Protein AF-0000000081046248 (afdb_homodimer)

Nearest PDB structures (foldseek):
  5jcu-assembly2_D  TM=8.491E-01  e=1.242E-11  Homo sapiens
  1xwg-assembly1_A  TM=8.612E-01  e=2.050E-11  Homo sapiens
  3q74-assembly1_B  TM=8.564E-01  e=2.267E-11  Homo sapiens
  7bic-assembly1_A  TM=8.211E-01  e=1.764E-11  Homo sapiens
  7bic-assembly2_C  TM=8.161E-01  e=3.062E-11  Homo sapiens

Secondary structure (DSSP, 8-state):
------EEEEE-SSSTTHHHHHHHHHHHT--EEEEE-SSHHHHHHHHHTT-SGGG-SSEEEETTTEEEESHHHHHHHHHHHHT-S-SSHHHHHHHHHHHHHHHHHHHHHHHHHSGGGGT----HHHHHHHHHHIIIIIHHHHHHHHHHHHHH-SSSSTT--SS--HHHHHHHHHHHT-STTGGGS-HHHHHTTT-HHHHHHHHHHHTSHHHHHHHHH--/------EEEEE-SSSTTHHHHHHHHHHHT--EEEEE-SSHHHHHHHHHTT-SGGG-SSEEEETTTEEEESHHHHHHHHHHHHT-S-SSHHHHHHHHHHHHHHHHHHHHHHHHHSGGGGT----HHHHHHHHHHIIIIIHHHHHHHHHHHHHH-SSSSTT--SS--HHHHHHHHHHHT-STTGGGS-HHHHHTTT-HHHHHHHHHHHTSHHHHHHHHH--

Solvent-accessible surface area (backbone atoms only — not comparable to full-atom values): 23369 Å² total; per-residue (Å²): 124,84,74,80,72,49,37,36,37,40,35,63,79,61,51,68,76,47,34,32,50,52,51,52,28,46,60,73,66,50,69,67,44,77,48,51,42,91,41,72,63,52,52,50,50,37,33,76,70,62,72,27,73,92,53,47,69,40,27,38,32,42,64,87,74,42,80,42,41,45,55,68,19,48,45,53,34,53,29,61,78,66,63,43,54,61,81,53,55,68,60,31,22,52,36,40,20,53,38,52,44,50,55,62,52,40,42,33,49,46,45,65,59,44,19,74,79,40,24,38,81,68,54,70,68,54,38,52,51,20,34,50,38,24,48,68,51,45,40,49,54,46,49,50,51,50,30,52,38,25,67,70,18,89,61,53,26,62,75,43,38,92,58,70,36,73,35,45,38,50,51,42,41,38,65,73,73,35,43,67,66,49,84,62,40,44,67,58,66,70,66,28,70,89,32,61,49,51,42,50,35,48,53,54,56,53,62,36,64,46,46,40,50,49,61,69,63,56,124,124,84,74,81,72,48,38,36,38,40,35,64,80,61,52,68,77,46,34,31,51,53,50,51,27,47,60,72,64,50,69,67,45,77,48,49,42,90,41,73,62,52,51,52,51,37,33,74,70,62,73,27,74,90,53,47,69,42,27,38,32,44,64,86,74,41,80,41,41,46,57,68,20,47,44,53,33,53,30,62,78,66,62,44,55,61,81,52,55,68,61,32,22,51,35,40,20,54,36,51,43,50,55,63,53,41,42,34,47,46,44,66,60,44,20,74,77,40,24,38,81,68,55,70,69,56,39,51,52,20,33,48,37,25,48,68,51,46,40,50,54,46,50,49,50,50,31,51,38,26,68,70,18,90,62,54,25,61,74,42,39,93,58,70,36,72,35,43,37,52,50,42,41,39,65,72,75,33,44,68,65,49,84,60,40,44,66,58,67,69,64,29,70,89,31,62,52,50,43,51,35,45,53,54,57,52,62,35,65,46,47,40,52,50,61,70,62,58,124

Foldseek 3Di:
DPDQWAKEWEDAPDCALCVLVVLLCLQLVNDYHYHHDPDPVSLVVCLVVPVADVSDDRWMDTNVPDIDHDSVVSQVVSCVVRVQADPPPVLRVLLVVLQVLLCVLQVLLVCLQVVVVVPHDDDPVRSLVSLVCSQPPRNCVSLVVQLVQQVVAPCLESSNDVGHHSSLSSLLSCLPDDRRVCVSHDPCSNCVVVRVSSVVSNVVSCPNPSNVVVVVPPD/DPPQWAKEWEDAPDCALCVLVVLLCLQLVNDYHYHHDPDPVSLVVCLVVPVADVSDDRWMDTNVPDIDHDSVVSQVVSCVVRVQADPPPVLRVLLVVLQVLLCVLQVLLVCLQVVVVPPHDDDPVRSLVSLVCSQPPRNCVSLVLQLVQQVVAPCLESSNDVGHHSSLSSLLSCLPDDRRVLVSHDPCSNCVVVRVSSVVSNVVSCPNPSNVVSVVPPD

Structure (mmCIF, N/CA/C/O backbone):
data_AF-0000000081046248-model_v1
#
loop_
_entity.id
_entity.type
_entity.pdbx_description
1 polymer 'Glutathione transferase'
#
loop_
_atom_site.group_PDB
_atom_site.id
_atom_site.type_symbol
_atom_site.label_atom_id
_atom_site.label_alt_id
_atom_site.label_comp_id
_atom_site.label_asym_id
_atom_site.label_entity_id
_atom_site.label_seq_id
_atom_site.pdbx_PDB_ins_code
_atom_site.Cartn_x
_atom_site.Cartn_y
_atom_site.Cartn_z
_atom_site.occupancy
_atom_site.B_iso_or_equiv
_atom_site.auth_seq_id
_atom_site.auth_comp_id
_atom_site.auth_asym_id
_atom_site.auth_atom_id
_atom_site.pdbx_PDB_model_num
ATOM 1 N N . MET A 1 1 ? -25.188 -3.795 21.125 1 43.31 1 MET A N 1
ATOM 2 C CA . MET A 1 1 ? -24.125 -3.309 20.234 1 43.31 1 MET A CA 1
ATOM 3 C C . MET A 1 1 ? -22.781 -3.871 20.641 1 43.31 1 MET A C 1
ATOM 5 O O . MET A 1 1 ? -22.438 -3.902 21.828 1 43.31 1 MET A O 1
ATOM 9 N N . ASP A 1 2 ? -22.172 -4.746 19.953 1 55.78 2 ASP A N 1
ATOM 10 C CA . ASP A 1 2 ? -20.938 -5.332 20.438 1 55.78 2 ASP A CA 1
ATOM 11 C C . ASP A 1 2 ? -19.969 -4.25 20.938 1 55.78 2 ASP A C 1
ATOM 13 O O . ASP A 1 2 ? -19.859 -3.186 20.328 1 55.78 2 ASP A O 1
ATOM 17 N N . PRO A 1 3 ? -19.578 -4.309 22.188 1 76.19 3 PRO A N 1
ATOM 18 C CA . PRO A 1 3 ? -18.672 -3.297 22.734 1 76.19 3 PRO A CA 1
ATOM 19 C C . PRO A 1 3 ? -17.5 -2.986 21.828 1 76.19 3 PRO A C 1
ATOM 21 O O . PRO A 1 3 ? -17.109 -3.82 21 1 76.19 3 PRO A O 1
ATOM 24 N N . ALA A 1 4 ? -17.156 -1.676 21.734 1 87.75 4 ALA A N 1
ATOM 25 C CA . ALA A 1 4 ? -15.961 -1.263 21 1 87.75 4 ALA A CA 1
ATOM 26 C C . ALA A 1 4 ? -14.766 -2.137 21.359 1 87.75 4 ALA A C 1
ATOM 28 O O . ALA A 1 4 ? -14.57 -2.479 22.531 1 87.75 4 ALA A O 1
ATOM 29 N N . PRO A 1 5 ? -14.023 -2.572 20.422 1 95.44 5 PRO A N 1
ATOM 30 C CA . PRO A 1 5 ? -12.867 -3.422 20.719 1 95.44 5 PRO A CA 1
ATOM 31 C C . PRO A 1 5 ? -11.805 -2.705 21.547 1 95.44 5 PRO A C 1
ATOM 33 O O . PRO A 1 5 ? -11.688 -1.479 21.484 1 95.44 5 PRO A O 1
ATOM 36 N N . LYS A 1 6 ? -11.125 -3.471 22.359 1 97.38 6 LYS A N 1
ATOM 37 C CA . LYS A 1 6 ? -9.93 -2.961 23.031 1 97.38 6 LYS A CA 1
ATOM 38 C C . LYS A 1 6 ? -8.742 -2.912 22.078 1 97.38 6 LYS A C 1
ATOM 40 O O . LYS A 1 6 ? -8.359 -3.932 21.5 1 97.38 6 LYS A O 1
ATOM 45 N N . LEU A 1 7 ? -8.195 -1.709 21.969 1 98.69 7 LEU A N 1
ATOM 46 C CA . LEU A 1 7 ? -7.129 -1.493 21 1 98.69 7 LEU A CA 1
ATOM 47 C C . LEU A 1 7 ? -5.82 -1.126 21.688 1 98.69 7 LEU A C 1
ATOM 49 O O . LEU A 1 7 ? -5.801 -0.262 22.562 1 98.69 7 LEU A O 1
ATOM 53 N N . LYS A 1 8 ? -4.727 -1.836 21.312 1 98.81 8 LYS A N 1
ATOM 54 C CA . LYS A 1 8 ? -3.385 -1.531 21.797 1 98.81 8 LYS A CA 1
ATOM 55 C C . LYS A 1 8 ? -2.379 -1.467 20.656 1 98.81 8 LYS A C 1
ATOM 57 O O . LYS A 1 8 ? -2.215 -2.436 19.906 1 98.81 8 LYS A O 1
ATOM 62 N N . LEU A 1 9 ? -1.698 -0.322 20.484 1 98.81 9 LEU A N 1
ATOM 63 C CA . LEU A 1 9 ? -0.741 -0.103 19.406 1 98.81 9 LEU A CA 1
ATOM 64 C C . LEU A 1 9 ? 0.691 -0.237 19.922 1 98.81 9 LEU A C 1
ATOM 66 O O . LEU A 1 9 ? 1.101 0.483 20.828 1 98.81 9 LEU A O 1
ATOM 70 N N . TYR A 1 10 ? 1.415 -1.199 19.359 1 98.75 10 TYR A N 1
ATOM 71 C CA . TYR A 1 10 ? 2.842 -1.344 19.641 1 98.75 10 TYR A CA 1
ATOM 72 C C . TYR A 1 10 ? 3.67 -0.596 18.594 1 98.75 10 TYR A C 1
ATOM 74 O O . TYR A 1 10 ? 3.6 -0.896 17.406 1 98.75 10 TYR A O 1
ATOM 82 N N . TYR A 1 11 ? 4.41 0.394 19.031 1 97.75 11 TYR A N 1
ATOM 83 C CA . TYR A 1 11 ? 5.262 1.157 18.125 1 97.75 11 TYR A CA 1
ATOM 84 C C . TYR A 1 11 ? 6.387 1.845 18.891 1 97.75 11 TYR A C 1
ATOM 86 O O . TYR A 1 11 ? 6.473 1.739 20.125 1 97.75 11 TYR A O 1
ATOM 94 N N . PHE A 1 12 ? 7.285 2.447 18.203 1 95.81 12 PHE A N 1
ATOM 95 C CA . PHE A 1 12 ? 8.383 3.209 18.781 1 95.81 12 PHE A CA 1
ATOM 96 C C . PHE A 1 12 ? 7.879 4.516 19.375 1 95.81 12 PHE A C 1
ATOM 98 O O . PHE A 1 12 ? 6.797 4.992 19.016 1 95.81 12 PHE A O 1
ATOM 105 N N . ASN A 1 13 ? 8.695 5.039 20.234 1 94.31 13 ASN A N 1
ATOM 106 C CA . ASN A 1 13 ? 8.391 6.359 20.781 1 94.31 13 ASN A CA 1
ATOM 107 C C . ASN A 1 13 ? 8.773 7.469 19.812 1 94.31 13 ASN A C 1
ATOM 109 O O . ASN A 1 13 ? 9.664 8.273 20.094 1 94.31 13 ASN A O 1
ATOM 113 N N . MET A 1 14 ? 8.102 7.539 18.781 1 92 14 MET A N 1
ATOM 114 C CA . MET A 1 14 ? 8.219 8.508 17.688 1 92 14 MET A CA 1
ATOM 115 C C . MET A 1 14 ? 6.945 8.555 16.859 1 92 14 MET A C 1
ATOM 117 O O . MET A 1 14 ? 6.082 7.68 16.984 1 92 14 MET A O 1
ATOM 121 N N . LYS A 1 15 ? 6.66 9.445 16.078 1 91.94 15 LYS A N 1
ATOM 122 C CA . LYS A 1 15 ? 5.469 9.562 15.242 1 91.94 15 LYS A CA 1
ATOM 123 C C . LYS A 1 15 ? 5.453 8.484 14.156 1 91.94 15 LYS A C 1
ATOM 125 O O . LYS A 1 15 ? 4.672 7.535 14.234 1 91.94 15 LYS A O 1
ATOM 130 N N . GLY A 1 16 ? 6.426 8.516 13.172 1 91.81 16 GLY A N 1
ATOM 131 C CA . GLY A 1 16 ? 6.578 7.496 12.141 1 91.81 16 GLY A CA 1
ATOM 132 C C . GLY A 1 16 ? 5.254 7.004 11.594 1 91.81 16 GLY A C 1
ATOM 133 O O . GLY A 1 16 ? 4.301 7.777 11.469 1 91.81 16 GLY A O 1
ATOM 134 N N . LYS A 1 17 ? 5.16 5.742 11.25 1 94.19 17 LYS A N 1
ATOM 135 C CA . LYS A 1 17 ? 3.975 5.125 10.656 1 94.19 17 LYS A CA 1
ATOM 136 C C . LYS A 1 17 ? 2.889 4.91 11.703 1 94.19 17 LYS A C 1
ATOM 138 O O . LYS A 1 17 ? 1.733 4.645 11.359 1 94.19 17 LYS A O 1
ATOM 143 N N . GLY A 1 18 ? 3.242 5.016 12.969 1 96.19 18 GLY A N 1
ATOM 144 C CA . GLY A 1 18 ? 2.26 4.91 14.039 1 96.19 18 GLY A CA 1
ATOM 145 C C . GLY A 1 18 ? 1.402 6.152 14.188 1 96.19 18 GLY A C 1
ATOM 146 O O . GLY A 1 18 ? 0.284 6.082 14.703 1 96.19 18 GLY A O 1
ATOM 147 N N . GLU A 1 19 ? 1.874 7.25 13.688 1 96.38 19 GLU A N 1
ATOM 148 C CA . GLU A 1 19 ? 1.237 8.531 13.961 1 96.38 19 GLU A CA 1
ATOM 149 C C . GLU A 1 19 ? -0.123 8.633 13.273 1 96.38 19 GLU A C 1
ATOM 151 O O . GLU A 1 19 ? -1.104 9.055 13.891 1 96.38 19 GLU A O 1
ATOM 156 N N . PRO A 1 20 ? -0.234 8.312 11.977 1 97.5 20 PRO A N 1
ATOM 157 C CA . PRO A 1 20 ? -1.57 8.391 11.383 1 97.5 20 PRO A CA 1
ATOM 158 C C . PRO A 1 20 ? -2.588 7.5 12.094 1 97.5 20 PRO A C 1
ATOM 160 O O . PRO A 1 20 ? -3.773 7.832 12.148 1 97.5 20 PRO A O 1
ATOM 163 N N . ILE A 1 21 ? -2.154 6.379 12.656 1 98.44 21 ILE A N 1
ATOM 164 C CA . ILE A 1 21 ? -3.033 5.488 13.406 1 98.44 21 ILE A CA 1
ATOM 165 C C . ILE A 1 21 ? -3.506 6.18 14.68 1 98.44 21 ILE A C 1
ATOM 167 O O . ILE A 1 21 ? -4.699 6.18 14.992 1 98.44 21 ILE A O 1
ATOM 171 N N . ARG A 1 22 ? -2.562 6.789 15.391 1 97.88 22 ARG A N 1
ATOM 172 C CA . ARG A 1 22 ? -2.875 7.535 16.609 1 97.88 22 ARG A CA 1
ATOM 173 C C . ARG A 1 22 ? -3.852 8.672 16.312 1 97.88 22 ARG A C 1
ATOM 175 O O . ARG A 1 22 ? -4.84 8.844 17.031 1 97.88 22 ARG A O 1
ATOM 182 N N . LEU A 1 23 ? -3.566 9.414 15.281 1 97.75 23 LEU A N 1
ATOM 183 C CA . LEU A 1 23 ? -4.395 10.555 14.906 1 97.75 23 LEU A CA 1
ATOM 184 C C . LEU A 1 23 ? -5.801 10.102 14.516 1 97.75 23 LEU A C 1
ATOM 186 O O . LEU A 1 23 ? -6.785 10.758 14.852 1 97.75 23 LEU A O 1
ATOM 190 N N . LEU A 1 24 ? -5.898 9.008 13.75 1 98.62 24 LEU A N 1
ATOM 191 C CA . LEU A 1 24 ? -7.199 8.477 13.359 1 98.62 24 LEU A CA 1
ATOM 192 C C . LEU A 1 24 ? -8.023 8.102 14.578 1 98.62 24 LEU A C 1
ATOM 194 O O . LEU A 1 24 ? -9.211 8.422 14.656 1 98.62 24 LEU A O 1
ATOM 198 N N . CYS A 1 25 ? -7.41 7.438 15.57 1 98.44 25 CYS A N 1
ATOM 199 C CA . CYS A 1 25 ? -8.109 7.074 16.797 1 98.44 25 CYS A CA 1
ATOM 200 C C . CYS A 1 25 ? -8.562 8.32 17.562 1 98.44 25 CYS A C 1
ATOM 202 O O . CYS A 1 25 ? -9.703 8.383 18.016 1 98.44 25 CYS A O 1
ATOM 204 N N . ALA A 1 26 ? -7.719 9.281 17.656 1 98.06 26 ALA A N 1
ATOM 205 C CA . ALA A 1 26 ? -8.062 10.531 18.328 1 98.06 26 ALA A CA 1
ATOM 206 C C . ALA A 1 26 ? -9.25 11.211 17.656 1 98.06 26 ALA A C 1
ATOM 208 O O . ALA A 1 26 ? -10.18 11.664 18.312 1 98.06 26 ALA A O 1
ATOM 209 N N . TYR A 1 27 ? -9.203 11.273 16.359 1 98.38 27 TYR A N 1
ATOM 210 C CA . TYR A 1 27 ? -10.227 11.953 15.57 1 98.38 27 TYR A CA 1
ATOM 211 C C . TYR A 1 27 ? -11.578 11.266 15.719 1 98.38 27 TYR A C 1
ATOM 213 O O . TYR A 1 27 ? -12.617 11.922 15.781 1 98.38 27 TYR A O 1
ATOM 221 N N . THR A 1 28 ? -11.609 9.93 15.758 1 97.75 28 THR A N 1
ATOM 222 C CA . THR A 1 28 ? -12.844 9.156 15.719 1 97.75 28 THR A CA 1
ATOM 223 C C . THR A 1 28 ? -13.328 8.844 17.125 1 97.75 28 THR A C 1
ATOM 225 O O . THR A 1 28 ? -14.422 8.305 17.312 1 97.75 28 THR A O 1
ATOM 228 N N . GLY A 1 29 ? -12.469 9.062 18.109 1 96.75 29 GLY A N 1
ATOM 229 C CA . GLY A 1 29 ? -12.844 8.812 19.5 1 96.75 29 GLY A CA 1
ATOM 230 C C . GLY A 1 29 ? -12.617 7.383 19.922 1 96.75 29 GLY A C 1
ATOM 231 O O . GLY A 1 29 ? -13.078 6.973 21 1 96.75 29 GLY A O 1
ATOM 232 N N . LEU A 1 30 ? -11.906 6.617 19.141 1 97.31 30 LEU A N 1
ATOM 233 C CA . LEU A 1 30 ? -11.539 5.262 19.547 1 97.31 30 LEU A CA 1
ATOM 234 C C . LEU A 1 30 ? -10.523 5.289 20.688 1 97.31 30 LEU A C 1
ATOM 236 O O . LEU A 1 30 ? -9.539 6.031 20.625 1 97.31 30 LEU A O 1
ATOM 240 N N . GLU A 1 31 ? -10.797 4.523 21.688 1 96.88 31 GLU A N 1
ATOM 241 C CA . GLU A 1 31 ? -9.812 4.387 22.766 1 96.88 31 GLU A CA 1
ATOM 242 C C . GLU A 1 31 ? -8.641 3.514 22.328 1 96.88 31 GLU A C 1
ATOM 244 O O . GLU A 1 31 ? -8.836 2.383 21.875 1 96.88 31 GLU A O 1
ATOM 249 N N . LEU A 1 32 ? -7.473 4.082 22.484 1 98.25 32 LEU A N 1
ATOM 250 C CA . LEU A 1 32 ? -6.254 3.406 22.047 1 98.25 32 LEU A CA 1
ATOM 251 C C . LEU A 1 32 ? -5.219 3.381 23.172 1 98.25 32 LEU A C 1
ATOM 253 O O . LEU A 1 32 ? -4.844 4.43 23.703 1 98.25 32 LEU A O 1
ATOM 257 N N . GLU A 1 33 ? -4.863 2.23 23.562 1 98.56 33 GLU A N 1
ATOM 258 C CA . GLU A 1 33 ? -3.645 2.115 24.359 1 98.56 33 GLU A CA 1
ATOM 259 C C . GLU A 1 33 ? -2.402 2.223 23.484 1 98.56 33 GLU A C 1
ATOM 261 O O . GLU A 1 33 ? -2.123 1.329 22.688 1 98.56 33 GLU A O 1
ATOM 266 N N . ASP A 1 34 ? -1.692 3.26 23.609 1 98 34 ASP A N 1
ATOM 267 C CA . ASP A 1 34 ? -0.509 3.547 22.812 1 98 34 ASP A CA 1
ATOM 268 C C . ASP A 1 34 ? 0.757 3.033 23.484 1 98 34 ASP A C 1
ATOM 270 O O . ASP A 1 34 ? 1.444 3.787 24.188 1 98 34 ASP A O 1
ATOM 274 N N . TYR A 1 35 ? 1.091 1.806 23.25 1 98.31 35 TYR A N 1
ATOM 275 C CA . TYR A 1 35 ? 2.277 1.198 23.844 1 98.31 35 TYR A CA 1
ATOM 276 C C . TYR A 1 35 ? 3.533 1.598 23.078 1 98.31 35 TYR A C 1
ATOM 278 O O . TYR A 1 35 ? 3.846 1.015 22.031 1 98.31 35 TYR A O 1
ATOM 286 N N . ARG A 1 36 ? 4.273 2.484 23.609 1 97.62 36 ARG A N 1
ATOM 287 C CA . ARG A 1 36 ? 5.516 2.955 23 1 97.62 36 ARG A CA 1
ATOM 288 C C . ARG A 1 36 ? 6.727 2.299 23.672 1 97.62 36 ARG A C 1
ATOM 290 O O . ARG A 1 36 ? 6.824 2.26 24.891 1 97.62 36 ARG A O 1
ATOM 297 N N . PHE A 1 37 ? 7.523 1.713 22.797 1 98.06 37 PHE A N 1
ATOM 298 C CA . PHE A 1 37 ? 8.703 1.053 23.344 1 98.06 37 PHE A CA 1
ATOM 299 C C . PHE A 1 37 ? 9.555 2.033 24.141 1 98.06 37 PHE A C 1
ATOM 301 O O . PHE A 1 37 ? 9.758 3.176 23.719 1 98.06 37 PHE A O 1
ATOM 308 N N . ALA A 1 38 ? 10.109 1.588 25.219 1 96.31 38 ALA A N 1
ATOM 309 C CA . ALA A 1 38 ? 10.969 2.41 26.062 1 96.31 38 ALA A CA 1
ATOM 310 C C . ALA A 1 38 ? 12.367 2.525 25.469 1 96.31 38 ALA A C 1
ATOM 312 O O . ALA A 1 38 ? 13.109 3.461 25.781 1 96.31 38 ALA A O 1
ATOM 313 N N . SER A 1 39 ? 12.719 1.446 24.703 1 95.69 39 SER A N 1
ATOM 314 C CA . SER A 1 39 ? 14.047 1.399 24.078 1 95.69 39 SER A CA 1
ATOM 315 C C . SER A 1 39 ? 14.047 0.5 22.844 1 95.69 39 SER A C 1
ATOM 317 O O . SER A 1 39 ? 13.125 -0.285 22.641 1 95.69 39 SER A O 1
ATOM 319 N N . SER A 1 40 ? 15.055 0.697 22.078 1 94.19 40 SER A N 1
ATOM 320 C CA . SER A 1 40 ? 15.242 -0.205 20.938 1 94.19 40 SER A CA 1
ATOM 321 C C . SER A 1 40 ? 15.383 -1.651 21.406 1 94.19 40 SER A C 1
ATOM 323 O O . SER A 1 40 ? 14.961 -2.576 20.703 1 94.19 40 SER A O 1
ATOM 325 N N . GLN A 1 41 ? 15.938 -1.835 22.531 1 96.69 41 GLN A N 1
ATOM 326 C CA . GLN A 1 41 ? 16.125 -3.178 23.078 1 96.69 41 GLN A CA 1
ATOM 327 C C . GLN A 1 41 ? 14.789 -3.844 23.375 1 96.69 41 GLN A C 1
ATOM 329 O O . GLN A 1 41 ? 14.641 -5.055 23.203 1 96.69 41 GLN A O 1
ATOM 334 N N . GLU A 1 42 ? 13.922 -3.084 23.859 1 97.5 42 GLU A N 1
ATOM 335 C CA . GLU A 1 42 ? 12.602 -3.645 24.125 1 97.5 42 GLU A CA 1
ATOM 336 C C . GLU A 1 42 ? 11.969 -4.18 22.844 1 97.5 42 GLU A C 1
ATOM 338 O O . GLU A 1 42 ? 11.352 -5.25 22.844 1 97.5 42 GLU A O 1
ATOM 343 N N . PHE A 1 43 ? 12.102 -3.414 21.797 1 96.88 43 PHE A N 1
ATOM 344 C CA . PHE A 1 43 ? 11.609 -3.861 20.5 1 96.88 43 PHE A CA 1
ATOM 345 C C . PHE A 1 43 ? 12.25 -5.184 20.109 1 96.88 43 PHE A C 1
ATOM 347 O O . PHE A 1 43 ? 11.555 -6.129 19.734 1 96.88 43 PHE A O 1
ATOM 354 N N . VAL A 1 44 ? 13.555 -5.242 20.234 1 96.62 44 VAL A N 1
ATOM 355 C CA . VAL A 1 44 ? 14.312 -6.434 19.859 1 96.62 44 VAL A CA 1
ATOM 356 C C . VAL A 1 44 ? 13.859 -7.617 20.719 1 96.62 44 VAL A C 1
ATOM 358 O O . VAL A 1 44 ? 13.648 -8.719 20.203 1 96.62 44 VAL A O 1
ATOM 361 N N . ASP A 1 45 ? 13.68 -7.414 21.969 1 97.5 45 ASP A N 1
ATOM 362 C CA . ASP A 1 45 ? 13.25 -8.469 22.891 1 97.5 45 ASP A CA 1
ATOM 363 C C . ASP A 1 45 ? 11.867 -9 22.5 1 97.5 45 ASP A C 1
ATOM 365 O O . ASP A 1 45 ? 11.656 -10.211 22.453 1 97.5 45 ASP A O 1
ATOM 369 N N . LEU A 1 46 ? 10.977 -8.086 22.25 1 97 46 LEU A N 1
ATOM 370 C CA . LEU A 1 46 ? 9.625 -8.484 21.891 1 97 46 LEU A CA 1
ATOM 371 C C . LEU A 1 46 ? 9.625 -9.25 20.562 1 97 46 LEU A C 1
ATOM 373 O O . LEU A 1 46 ? 8.883 -10.219 20.406 1 97 46 LEU A O 1
ATOM 377 N N . LYS A 1 47 ? 10.406 -8.75 19.625 1 95.69 47 LYS A N 1
ATOM 378 C CA . LYS A 1 47 ? 10.547 -9.422 18.344 1 95.69 47 LYS A CA 1
ATOM 379 C C . LYS A 1 47 ? 11.086 -10.836 18.516 1 95.69 47 LYS A C 1
ATOM 381 O O . LYS A 1 47 ? 10.516 -11.789 17.984 1 95.69 47 LYS A O 1
ATOM 386 N N . GLU A 1 48 ? 12.133 -11.031 19.297 1 95.62 48 GLU A N 1
ATOM 387 C CA . GLU A 1 48 ? 12.82 -12.312 19.484 1 95.62 48 GLU A CA 1
ATOM 388 C C . GLU A 1 48 ? 11.977 -13.289 20.297 1 95.62 48 GLU A C 1
ATOM 390 O O . GLU A 1 48 ? 12.062 -14.5 20.094 1 95.62 48 GLU A O 1
ATOM 395 N N . ASN A 1 49 ? 11.141 -12.797 21.141 1 95.81 49 ASN A N 1
ATOM 396 C CA . ASN A 1 49 ? 10.312 -13.664 21.984 1 95.81 49 ASN A CA 1
ATOM 397 C C . ASN A 1 49 ? 9 -14.016 21.297 1 95.81 49 ASN A C 1
ATOM 399 O O . ASN A 1 49 ? 8.148 -14.68 21.875 1 95.81 49 ASN A O 1
ATOM 403 N N . GLY A 1 50 ? 8.82 -13.469 20.109 1 93.06 50 GLY A N 1
ATOM 404 C CA . GLY A 1 50 ? 7.684 -13.883 19.297 1 93.06 50 GLY A CA 1
ATOM 405 C C . GLY A 1 50 ? 6.406 -13.141 19.656 1 93.06 50 GLY A C 1
ATOM 406 O O . GLY A 1 50 ? 5.312 -13.586 19.297 1 93.06 50 GLY A O 1
ATOM 407 N N . LYS A 1 51 ? 6.551 -12.016 20.297 1 95.06 51 LYS A N 1
ATOM 408 C CA . LYS A 1 51 ? 5.371 -11.273 20.734 1 95.06 51 LYS A CA 1
ATOM 409 C C . LYS A 1 51 ? 4.855 -10.344 19.641 1 95.06 51 LYS A C 1
ATOM 411 O O . LYS A 1 51 ? 3.738 -9.836 19.734 1 95.06 51 LYS A O 1
ATOM 416 N N . LEU A 1 52 ? 5.699 -10.094 18.672 1 96.62 52 LEU A N 1
ATOM 417 C CA . LEU A 1 52 ? 5.297 -9.25 17.547 1 96.62 52 LEU A CA 1
ATOM 418 C C . LEU A 1 52 ? 5.055 -10.094 16.297 1 96.62 52 LEU A C 1
ATOM 420 O O . LEU A 1 52 ? 5.945 -10.82 15.852 1 96.62 52 LEU A O 1
ATOM 424 N N . ALA A 1 53 ? 3.848 -9.906 15.781 1 93.75 53 ALA A N 1
ATOM 425 C CA . ALA A 1 53 ? 3.551 -10.617 14.539 1 93.75 53 ALA A CA 1
ATOM 426 C C . ALA A 1 53 ? 4.562 -10.266 13.445 1 93.75 53 ALA A C 1
ATOM 428 O O . ALA A 1 53 ? 4.758 -9.094 13.125 1 93.75 53 ALA A O 1
ATOM 429 N N . PHE A 1 54 ? 5.273 -11.32 12.953 1 93 54 PHE A N 1
ATOM 430 C CA . PHE A 1 54 ? 6.301 -11.25 11.922 1 93 54 PHE A CA 1
ATOM 431 C C . PHE A 1 54 ? 7.418 -10.305 12.328 1 93 54 PHE A C 1
ATOM 433 O O . PHE A 1 54 ? 8.133 -9.773 11.469 1 93 54 PHE A O 1
ATOM 440 N N . GLY A 1 55 ? 7.434 -9.969 13.609 1 94.38 55 GLY A N 1
ATOM 441 C CA . GLY A 1 55 ? 8.5 -9.156 14.172 1 94.38 55 GLY A CA 1
ATOM 442 C C . GLY A 1 55 ? 8.453 -7.707 13.727 1 94.38 55 GLY A C 1
ATOM 443 O O . GLY A 1 55 ? 9.484 -7.039 13.664 1 94.38 55 GLY A O 1
ATOM 444 N N . GLN A 1 56 ? 7.312 -7.258 13.328 1 94.94 56 GLN A N 1
ATOM 445 C CA . GLN A 1 56 ? 7.297 -5.902 12.789 1 94.94 56 GLN A CA 1
ATOM 446 C C . GLN A 1 56 ? 6.305 -5.02 13.539 1 94.94 56 GLN A C 1
ATOM 448 O O . GLN A 1 56 ? 5.406 -5.523 14.211 1 94.94 56 GLN A O 1
ATOM 453 N N . VAL A 1 57 ? 6.477 -3.764 13.531 1 97.12 57 VAL A N 1
ATOM 454 C CA . VAL A 1 57 ? 5.594 -2.719 14.039 1 97.12 57 VAL A CA 1
ATOM 455 C C . VAL A 1 57 ? 5.406 -1.639 12.969 1 97.12 57 VAL A C 1
ATOM 457 O O . VAL A 1 57 ? 6.246 -1.483 12.086 1 97.12 57 VAL A O 1
ATOM 460 N N . PRO A 1 58 ? 4.277 -0.921 12.938 1 97.94 58 PRO A N 1
ATOM 461 C CA . PRO A 1 58 ? 3.217 -0.928 13.945 1 97.94 58 PRO A CA 1
ATOM 462 C C . PRO A 1 58 ? 2.43 -2.236 13.969 1 97.94 58 PRO A C 1
ATOM 464 O O . PRO A 1 58 ? 2.221 -2.854 12.922 1 97.94 58 PRO A O 1
ATOM 467 N N . MET A 1 59 ? 2.094 -2.672 15.141 1 98.81 59 MET A N 1
ATOM 468 C CA . MET A 1 59 ? 1.201 -3.805 15.367 1 98.81 59 MET A CA 1
ATOM 469 C C . MET A 1 59 ? 0.038 -3.408 16.266 1 98.81 59 MET A C 1
ATOM 471 O O . MET A 1 59 ? 0.243 -2.811 17.328 1 98.81 59 MET A O 1
ATOM 475 N N . LEU A 1 60 ? -1.14 -3.615 15.844 1 98.88 60 LEU A N 1
ATOM 476 C CA . LEU A 1 60 ? -2.342 -3.367 16.641 1 98.88 60 LEU A CA 1
ATOM 477 C C . LEU A 1 60 ? -2.875 -4.664 17.234 1 98.88 60 LEU A C 1
ATOM 479 O O . LEU A 1 60 ? -3.193 -5.605 16.5 1 98.88 60 LEU A O 1
ATOM 483 N N . GLU A 1 61 ? -2.852 -4.758 18.5 1 98.69 61 GLU A N 1
ATOM 484 C CA . GLU A 1 61 ? -3.527 -5.844 19.203 1 98.69 61 GLU A CA 1
ATOM 485 C C . GLU A 1 61 ? -5.004 -5.527 19.422 1 98.69 61 GLU A C 1
ATOM 487 O O . GLU A 1 61 ? -5.352 -4.445 19.906 1 98.69 61 GLU A O 1
ATOM 492 N N . VAL A 1 62 ? -5.902 -6.422 19.016 1 98.38 62 VAL A N 1
ATOM 493 C CA . VAL A 1 62 ? -7.348 -6.238 19.125 1 98.38 62 VAL A CA 1
ATOM 494 C C . VAL A 1 62 ? -7.918 -7.238 20.125 1 98.38 62 VAL A C 1
ATOM 496 O O . VAL A 1 62 ? -7.82 -8.453 19.922 1 98.38 62 VAL A O 1
ATOM 499 N N . ASP A 1 63 ? -8.516 -6.801 21.203 1 97.75 63 ASP A N 1
ATOM 500 C CA . ASP A 1 63 ? -9.188 -7.562 22.25 1 97.75 63 ASP A CA 1
ATOM 501 C C . ASP A 1 63 ? -8.227 -8.555 22.891 1 97.75 63 ASP A C 1
ATOM 503 O O . ASP A 1 63 ? -8.633 -9.648 23.297 1 97.75 63 ASP A O 1
ATOM 507 N N . GLY A 1 64 ? -6.973 -8.234 22.828 1 96.62 64 GLY A N 1
ATOM 508 C CA . GLY A 1 64 ? -5.98 -9.094 23.438 1 96.62 64 GLY A CA 1
ATOM 509 C C . GLY A 1 64 ? -5.855 -10.445 22.75 1 96.62 64 GLY A C 1
ATOM 510 O O . GLY A 1 64 ? -5.195 -11.352 23.266 1 96.62 64 GLY A O 1
ATOM 511 N N . LYS A 1 65 ? -6.453 -10.609 21.609 1 95.94 65 LYS A N 1
ATOM 512 C CA . LYS A 1 65 ? -6.555 -11.914 20.969 1 95.94 65 LYS A CA 1
ATOM 513 C C . LYS A 1 65 ? -5.957 -11.883 19.562 1 95.94 65 LYS A C 1
ATOM 515 O O . LYS A 1 65 ? -5.379 -12.867 19.109 1 95.94 65 LYS A O 1
ATOM 520 N N . HIS A 1 66 ? -6.102 -10.75 18.891 1 97.12 66 HIS A N 1
ATOM 521 C CA . HIS A 1 66 ? -5.684 -10.648 17.5 1 97.12 66 HIS A CA 1
ATOM 522 C C . HIS A 1 66 ? -4.562 -9.633 17.328 1 97.12 66 HIS A C 1
ATOM 524 O O . HIS A 1 66 ? -4.535 -8.609 18.016 1 97.12 66 HIS A O 1
ATOM 530 N N . GLN A 1 67 ? -3.594 -9.93 16.484 1 98.06 67 GLN A N 1
ATOM 531 C CA . GLN A 1 67 ? -2.516 -9.016 16.125 1 98.06 67 GLN A CA 1
ATOM 532 C C . GLN A 1 67 ? -2.607 -8.625 14.648 1 98.06 67 GLN A C 1
ATOM 534 O O . GLN A 1 67 ? -2.637 -9.492 13.766 1 98.06 67 GLN A O 1
ATOM 539 N N . LEU A 1 68 ? -2.713 -7.387 14.43 1 98.38 68 LEU A N 1
ATOM 540 C CA . LEU A 1 68 ? -2.777 -6.828 13.078 1 98.38 68 LEU A CA 1
ATOM 541 C C . LEU A 1 68 ? -1.544 -5.984 12.781 1 98.38 68 LEU A C 1
ATOM 543 O O . LEU A 1 68 ? -1.187 -5.102 13.562 1 98.38 68 LEU A O 1
ATOM 547 N N . ILE A 1 69 ? -0.934 -6.312 11.625 1 98.06 69 ILE A N 1
ATOM 548 C CA . ILE A 1 69 ? 0.252 -5.562 11.227 1 98.06 69 ILE A CA 1
ATOM 549 C C . ILE A 1 69 ? -0.019 -4.824 9.922 1 98.06 69 ILE A C 1
ATOM 551 O O . ILE A 1 69 ? -1.109 -4.934 9.352 1 98.06 69 ILE A O 1
ATOM 555 N N . GLN A 1 70 ? 0.994 -4.082 9.492 1 98.06 70 GLN A N 1
ATOM 556 C CA . GLN A 1 70 ? 0.888 -3.225 8.32 1 98.06 70 GLN A CA 1
ATOM 557 C C . GLN A 1 70 ? 0.012 -2.008 8.602 1 98.06 70 GLN A C 1
ATOM 559 O O . GLN A 1 70 ? -1.2 -2.137 8.789 1 98.06 70 GLN A O 1
ATOM 564 N N . SER A 1 71 ? 0.629 -0.845 8.531 1 97.94 71 SER A N 1
ATOM 565 C CA . SER A 1 71 ? -0.042 0.391 8.922 1 97.94 71 SER A CA 1
ATOM 566 C C . SER A 1 71 ? -1.276 0.644 8.062 1 97.94 71 SER A C 1
ATOM 568 O O . SER A 1 71 ? -2.307 1.099 8.562 1 97.94 71 SER A O 1
ATOM 570 N N . GLY A 1 72 ? -1.204 0.341 6.738 1 98.19 72 GLY A N 1
ATOM 571 C CA . GLY A 1 72 ? -2.361 0.524 5.875 1 98.19 72 GLY A CA 1
ATOM 572 C C . GLY A 1 72 ? -3.537 -0.353 6.262 1 98.19 72 GLY A C 1
ATOM 573 O O . GLY A 1 72 ? -4.68 0.111 6.297 1 98.19 72 GLY A O 1
ATOM 574 N N . ALA A 1 73 ? -3.277 -1.629 6.562 1 98.56 73 ALA A N 1
ATOM 575 C CA . ALA A 1 73 ? -4.32 -2.561 6.98 1 98.56 73 ALA A CA 1
ATOM 576 C C . ALA A 1 73 ? -4.9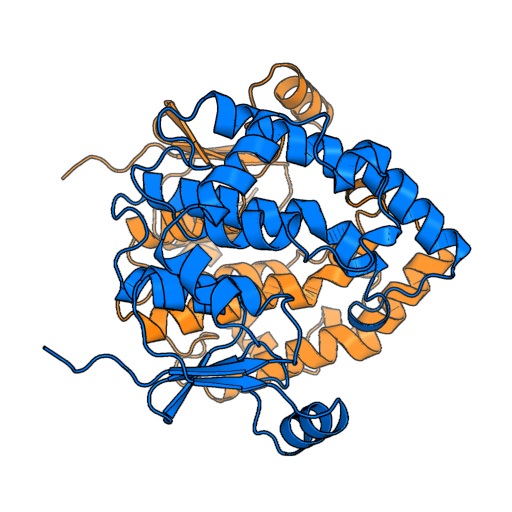49 -2.129 8.305 1 98.56 73 ALA A C 1
ATOM 578 O O . ALA A 1 73 ? -6.168 -2.18 8.461 1 98.56 73 ALA A O 1
ATOM 579 N N . ILE A 1 74 ? -4.102 -1.685 9.227 1 98.81 74 ILE A N 1
ATOM 580 C CA . ILE A 1 74 ? -4.562 -1.217 10.531 1 98.81 74 ILE A CA 1
ATOM 581 C C . ILE A 1 74 ? -5.496 -0.022 10.352 1 98.81 74 ILE A C 1
ATOM 583 O O . ILE A 1 74 ? -6.586 0.016 10.922 1 98.81 74 ILE A O 1
ATOM 587 N N . MET A 1 75 ? -5.102 0.899 9.516 1 98.69 75 MET A N 1
ATOM 588 C CA . MET A 1 75 ? -5.891 2.111 9.312 1 98.69 75 MET A CA 1
ATOM 589 C C . MET A 1 75 ? -7.215 1.79 8.625 1 98.69 75 MET A C 1
ATOM 591 O O . MET A 1 75 ? -8.25 2.363 8.969 1 98.69 75 MET A O 1
ATOM 595 N N . ARG A 1 76 ? -7.18 0.898 7.664 1 97.94 76 ARG A N 1
ATOM 596 C CA . ARG A 1 76 ? -8.422 0.511 6.996 1 97.94 76 ARG A CA 1
ATOM 597 C C . ARG A 1 76 ? -9.359 -0.205 7.961 1 97.94 76 ARG A C 1
ATOM 599 O O . ARG A 1 76 ? -10.578 -0.027 7.898 1 97.94 76 ARG A O 1
ATOM 606 N N . TYR A 1 77 ? -8.828 -1 8.898 1 98.5 77 TYR A N 1
ATOM 607 C CA . TYR A 1 77 ? -9.625 -1.65 9.93 1 98.5 77 TYR A CA 1
ATOM 608 C C . TYR A 1 77 ? -10.32 -0.621 10.812 1 98.5 77 TYR A C 1
ATOM 610 O O . TYR A 1 77 ? -11.539 -0.681 11 1 98.5 77 TYR A O 1
ATOM 618 N N . LEU A 1 78 ? -9.594 0.346 11.273 1 98.5 78 LEU A N 1
ATOM 619 C CA . LEU A 1 78 ? -10.133 1.375 12.156 1 98.5 78 LEU A CA 1
ATOM 620 C C . LEU A 1 78 ? -11.156 2.234 11.43 1 98.5 78 LEU A C 1
ATOM 622 O O . LEU A 1 78 ? -12.172 2.627 12.008 1 98.5 78 LEU A O 1
ATOM 626 N N . ALA A 1 79 ? -10.82 2.512 10.172 1 97.5 79 ALA A N 1
ATOM 627 C CA . ALA A 1 79 ? -11.742 3.303 9.367 1 97.5 79 ALA A CA 1
ATOM 628 C C . ALA A 1 79 ? -13.078 2.58 9.188 1 97.5 79 ALA A C 1
ATOM 630 O O . ALA A 1 79 ? -14.133 3.213 9.164 1 97.5 79 ALA A O 1
ATOM 631 N N . LYS A 1 80 ? -13.023 1.278 9.016 1 95.94 80 LYS A N 1
ATOM 632 C CA . LYS A 1 80 ? -14.25 0.496 8.898 1 95.94 80 LYS A CA 1
ATOM 633 C C . LYS A 1 80 ? -15.055 0.544 10.188 1 95.94 80 LYS A C 1
ATOM 635 O O . LYS A 1 80 ? -16.281 0.684 10.156 1 95.94 80 LYS A O 1
ATOM 640 N N . LEU A 1 81 ? -14.445 0.459 11.336 1 95.94 81 LEU A N 1
ATOM 641 C CA . LEU A 1 81 ? -15.102 0.479 12.641 1 95.94 81 LEU A CA 1
ATOM 642 C C . LEU A 1 81 ? -15.828 1.802 12.859 1 95.94 81 LEU A C 1
ATOM 644 O O . LEU A 1 81 ? -16.859 1.845 13.539 1 95.94 81 LEU A O 1
ATOM 648 N N . THR A 1 82 ? -15.312 2.848 12.234 1 96.56 82 THR A N 1
ATOM 649 C CA . THR A 1 82 ? -15.797 4.184 12.555 1 96.56 82 THR A CA 1
ATOM 650 C C . THR A 1 82 ? -16.531 4.797 11.367 1 96.56 82 THR A C 1
ATOM 652 O O . THR A 1 82 ? -16.922 5.965 11.414 1 96.56 82 THR A O 1
ATOM 655 N N . LYS A 1 83 ? -16.578 4.07 10.195 1 94.62 83 LYS A N 1
ATOM 656 C CA . LYS A 1 83 ? -17.219 4.531 8.969 1 94.62 83 LYS A CA 1
ATOM 657 C C . LYS A 1 83 ? -16.594 5.836 8.484 1 94.62 83 LYS A C 1
ATOM 659 O O . LYS A 1 83 ? -17.297 6.777 8.117 1 94.62 83 LYS A O 1
ATOM 664 N N . LEU A 1 84 ? -15.312 5.883 8.547 1 96.62 84 LEU A N 1
ATOM 665 C CA . LEU A 1 84 ? -14.539 7.078 8.211 1 96.62 84 LEU A CA 1
ATOM 666 C C . LEU A 1 84 ? -14.383 7.215 6.699 1 96.62 84 LEU A C 1
ATOM 668 O O . LEU A 1 84 ? -13.992 8.273 6.207 1 96.62 84 LEU A O 1
ATOM 672 N N . CYS A 1 85 ? -14.578 6.172 5.875 1 95.44 85 CYS A N 1
ATOM 673 C CA . CYS A 1 85 ? -14.422 6.191 4.426 1 95.44 85 CYS A CA 1
ATOM 674 C C . CYS A 1 85 ? -15.75 5.965 3.723 1 95.44 85 CYS A C 1
ATOM 676 O O . CYS A 1 85 ? -16.656 5.344 4.285 1 95.44 85 CYS A O 1
ATOM 678 N N . PRO A 1 86 ? -15.844 6.477 2.477 1 96.5 86 PRO A N 1
ATOM 679 C CA . PRO A 1 86 ? -17.094 6.293 1.728 1 96.5 86 PRO A CA 1
ATOM 680 C C . PRO A 1 86 ? -17.469 4.82 1.566 1 96.5 86 PRO A C 1
ATOM 682 O O . PRO A 1 86 ? -16.594 3.967 1.418 1 96.5 86 PRO A O 1
ATOM 685 N N . GLU A 1 87 ? -18.781 4.602 1.509 1 93.25 87 GLU A N 1
ATOM 686 C CA . GLU A 1 87 ? -19.281 3.244 1.315 1 93.25 87 GLU A CA 1
ATOM 687 C C . GLU A 1 87 ? -19.328 2.879 -0.166 1 93.25 87 GLU A C 1
ATOM 689 O O . GLU A 1 87 ? -19.203 1.708 -0.526 1 93.25 87 GLU A O 1
ATOM 694 N N . ASP A 1 88 ? -19.578 3.926 -0.969 1 95.75 88 ASP A N 1
ATOM 695 C CA . ASP A 1 88 ? -19.578 3.68 -2.408 1 95.75 88 ASP A CA 1
ATOM 696 C C . ASP A 1 88 ? -18.25 3.094 -2.859 1 95.75 88 ASP A C 1
ATOM 698 O O . ASP A 1 88 ? -17.188 3.656 -2.576 1 95.75 88 ASP A O 1
ATOM 702 N N . PRO A 1 89 ? -18.281 1.949 -3.547 1 95.88 89 PRO A N 1
ATOM 703 C CA . PRO A 1 89 ? -17.031 1.246 -3.875 1 95.88 89 PRO A CA 1
ATOM 704 C C . PRO A 1 89 ? -16.078 2.104 -4.691 1 95.88 89 PRO A C 1
ATOM 706 O O . PRO A 1 89 ? -14.867 2.086 -4.441 1 95.88 89 PRO A O 1
ATOM 709 N N . LEU A 1 90 ? -16.562 2.809 -5.621 1 96.88 90 LEU A N 1
ATOM 710 C CA . LEU A 1 90 ? -15.695 3.611 -6.465 1 96.88 90 LEU A CA 1
ATOM 711 C C . LEU A 1 90 ? -15.086 4.766 -5.68 1 96.88 90 LEU A C 1
ATOM 713 O O . LEU A 1 90 ? -13.891 5.035 -5.789 1 96.88 90 LEU A O 1
ATOM 717 N N . GLU A 1 91 ? -15.883 5.469 -4.883 1 97.31 91 GLU A N 1
ATOM 718 C CA . GLU A 1 91 ? -15.383 6.555 -4.047 1 97.31 91 GLU A CA 1
ATOM 719 C C . GLU A 1 91 ? -14.359 6.043 -3.037 1 97.31 91 GLU A C 1
ATOM 721 O O . GLU A 1 91 ? -13.344 6.699 -2.787 1 97.31 91 GLU A O 1
ATOM 726 N N . ALA A 1 92 ? -14.648 4.887 -2.457 1 97.69 92 ALA A N 1
ATOM 727 C CA . ALA A 1 92 ? -13.711 4.27 -1.524 1 97.69 92 ALA A CA 1
ATOM 728 C C . ALA A 1 92 ? -12.391 3.941 -2.213 1 97.69 92 ALA A C 1
ATOM 730 O O . ALA A 1 92 ? -11.312 4.121 -1.631 1 97.69 92 ALA A O 1
ATOM 731 N N . ALA A 1 93 ? -12.469 3.508 -3.441 1 98.12 93 ALA A N 1
ATOM 732 C CA . ALA A 1 93 ? -11.266 3.156 -4.199 1 98.12 93 ALA A CA 1
ATOM 733 C C . ALA A 1 93 ? -10.438 4.398 -4.516 1 98.12 93 ALA A C 1
ATOM 735 O O . ALA A 1 93 ? -9.203 4.336 -4.539 1 98.12 93 ALA A O 1
ATOM 736 N N . LYS A 1 94 ? -11.102 5.457 -4.793 1 97.94 94 LYS A N 1
ATOM 737 C CA . LYS A 1 94 ? -10.383 6.707 -5.023 1 97.94 94 LYS A CA 1
ATOM 738 C C . LYS A 1 94 ? -9.617 7.145 -3.779 1 97.94 94 LYS A C 1
ATOM 740 O O . LYS A 1 94 ? -8.469 7.578 -3.871 1 97.94 94 LYS A O 1
ATOM 745 N N . VAL A 1 95 ? -10.258 7.016 -2.641 1 98.56 95 VAL A N 1
ATOM 746 C CA . VAL A 1 95 ? -9.594 7.305 -1.373 1 98.56 95 VAL A CA 1
ATOM 747 C C . VAL A 1 95 ? -8.391 6.383 -1.199 1 98.56 95 VAL A C 1
ATOM 749 O O . VAL A 1 95 ? -7.293 6.84 -0.858 1 98.56 95 VAL A O 1
ATOM 752 N N . ASP A 1 96 ? -8.555 5.121 -1.506 1 98.5 96 ASP A N 1
ATOM 753 C CA . ASP A 1 96 ? -7.477 4.145 -1.38 1 98.5 96 ASP A CA 1
ATOM 754 C C . ASP A 1 96 ? -6.32 4.473 -2.322 1 98.5 96 ASP A C 1
ATOM 756 O O . ASP A 1 96 ? -5.152 4.262 -1.979 1 98.5 96 ASP A O 1
ATOM 760 N N . ALA A 1 97 ? -6.656 4.918 -3.49 1 98.62 97 ALA A N 1
ATOM 761 C CA . ALA A 1 97 ? -5.621 5.266 -4.461 1 98.62 97 ALA A CA 1
ATOM 762 C C . ALA A 1 97 ? -4.746 6.406 -3.949 1 98.62 97 ALA A C 1
ATOM 764 O O . ALA A 1 97 ? -3.52 6.359 -4.066 1 98.62 97 ALA A O 1
ATOM 765 N N . ILE A 1 98 ? -5.375 7.406 -3.379 1 98.62 98 ILE A N 1
ATOM 766 C CA . ILE A 1 98 ? -4.637 8.547 -2.84 1 98.62 98 ILE A CA 1
ATOM 767 C C . ILE A 1 98 ? -3.824 8.109 -1.625 1 98.62 98 ILE A C 1
ATOM 769 O O . ILE A 1 98 ? -2.688 8.547 -1.438 1 98.62 98 ILE A O 1
ATOM 773 N N . PHE A 1 99 ? -4.418 7.242 -0.839 1 98.5 99 PHE A N 1
ATOM 774 C CA . PHE A 1 99 ? -3.715 6.641 0.287 1 98.5 99 PHE A CA 1
ATOM 775 C C . PHE A 1 99 ? -2.463 5.91 -0.185 1 98.5 99 PHE A C 1
ATOM 777 O O . PHE A 1 99 ? -1.374 6.121 0.352 1 98.5 99 PHE A O 1
ATOM 784 N N . ASP A 1 100 ? -2.619 5.062 -1.188 1 98.12 100 ASP A N 1
ATOM 785 C CA . ASP A 1 100 ? -1.513 4.277 -1.73 1 98.12 100 ASP A CA 1
ATOM 786 C C . ASP A 1 100 ? -0.483 5.176 -2.408 1 98.12 100 ASP A C 1
ATOM 788 O O . ASP A 1 100 ? 0.711 4.867 -2.414 1 98.12 100 ASP A O 1
ATOM 792 N N . GLN A 1 101 ? -0.934 6.273 -2.959 1 97.5 101 GLN A N 1
ATOM 793 C CA . GLN A 1 101 ? -0.038 7.223 -3.611 1 97.5 101 GLN A CA 1
ATOM 794 C C . GLN A 1 101 ? 0.975 7.789 -2.623 1 97.5 101 GLN A C 1
ATOM 796 O O . GLN A 1 101 ? 2.113 8.086 -2.992 1 97.5 101 GLN A O 1
ATOM 801 N N . GLU A 1 102 ? 0.545 7.973 -1.402 1 96.62 102 GLU A N 1
ATOM 802 C CA . GLU A 1 102 ? 1.467 8.438 -0.37 1 96.62 102 GLU A CA 1
ATOM 803 C C . GLU A 1 102 ? 2.688 7.527 -0.27 1 96.62 102 GLU A C 1
ATOM 805 O O . GLU A 1 102 ? 3.824 8.008 -0.23 1 96.62 102 GLU A O 1
ATOM 810 N N . ASN A 1 103 ? 2.434 6.211 -0.208 1 94.5 103 ASN A N 1
ATOM 811 C CA . ASN A 1 103 ? 3.529 5.25 -0.139 1 94.5 103 ASN A CA 1
ATOM 812 C C . ASN A 1 103 ? 4.43 5.34 -1.369 1 94.5 103 ASN A C 1
ATOM 814 O O . ASN A 1 103 ? 5.652 5.293 -1.251 1 94.5 103 ASN A O 1
ATOM 818 N N . ASP A 1 104 ? 3.82 5.457 -2.484 1 94.75 104 ASP A N 1
ATOM 819 C CA . ASP A 1 104 ? 4.586 5.547 -3.725 1 94.75 104 ASP A CA 1
ATOM 820 C C . ASP A 1 104 ? 5.457 6.805 -3.744 1 94.75 104 ASP A C 1
ATOM 822 O O . ASP A 1 104 ? 6.617 6.754 -4.156 1 94.75 104 ASP A O 1
ATOM 826 N N . ALA A 1 105 ? 4.926 7.914 -3.328 1 95.06 105 ALA A N 1
ATOM 827 C CA . ALA A 1 105 ? 5.602 9.211 -3.346 1 95.06 105 ALA A CA 1
ATOM 828 C C . ALA A 1 105 ? 6.855 9.188 -2.477 1 95.06 105 ALA A C 1
ATOM 830 O O . ALA A 1 105 ? 7.867 9.797 -2.82 1 95.06 105 ALA A O 1
ATOM 831 N N . PHE A 1 106 ? 6.789 8.422 -1.442 1 94.31 106 PHE A N 1
ATOM 832 C CA . PHE A 1 106 ? 7.871 8.531 -0.474 1 94.31 106 PHE A CA 1
ATOM 833 C C . PHE A 1 106 ? 8.711 7.262 -0.451 1 94.31 106 PHE A C 1
ATOM 835 O O . PHE A 1 106 ? 9.57 7.09 0.419 1 94.31 106 PHE A O 1
ATOM 842 N N . MET A 1 107 ? 8.523 6.34 -1.361 1 94.38 107 MET A N 1
ATOM 843 C CA . MET A 1 107 ? 9.242 5.07 -1.395 1 94.38 107 MET A CA 1
ATOM 844 C C . MET A 1 107 ? 10.742 5.297 -1.497 1 94.38 107 MET A C 1
ATOM 846 O O . MET A 1 107 ? 11.516 4.691 -0.751 1 94.38 107 MET A O 1
ATOM 850 N N . GLY A 1 108 ? 11.148 6.195 -2.428 1 93.38 108 GLY A N 1
ATOM 851 C CA . GLY A 1 108 ? 12.562 6.484 -2.562 1 93.38 108 GLY A CA 1
ATOM 852 C C . GLY A 1 108 ? 13.188 7.035 -1.293 1 93.38 108 GLY A C 1
ATOM 853 O O . GLY A 1 108 ? 14.258 6.582 -0.872 1 93.38 108 GLY A O 1
ATOM 854 N N . ALA A 1 109 ? 12.5 7.984 -0.671 1 92.88 109 ALA A N 1
ATOM 855 C CA . ALA A 1 109 ? 12.992 8.586 0.562 1 92.88 109 ALA A CA 1
ATOM 856 C C . ALA A 1 109 ? 13.078 7.555 1.684 1 92.88 109 ALA A C 1
ATOM 858 O O . ALA A 1 109 ? 14.016 7.57 2.48 1 92.88 109 ALA A O 1
ATOM 859 N N . THR A 1 110 ? 12.055 6.672 1.746 1 93.12 110 THR A N 1
ATOM 860 C CA . THR A 1 110 ? 12.031 5.621 2.758 1 93.12 110 THR A CA 1
ATOM 861 C C . THR A 1 110 ? 13.211 4.668 2.572 1 93.12 110 THR A C 1
ATOM 863 O O . THR A 1 110 ? 13.953 4.398 3.518 1 93.12 110 THR A O 1
ATOM 866 N N . VAL A 1 111 ? 13.445 4.234 1.367 1 93.5 111 VAL A N 1
ATOM 867 C CA . VAL A 1 111 ? 14.508 3.273 1.091 1 93.5 111 VAL A CA 1
ATOM 868 C C . VAL A 1 111 ? 15.867 3.932 1.296 1 93.5 111 VAL A C 1
ATOM 870 O O . VAL A 1 111 ? 16.781 3.316 1.845 1 93.5 111 VAL A O 1
ATOM 873 N N . ALA A 1 112 ? 16 5.195 0.882 1 92.38 112 ALA A N 1
ATOM 874 C CA . ALA A 1 112 ? 17.25 5.906 1.062 1 92.38 112 ALA A CA 1
ATOM 875 C C . ALA A 1 112 ? 17.562 6.102 2.543 1 92.38 112 ALA A C 1
ATOM 877 O O . ALA A 1 112 ? 18.734 6.195 2.932 1 92.38 112 ALA A O 1
ATOM 878 N N . SER A 1 113 ? 16.5 6.121 3.35 1 91.5 113 SER A N 1
ATOM 879 C CA . SER A 1 113 ? 16.672 6.379 4.777 1 91.5 113 SER A CA 1
ATOM 880 C C . SER A 1 113 ? 16.922 5.086 5.543 1 91.5 113 SER A C 1
ATOM 882 O O . SER A 1 113 ? 17.594 5.094 6.574 1 91.5 113 SER A O 1
ATOM 884 N N . TYR A 1 114 ? 16.281 4.008 5.113 1 90 114 TYR A N 1
ATOM 885 C CA . TYR A 1 114 ? 16.375 2.73 5.816 1 90 114 TYR A CA 1
ATOM 886 C C . TYR A 1 114 ? 16.953 1.65 4.914 1 90 114 TYR A C 1
ATOM 888 O O . TYR A 1 114 ? 16.391 0.562 4.789 1 90 114 TYR A O 1
ATOM 896 N N . THR A 1 115 ? 18.109 1.896 4.375 1 83.62 115 THR A N 1
ATOM 897 C CA . THR A 1 115 ? 18.734 1.145 3.293 1 83.62 115 THR A CA 1
ATOM 898 C C . THR A 1 115 ? 18.875 -0.327 3.67 1 83.62 115 THR A C 1
ATOM 900 O O . THR A 1 115 ? 18.344 -1.204 2.986 1 83.62 115 THR A O 1
ATOM 903 N N . THR A 1 116 ? 19.422 -0.622 4.836 1 85.38 116 THR A N 1
ATOM 904 C CA . THR A 1 116 ? 19.719 -1.999 5.219 1 85.38 116 THR A CA 1
ATOM 905 C C . THR A 1 116 ? 18.422 -2.801 5.391 1 85.38 116 THR A C 1
ATOM 907 O O . THR A 1 116 ? 18.406 -4.012 5.152 1 85.38 116 THR A O 1
ATOM 910 N N . ARG A 1 117 ? 17.359 -2.104 5.688 1 89.31 117 ARG A N 1
ATOM 911 C CA . ARG A 1 117 ? 16.062 -2.764 5.867 1 89.31 117 ARG A CA 1
ATOM 912 C C . ARG A 1 117 ? 15.562 -3.361 4.555 1 89.31 117 ARG A C 1
ATOM 914 O O . ARG A 1 117 ? 14.891 -4.395 4.555 1 89.31 117 ARG A O 1
ATOM 921 N N . PHE A 1 118 ? 16.016 -2.773 3.455 1 93 118 PHE A N 1
ATOM 922 C CA . PHE A 1 118 ? 15.469 -3.18 2.166 1 93 118 PHE A CA 1
ATOM 923 C C . PHE A 1 118 ? 16.547 -3.814 1.298 1 93 118 PHE A C 1
ATOM 925 O O . PHE A 1 118 ? 16.359 -3.996 0.094 1 93 118 PHE A O 1
ATOM 932 N N . GLY A 1 119 ? 17.734 -4.035 1.864 1 93.88 119 GLY A N 1
ATOM 933 C CA . GLY A 1 119 ? 18.828 -4.754 1.208 1 93.88 119 GLY A CA 1
ATOM 934 C C . GLY A 1 119 ? 19.625 -3.887 0.262 1 93.88 119 GLY A C 1
ATOM 935 O O . GLY A 1 119 ? 20.328 -4.398 -0.616 1 93.88 119 GLY A O 1
ATOM 936 N N . ILE A 1 120 ? 19.406 -2.57 0.384 1 93.31 120 ILE A N 1
ATOM 937 C CA . ILE A 1 120 ? 20.125 -1.631 -0.471 1 93.31 120 ILE A CA 1
ATOM 938 C C . ILE A 1 120 ? 21.062 -0.766 0.379 1 93.31 120 ILE A C 1
ATOM 940 O O . ILE A 1 120 ? 20.594 0.055 1.175 1 93.31 120 ILE A O 1
ATOM 944 N N . GLU A 1 121 ? 22.266 -1 0.254 1 90.38 121 GLU A N 1
ATOM 945 C CA . GLU A 1 121 ? 23.25 -0.207 0.981 1 90.38 121 GLU A CA 1
ATOM 946 C C . GLU A 1 121 ? 23.75 0.967 0.14 1 90.38 121 GLU A C 1
ATOM 948 O O . GLU A 1 121 ? 24 0.815 -1.055 1 90.38 121 GLU A O 1
ATOM 953 N N . MET A 1 122 ? 23.734 2.117 0.783 1 89.25 122 MET A N 1
ATOM 954 C CA . MET A 1 122 ? 24.219 3.33 0.129 1 89.25 122 MET A CA 1
ATOM 955 C C . MET A 1 122 ? 25.234 4.059 1.009 1 89.25 122 MET A C 1
ATOM 957 O O . MET A 1 122 ? 25.031 4.172 2.221 1 89.25 122 MET A O 1
ATOM 961 N N . ASP A 1 123 ? 26.312 4.473 0.339 1 88.69 123 ASP A N 1
ATOM 962 C CA . ASP A 1 123 ? 27.203 5.359 1.079 1 88.69 123 ASP A CA 1
ATOM 963 C C . ASP A 1 123 ? 26.625 6.766 1.184 1 88.69 123 ASP A C 1
ATOM 965 O O . ASP A 1 123 ? 25.562 7.047 0.617 1 88.69 123 ASP A O 1
ATOM 969 N N . ASP A 1 124 ? 27.297 7.598 1.933 1 90.12 124 ASP A N 1
ATOM 970 C CA . ASP A 1 124 ? 26.766 8.922 2.229 1 90.12 124 ASP A CA 1
ATOM 971 C C . ASP A 1 124 ? 26.609 9.75 0.952 1 90.12 124 ASP A C 1
ATOM 973 O O . ASP A 1 124 ? 25.641 10.492 0.807 1 90.12 124 ASP A O 1
ATOM 977 N N . ALA A 1 125 ? 27.531 9.602 0.103 1 91.56 125 ALA A N 1
ATOM 978 C CA . ALA A 1 125 ? 27.484 10.367 -1.14 1 91.56 125 ALA A CA 1
ATOM 979 C C . ALA A 1 125 ? 26.297 9.938 -2.002 1 91.56 125 ALA A C 1
ATOM 981 O O . ALA A 1 125 ? 25.609 10.773 -2.582 1 91.56 125 ALA A O 1
ATOM 982 N N . THR A 1 126 ? 26.094 8.664 -2.109 1 89.5 126 THR A N 1
ATOM 983 C CA . THR A 1 126 ? 24.969 8.125 -2.873 1 89.5 126 THR A CA 1
ATOM 984 C C . THR A 1 126 ? 23.641 8.539 -2.252 1 89.5 126 THR A C 1
ATOM 986 O O . THR A 1 126 ? 22.688 8.883 -2.967 1 89.5 126 THR A O 1
ATOM 989 N N . LYS A 1 127 ? 23.594 8.508 -0.985 1 91.19 127 LYS A N 1
ATOM 990 C CA . LYS A 1 127 ? 22.391 8.922 -0.267 1 91.19 127 LYS A CA 1
ATOM 991 C C . LYS A 1 127 ? 22.062 10.391 -0.541 1 91.19 127 LYS A C 1
ATOM 993 O O . LYS A 1 127 ? 20.922 10.742 -0.797 1 91.19 127 LYS A O 1
ATOM 998 N N . GLN A 1 128 ? 23.047 11.18 -0.437 1 93.81 128 GLN A N 1
ATOM 999 C CA . GLN A 1 128 ? 22.844 12.602 -0.686 1 93.81 128 GLN A CA 1
ATOM 1000 C C . GLN A 1 128 ? 22.344 12.844 -2.111 1 93.81 128 GLN A C 1
ATOM 1002 O O . GLN A 1 128 ? 21.453 13.648 -2.336 1 93.81 128 GLN A O 1
ATOM 1007 N N . LYS A 1 129 ? 22.953 12.148 -3.037 1 94.12 129 LYS A N 1
ATOM 1008 C CA . LYS A 1 129 ? 22.531 12.273 -4.43 1 94.12 129 LYS A CA 1
ATOM 1009 C C . LYS A 1 129 ? 21.078 11.836 -4.598 1 94.12 129 LYS A C 1
ATOM 1011 O O . LYS A 1 129 ? 20.328 12.453 -5.352 1 94.12 129 LYS A O 1
ATOM 1016 N N . ALA A 1 130 ? 20.719 10.812 -3.938 1 94.38 130 ALA A N 1
ATOM 1017 C CA . ALA A 1 130 ? 19.344 10.328 -3.986 1 94.38 130 ALA A CA 1
ATOM 1018 C C . ALA A 1 130 ? 18.375 11.383 -3.469 1 94.38 130 ALA A C 1
ATOM 1020 O O . ALA A 1 130 ? 17.375 11.688 -4.121 1 94.38 130 ALA A O 1
ATOM 1021 N N . PHE A 1 131 ? 18.672 11.961 -2.346 1 94.81 131 PHE A N 1
ATOM 1022 C CA . PHE A 1 131 ? 17.781 12.945 -1.76 1 94.81 131 PHE A CA 1
ATOM 1023 C C . PHE A 1 131 ? 17.719 14.203 -2.621 1 94.81 131 PHE A C 1
ATOM 1025 O O . PHE A 1 131 ? 16.672 14.859 -2.707 1 94.81 131 PHE A O 1
ATOM 1032 N N . ASP A 1 132 ? 18.844 14.477 -3.293 1 95.56 132 ASP A N 1
ATOM 1033 C CA . ASP A 1 132 ? 18.812 15.586 -4.242 1 95.56 132 ASP A CA 1
ATOM 1034 C C . ASP A 1 132 ? 17.844 15.305 -5.383 1 95.56 132 ASP A C 1
ATOM 1036 O O . ASP A 1 132 ? 17.031 16.172 -5.742 1 95.56 132 ASP A O 1
ATOM 1040 N N . THR A 1 133 ? 17.938 14.156 -5.922 1 96.12 133 THR A N 1
ATOM 1041 C CA . THR A 1 133 ? 17.062 13.766 -7.016 1 96.12 133 THR A CA 1
ATOM 1042 C C . THR A 1 133 ? 15.609 13.688 -6.543 1 96.12 133 THR A C 1
ATOM 1044 O O . THR A 1 133 ? 14.695 14.148 -7.234 1 96.12 133 THR A O 1
ATOM 1047 N N . ILE A 1 134 ? 15.391 13.141 -5.391 1 95.5 134 ILE A N 1
ATOM 1048 C CA . ILE A 1 134 ? 14.055 13.023 -4.805 1 95.5 134 ILE A CA 1
ATOM 1049 C C . ILE A 1 134 ? 13.461 14.422 -4.609 1 95.5 134 ILE A C 1
ATOM 1051 O O . ILE A 1 134 ? 12.297 14.656 -4.949 1 95.5 134 ILE A O 1
ATOM 1055 N N . SER A 1 135 ? 14.266 15.312 -4.141 1 95.06 135 SER A N 1
ATOM 1056 C CA . SER A 1 135 ? 13.82 16.672 -3.885 1 95.06 135 SER A CA 1
ATOM 1057 C C . SER A 1 135 ? 13.508 17.406 -5.188 1 95.06 135 SER A C 1
ATOM 1059 O O . SER A 1 135 ? 12.586 18.219 -5.242 1 95.06 135 SER A O 1
ATOM 1061 N N . LYS A 1 136 ? 14.227 17.078 -6.184 1 95.19 136 LYS A N 1
ATOM 1062 C CA . LYS A 1 136 ? 14.156 17.875 -7.406 1 95.19 136 LYS A CA 1
ATOM 1063 C C . LYS A 1 136 ? 13.148 17.281 -8.391 1 95.19 136 LYS A C 1
ATOM 1065 O O . LYS A 1 136 ? 12.539 18 -9.172 1 95.19 136 LYS A O 1
ATOM 1070 N N . GLU A 1 137 ? 12.961 16 -8.32 1 95.06 137 GLU A N 1
ATOM 1071 C CA . GLU A 1 137 ? 12.227 15.367 -9.414 1 95.06 137 GLU A CA 1
ATOM 1072 C C . GLU A 1 137 ? 11.055 14.547 -8.891 1 95.06 137 GLU A C 1
ATOM 1074 O O . GLU A 1 137 ? 9.914 14.719 -9.336 1 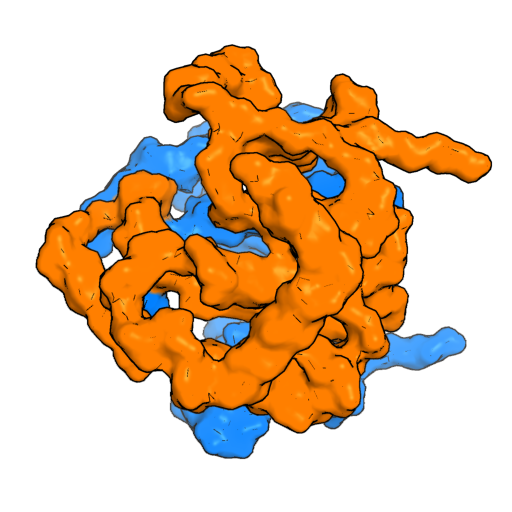95.06 137 GLU A O 1
ATOM 1079 N N . ILE A 1 138 ? 11.305 13.719 -7.898 1 95.5 138 ILE A N 1
ATOM 1080 C CA . ILE A 1 138 ? 10.336 12.688 -7.535 1 95.5 138 ILE A CA 1
ATOM 1081 C C . ILE A 1 138 ? 9.195 13.32 -6.734 1 95.5 138 ILE A C 1
ATOM 1083 O O . ILE A 1 138 ? 8.039 13.312 -7.176 1 95.5 138 ILE A O 1
ATOM 1087 N N . LEU A 1 139 ? 9.531 13.938 -5.59 1 95.31 139 LEU A N 1
ATOM 1088 C CA . LEU A 1 139 ? 8.508 14.461 -4.695 1 95.31 139 LEU A CA 1
ATOM 1089 C C . LEU A 1 139 ? 7.738 15.602 -5.355 1 95.31 139 LEU A C 1
ATOM 1091 O O . LEU A 1 139 ? 6.52 15.711 -5.191 1 95.31 139 LEU A O 1
ATOM 1095 N N . PRO A 1 140 ? 8.398 16.469 -6.172 1 96.12 140 PRO A N 1
ATOM 1096 C CA . PRO A 1 140 ? 7.645 17.531 -6.848 1 96.12 140 PRO A CA 1
ATOM 1097 C C . PRO A 1 140 ? 6.559 16.984 -7.773 1 96.12 140 PRO A C 1
ATOM 1099 O O . PRO A 1 140 ? 5.469 17.562 -7.859 1 96.12 140 PRO A O 1
ATOM 1102 N N . ARG A 1 141 ? 6.824 15.906 -8.445 1 95.19 141 ARG A N 1
ATOM 1103 C CA . ARG A 1 141 ? 5.809 15.289 -9.297 1 95.19 141 ARG A CA 1
ATOM 1104 C C . ARG A 1 141 ? 4.605 14.836 -8.477 1 95.19 141 ARG A C 1
ATOM 1106 O O . ARG A 1 141 ? 3.461 15.148 -8.82 1 95.19 141 ARG A O 1
ATOM 1113 N N . HIS A 1 142 ? 4.855 14.164 -7.414 1 96.31 142 HIS A N 1
ATOM 1114 C CA . HIS A 1 142 ? 3.787 13.633 -6.574 1 96.31 142 HIS A CA 1
ATOM 1115 C C . HIS A 1 142 ? 3.047 14.75 -5.848 1 96.31 142 HIS A C 1
ATOM 1117 O O . HIS A 1 142 ? 1.817 14.727 -5.75 1 96.31 142 HIS A O 1
ATOM 1123 N N . LEU A 1 143 ? 3.783 15.703 -5.316 1 96.62 143 LEU A N 1
ATOM 1124 C CA . LEU A 1 143 ? 3.158 16.812 -4.613 1 96.62 143 LEU A CA 1
ATOM 1125 C C . LEU A 1 143 ? 2.373 17.703 -5.582 1 96.62 143 LEU A C 1
ATOM 1127 O O . LEU A 1 143 ? 1.344 18.266 -5.215 1 96.62 143 LEU A O 1
ATOM 1131 N N . GLY A 1 144 ? 2.895 17.797 -6.812 1 96.94 144 GLY A N 1
ATOM 1132 C CA . GLY A 1 144 ? 2.111 18.469 -7.836 1 96.94 144 GLY A CA 1
ATOM 1133 C C . GLY A 1 144 ? 0.759 17.812 -8.07 1 96.94 144 GLY A C 1
ATOM 1134 O O . GLY A 1 144 ? -0.25 18.516 -8.211 1 96.94 144 GLY A O 1
ATOM 1135 N N . ASN A 1 145 ? 0.728 16.516 -8.156 1 96.94 145 ASN A N 1
ATOM 1136 C CA . ASN A 1 145 ? -0.525 15.781 -8.281 1 96.94 145 ASN A CA 1
ATOM 1137 C C . ASN A 1 145 ? -1.45 16.031 -7.098 1 96.94 145 ASN A C 1
ATOM 1139 O O . ASN A 1 145 ? -2.652 16.25 -7.273 1 96.94 145 ASN A O 1
ATOM 1143 N N . LEU A 1 146 ? -0.867 16 -5.895 1 97.81 146 LEU A N 1
ATOM 1144 C CA . LEU A 1 146 ? -1.658 16.25 -4.695 1 97.81 146 LEU A CA 1
ATOM 1145 C C . LEU A 1 146 ? -2.227 17.672 -4.711 1 97.81 146 LEU A C 1
ATOM 1147 O O . LEU A 1 146 ? -3.379 17.875 -4.328 1 97.81 146 LEU A O 1
ATOM 1151 N N . GLU A 1 147 ? -1.404 18.609 -5.098 1 97.81 147 GLU A N 1
ATOM 1152 C CA . GLU A 1 147 ? -1.825 20 -5.227 1 97.81 147 GLU A CA 1
ATOM 1153 C C . GLU A 1 147 ? -3.039 20.125 -6.145 1 97.81 147 GLU A C 1
ATOM 1155 O O . GLU A 1 147 ? -3.99 20.828 -5.828 1 97.81 147 GLU A O 1
ATOM 1160 N N . ARG A 1 148 ? -3.012 19.438 -7.211 1 96.94 148 ARG A N 1
ATOM 1161 C CA . ARG A 1 148 ? -4.113 19.469 -8.172 1 96.94 148 ARG A CA 1
ATOM 1162 C C . ARG A 1 148 ? -5.375 18.859 -7.574 1 96.94 148 ARG A C 1
ATOM 1164 O O . ARG A 1 148 ? -6.477 19.375 -7.777 1 96.94 148 ARG A O 1
ATOM 1171 N N . LEU A 1 149 ? -5.266 17.766 -6.891 1 97.81 149 LEU A N 1
ATOM 1172 C CA . LEU A 1 149 ? -6.406 17.141 -6.238 1 97.81 149 LEU A CA 1
ATOM 1173 C C . LEU A 1 149 ? -7.047 18.094 -5.23 1 97.81 149 LEU A C 1
ATOM 1175 O O . LEU A 1 149 ? -8.273 18.234 -5.191 1 97.81 149 LEU A O 1
ATOM 1179 N N . LEU A 1 150 ? -6.195 18.703 -4.473 1 98.5 150 LEU A N 1
ATOM 1180 C CA . LEU A 1 150 ? -6.684 19.594 -3.428 1 98.5 150 LEU A CA 1
ATOM 1181 C C . LEU A 1 150 ? -7.324 20.844 -4.035 1 98.5 150 LEU A C 1
ATOM 1183 O O . LEU A 1 150 ? -8.328 21.328 -3.521 1 98.5 150 LEU A O 1
ATOM 1187 N N . LYS A 1 151 ? -6.758 21.312 -5.086 1 97.75 151 LYS A N 1
ATOM 1188 C CA . LYS A 1 151 ? -7.344 22.453 -5.789 1 97.75 151 LYS A CA 1
ATOM 1189 C C . LYS A 1 151 ? -8.734 22.109 -6.316 1 97.75 151 LYS A C 1
ATOM 1191 O O . LYS A 1 151 ? -9.633 22.969 -6.305 1 97.75 151 LYS A O 1
ATOM 1196 N N . ALA A 1 152 ? -8.906 20.938 -6.734 1 96.81 152 ALA A N 1
ATOM 1197 C CA . ALA A 1 152 ? -10.18 20.5 -7.305 1 96.81 152 ALA A CA 1
ATOM 1198 C C . ALA A 1 152 ? -11.18 20.156 -6.211 1 96.81 152 ALA A C 1
ATOM 1200 O O . ALA A 1 152 ? -12.375 20.016 -6.473 1 96.81 152 ALA A O 1
ATOM 1201 N N . SER A 1 153 ? -10.711 19.984 -5.008 1 97.44 153 SER A N 1
ATOM 1202 C CA . SER A 1 153 ? -11.547 19.578 -3.883 1 97.44 153 SER A CA 1
ATOM 1203 C C . SER A 1 153 ? -12.336 20.766 -3.334 1 97.44 153 SER A C 1
ATOM 1205 O O . SER A 1 153 ? -11.75 21.766 -2.902 1 97.44 153 SER A O 1
ATOM 1207 N N . SER A 1 154 ? -13.648 20.672 -3.299 1 96.62 154 SER A N 1
ATOM 1208 C CA . SER A 1 154 ? -14.484 21.734 -2.736 1 96.62 154 SER A CA 1
ATOM 1209 C C . SER A 1 154 ? -14.5 21.672 -1.212 1 96.62 154 SER A C 1
ATOM 1211 O O . SER A 1 154 ? -14.891 22.625 -0.551 1 96.62 154 SER A O 1
ATOM 1213 N N . THR A 1 155 ? -14.047 20.609 -0.63 1 96.81 155 THR A N 1
ATOM 1214 C CA . THR A 1 155 ? -14.148 20.406 0.812 1 96.81 155 THR A CA 1
ATOM 1215 C C . THR A 1 155 ? -12.797 20.656 1.485 1 96.81 155 THR A C 1
ATOM 1217 O O . THR A 1 155 ? -12.727 20.781 2.709 1 96.81 155 THR A O 1
ATOM 1220 N N . GLY A 1 156 ? -11.742 20.625 0.676 1 97.31 156 GLY A N 1
ATOM 1221 C CA . GLY A 1 156 ? -10.406 20.844 1.211 1 97.31 156 GLY A CA 1
ATOM 1222 C C . GLY A 1 156 ? -9.711 19.562 1.627 1 97.31 156 GLY A C 1
ATOM 1223 O O . GLY A 1 156 ? -8.547 19.594 2.033 1 97.31 156 GLY A O 1
ATOM 1224 N N . TRP A 1 157 ? -10.398 18.438 1.555 1 98.62 157 TRP A N 1
ATOM 1225 C CA . TRP A 1 157 ? -9.773 17.141 1.816 1 98.62 157 TRP A CA 1
ATOM 1226 C C . TRP A 1 157 ? -9.266 16.5 0.524 1 98.62 157 TRP A C 1
ATOM 1228 O O . TRP A 1 157 ? -9.789 16.781 -0.557 1 98.62 157 TRP A O 1
ATOM 1238 N N . VAL A 1 158 ? -8.289 15.664 0.551 1 98.38 158 VAL A N 1
ATOM 1239 C CA . VAL A 1 158 ? -7.484 15.273 -0.601 1 98.38 158 VAL A CA 1
ATOM 1240 C C . VAL A 1 158 ? -8.344 14.492 -1.594 1 98.38 158 VAL A C 1
ATOM 1242 O O . VAL A 1 158 ? -8.125 14.562 -2.805 1 98.38 158 VAL A O 1
ATOM 1245 N N . ALA A 1 159 ? -9.352 13.75 -1.091 1 97.62 159 ALA A N 1
ATOM 1246 C CA . ALA A 1 159 ? -10.203 12.969 -1.989 1 97.62 159 ALA A CA 1
ATOM 1247 C C . ALA A 1 159 ? -11.5 13.711 -2.301 1 97.62 159 ALA A C 1
ATOM 1249 O O . ALA A 1 159 ? -12.398 13.156 -2.936 1 97.62 159 ALA A O 1
ATOM 1250 N N . GLY A 1 160 ? -11.641 14.898 -1.802 1 97.5 160 GLY A N 1
ATOM 1251 C CA . GLY A 1 160 ? -12.836 15.695 -2.031 1 97.5 160 GLY A CA 1
ATOM 1252 C C . GLY A 1 160 ? -14.031 15.219 -1.224 1 97.5 160 GLY A C 1
ATOM 1253 O O . GLY A 1 160 ? -15.172 15.562 -1.53 1 97.5 160 GLY A O 1
ATOM 1254 N N . THR A 1 161 ? -13.797 14.367 -0.248 1 97.94 161 THR A N 1
ATOM 1255 C CA . THR A 1 161 ? -14.859 13.852 0.605 1 97.94 161 THR A CA 1
ATOM 1256 C C . THR A 1 161 ? -15.336 14.922 1.58 1 97.94 161 THR A C 1
ATOM 1258 O O . THR A 1 161 ? -14.641 15.914 1.816 1 97.94 161 THR A O 1
ATOM 1261 N N . GLU A 1 162 ? -16.516 14.719 2.145 1 96.75 162 GLU A N 1
ATOM 1262 C CA . GLU A 1 162 ? -17.094 15.688 3.068 1 96.75 162 GLU A CA 1
ATOM 1263 C C . GLU A 1 162 ? -16.281 15.781 4.355 1 96.75 162 GLU A C 1
ATOM 1265 O O . GLU A 1 162 ? -16.156 16.859 4.941 1 96.75 162 GLU A O 1
ATOM 1270 N N . THR A 1 163 ? -15.82 14.688 4.809 1 97.25 163 THR A N 1
ATOM 1271 C CA . THR A 1 163 ? -14.984 14.578 6 1 97.25 163 THR A CA 1
ATOM 1272 C C . THR A 1 163 ? -13.633 13.953 5.656 1 97.25 163 THR A C 1
ATOM 1274 O O . THR A 1 163 ? -13.477 13.359 4.594 1 97.25 163 THR A O 1
ATOM 1277 N N . PRO A 1 164 ? -12.625 14.18 6.523 1 98.44 164 PRO A N 1
ATOM 1278 C CA . PRO A 1 164 ? -11.344 13.531 6.246 1 98.44 164 PRO A CA 1
ATOM 1279 C C . PRO A 1 164 ? -11.453 12.008 6.188 1 98.44 164 PRO A C 1
ATOM 1281 O O . PRO A 1 164 ? -12.305 11.422 6.855 1 98.44 164 PRO A O 1
ATOM 1284 N N . THR A 1 165 ? -10.633 11.398 5.406 1 98.69 165 THR A N 1
ATOM 1285 C CA . THR A 1 165 ? -10.516 9.945 5.297 1 98.69 165 THR A CA 1
ATOM 1286 C C . THR A 1 165 ? -9.102 9.484 5.645 1 98.69 165 THR A C 1
ATOM 1288 O O . THR A 1 165 ? -8.25 10.305 6.012 1 98.69 165 THR A O 1
ATOM 1291 N N . ILE A 1 166 ? -8.789 8.211 5.5 1 98.69 166 ILE A N 1
ATOM 1292 C CA . ILE A 1 166 ? -7.48 7.668 5.824 1 98.69 166 ILE A CA 1
ATOM 1293 C C . ILE A 1 166 ? -6.418 8.32 4.941 1 98.69 166 ILE A C 1
ATOM 1295 O O . ILE A 1 166 ? -5.262 8.461 5.352 1 98.69 166 ILE A O 1
ATOM 1299 N N . ALA A 1 167 ? -6.801 8.711 3.709 1 98.75 167 ALA A N 1
ATOM 1300 C CA . ALA A 1 167 ? -5.855 9.375 2.816 1 98.75 167 ALA A CA 1
ATOM 1301 C C . ALA A 1 167 ? -5.348 10.68 3.428 1 98.75 167 ALA A C 1
ATOM 1303 O O . ALA A 1 167 ? -4.156 10.984 3.348 1 98.75 167 ALA A O 1
ATOM 1304 N N . ASP A 1 168 ? -6.219 11.406 4.043 1 98.75 168 ASP A N 1
ATOM 1305 C CA . ASP A 1 168 ? -5.824 12.672 4.656 1 98.75 168 ASP A CA 1
ATOM 1306 C C . ASP A 1 168 ? -4.867 12.438 5.824 1 98.75 168 ASP A C 1
ATOM 1308 O O . ASP A 1 168 ? -3.91 13.195 6.012 1 98.75 168 ASP A O 1
ATOM 1312 N N . PHE A 1 169 ? -5.094 11.398 6.605 1 98.44 169 PHE A N 1
ATOM 1313 C CA . PHE A 1 169 ? -4.301 11.125 7.801 1 98.44 169 PHE A CA 1
ATOM 1314 C C . PHE A 1 169 ? -2.865 10.773 7.426 1 98.44 169 PHE A C 1
ATOM 1316 O O . PHE A 1 169 ? -1.917 11.266 8.039 1 98.44 169 PHE A O 1
ATOM 1323 N N . VAL A 1 170 ? -2.664 9.961 6.398 1 97.56 170 VAL A N 1
ATOM 1324 C CA . VAL A 1 170 ? -1.314 9.516 6.066 1 97.56 170 VAL A CA 1
ATOM 1325 C C . VAL A 1 170 ? -0.542 10.656 5.41 1 97.56 170 VAL A C 1
ATOM 1327 O O . VAL A 1 170 ? 0.655 10.828 5.652 1 97.56 170 VAL A O 1
ATOM 1330 N N . TRP A 1 171 ? -1.2 11.414 4.559 1 97.5 171 TRP A N 1
ATOM 1331 C CA . TRP A 1 171 ? -0.514 12.531 3.906 1 97.5 171 TRP A CA 1
ATOM 1332 C C . TRP A 1 171 ? -0.167 13.617 4.914 1 97.5 171 TRP A C 1
ATOM 1334 O O . TRP A 1 171 ? 0.926 14.188 4.871 1 97.5 171 TRP A O 1
ATOM 1344 N N . PHE A 1 172 ? -1.066 13.93 5.836 1 97.44 172 PHE A N 1
ATOM 1345 C CA . PHE A 1 172 ? -0.759 14.898 6.879 1 97.44 172 PHE A CA 1
ATOM 1346 C C . PHE A 1 172 ? 0.45 14.453 7.691 1 97.44 172 PHE A C 1
ATOM 1348 O O . PHE A 1 172 ? 1.359 15.25 7.945 1 97.44 172 PHE A O 1
ATOM 1355 N N . ALA A 1 173 ? 0.436 13.188 8.125 1 94.88 173 ALA A N 1
ATOM 1356 C CA . ALA A 1 173 ? 1.527 12.68 8.953 1 94.88 173 ALA A CA 1
ATOM 1357 C C . ALA A 1 173 ? 2.871 12.844 8.25 1 94.88 173 ALA A C 1
ATOM 1359 O O . ALA A 1 173 ? 3.887 13.125 8.891 1 94.88 173 ALA A O 1
ATOM 1360 N N . ARG A 1 174 ? 2.889 12.664 6.902 1 93.69 174 ARG A N 1
ATOM 1361 C CA . ARG A 1 174 ? 4.117 12.859 6.141 1 93.69 174 ARG A CA 1
ATOM 1362 C C . ARG A 1 174 ? 4.566 14.312 6.176 1 93.69 174 ARG A C 1
ATOM 1364 O O . ARG A 1 174 ? 5.758 14.602 6.324 1 93.69 174 ARG A O 1
ATOM 1371 N N . PHE A 1 175 ? 3.643 15.211 6.074 1 92.12 175 PHE A N 1
ATOM 1372 C CA . PHE A 1 175 ? 3.957 16.641 5.965 1 92.12 175 PHE A CA 1
ATOM 1373 C C . PHE A 1 175 ? 4.359 17.203 7.316 1 92.12 175 PHE A C 1
ATOM 1375 O O . PHE A 1 175 ? 5.172 18.125 7.391 1 92.12 175 PHE A O 1
ATOM 1382 N N . ASP A 1 176 ? 3.781 16.812 8.305 1 80.88 176 ASP A N 1
ATOM 1383 C CA . ASP A 1 176 ? 4.078 17.344 9.633 1 80.88 176 ASP A CA 1
ATOM 1384 C C . ASP A 1 176 ? 5.445 16.875 10.117 1 80.88 176 ASP A C 1
ATOM 1386 O O . ASP A 1 176 ? 6.266 17.688 10.562 1 80.88 176 ASP A O 1
ATOM 1390 N N . ASP A 1 177 ? 5.715 15.602 10.141 1 69.38 177 ASP A N 1
ATOM 1391 C CA . ASP A 1 177 ? 7.031 15.281 10.688 1 69.38 177 ASP A CA 1
ATOM 1392 C C . ASP A 1 177 ? 7.523 13.93 10.18 1 69.38 177 ASP A C 1
ATOM 1394 O O . ASP A 1 177 ? 8.625 13.492 10.523 1 69.38 177 ASP A O 1
ATOM 1398 N N . TYR A 1 178 ? 6.781 13.453 9.289 1 66.81 178 TYR A N 1
ATOM 1399 C CA . TYR A 1 178 ? 7.25 12.094 9.039 1 66.81 178 TYR A CA 1
ATOM 1400 C C . TYR A 1 178 ? 7.762 11.945 7.609 1 66.81 178 TYR A C 1
ATOM 1402 O O . TYR A 1 178 ? 6.973 11.812 6.672 1 66.81 178 TYR A O 1
ATOM 1410 N N . ILE A 1 179 ? 8.914 12.477 7.324 1 70.06 179 ILE A N 1
ATOM 1411 C CA . ILE A 1 179 ? 9.758 12.039 6.211 1 70.06 179 ILE A CA 1
ATOM 1412 C C . ILE A 1 179 ? 11.141 11.656 6.727 1 70.06 179 ILE A C 1
ATOM 1414 O O . ILE A 1 179 ? 11.883 12.508 7.211 1 70.06 179 ILE A O 1
ATOM 1418 N N . PRO A 1 180 ? 11.305 10.336 6.809 1 70.31 180 PRO A N 1
ATOM 1419 C CA . PRO A 1 180 ? 12.641 9.977 7.281 1 70.31 180 PRO A CA 1
ATOM 1420 C C . PRO A 1 180 ? 13.742 10.797 6.605 1 70.31 180 PRO A C 1
ATOM 1422 O O . PRO A 1 180 ? 13.719 10.984 5.387 1 70.31 180 PRO A O 1
ATOM 1425 N N . ASN A 1 181 ? 14.609 11.289 7.445 1 80.88 181 ASN A N 1
ATOM 1426 C CA . ASN A 1 181 ? 15.711 12.117 6.98 1 80.88 181 ASN A CA 1
ATOM 1427 C C . ASN A 1 181 ? 15.211 13.367 6.262 1 80.88 181 ASN A C 1
ATOM 1429 O O . ASN A 1 181 ? 15.75 13.75 5.223 1 80.88 181 ASN A O 1
ATOM 1433 N N . ARG A 1 182 ? 14.18 13.836 6.816 1 84.81 182 ARG A N 1
ATOM 1434 C CA . ARG A 1 182 ? 13.531 15.039 6.293 1 84.81 182 ARG A CA 1
ATOM 1435 C C . ARG A 1 182 ? 14.547 16.156 6.082 1 84.81 182 ARG A C 1
ATOM 1437 O O . ARG A 1 182 ? 14.398 16.969 5.164 1 84.81 182 ARG A O 1
ATOM 1444 N N . LYS A 1 183 ? 15.562 16.219 6.891 1 86.81 183 LYS A N 1
ATOM 1445 C CA . LYS A 1 183 ? 16.547 17.297 6.824 1 86.81 183 LYS A CA 1
ATOM 1446 C C . LYS A 1 183 ? 17.312 17.266 5.504 1 86.81 183 LYS A C 1
ATOM 1448 O O . LYS A 1 183 ? 17.906 18.266 5.09 1 86.81 183 LYS A O 1
ATOM 1453 N N . GLN A 1 184 ? 17.297 16.109 4.879 1 89.56 184 GLN A N 1
ATOM 1454 C CA . GLN A 1 184 ? 18.031 15.969 3.621 1 89.56 184 GLN A CA 1
ATOM 1455 C C . GLN A 1 184 ? 17.203 16.469 2.443 1 89.56 184 GLN A C 1
ATOM 1457 O O . GLN A 1 184 ? 17.734 16.672 1.346 1 89.56 184 GLN A O 1
ATOM 1462 N N . LEU A 1 185 ? 15.938 16.703 2.66 1 89.75 185 LEU A N 1
ATOM 1463 C CA . LEU A 1 185 ? 15.078 17.234 1.608 1 89.75 185 LEU A CA 1
ATOM 1464 C C . LEU A 1 185 ? 15.305 18.734 1.443 1 89.75 185 LEU A C 1
ATOM 1466 O O . LEU A 1 185 ? 15.75 19.406 2.377 1 89.75 185 LEU A O 1
ATOM 1470 N N . SER A 1 186 ? 15.016 19.25 0.26 1 89.38 186 SER A N 1
ATOM 1471 C CA . SER A 1 186 ? 15.141 20.688 0.029 1 89.38 186 SER A CA 1
ATOM 1472 C C . SER A 1 186 ? 14.211 21.469 0.944 1 89.38 186 SER A C 1
ATOM 1474 O O . SER A 1 186 ? 13.141 20.984 1.313 1 89.38 186 SER A O 1
ATOM 1476 N N . GLU A 1 187 ? 14.609 22.656 1.259 1 88.44 187 GLU A N 1
ATOM 1477 C CA . GLU A 1 187 ? 13.828 23.516 2.129 1 88.44 187 GLU A CA 1
ATOM 1478 C C . GLU A 1 187 ? 12.438 23.781 1.543 1 88.44 187 GLU A C 1
ATOM 1480 O O . GLU A 1 187 ? 11.453 23.828 2.275 1 88.44 187 GLU A O 1
ATOM 1485 N N . ASN A 1 188 ? 12.336 23.922 0.26 1 83.75 188 ASN A N 1
ATOM 1486 C CA . ASN A 1 188 ? 11.07 24.188 -0.41 1 83.75 188 ASN A CA 1
ATOM 1487 C C . ASN A 1 188 ? 10.078 23.047 -0.231 1 83.75 188 ASN A C 1
ATOM 1489 O O . ASN A 1 188 ? 8.867 23.281 -0.144 1 83.75 188 ASN A O 1
ATOM 1493 N N . LEU A 1 189 ? 10.633 21.891 -0.174 1 87.75 189 LEU A N 1
ATOM 1494 C CA . LEU A 1 189 ? 9.766 20.734 0.037 1 87.75 189 LEU A CA 1
ATOM 1495 C C . LEU A 1 189 ? 9.336 20.625 1.497 1 87.75 189 LEU A C 1
ATOM 1497 O O . LEU A 1 189 ? 8.18 20.328 1.79 1 87.75 189 LEU A O 1
ATOM 1501 N N . ARG A 1 190 ? 10.242 20.953 2.33 1 89 190 ARG A N 1
ATOM 1502 C CA . ARG A 1 190 ? 9.945 20.859 3.758 1 89 190 ARG A CA 1
ATOM 1503 C C . ARG A 1 190 ? 8.914 21.906 4.164 1 89 190 ARG A C 1
ATOM 1505 O O . ARG A 1 190 ? 8.031 21.625 4.984 1 89 190 ARG A O 1
ATOM 1512 N N . SER A 1 191 ? 8.969 23.047 3.596 1 90.38 191 SER A N 1
ATOM 1513 C CA . SER A 1 191 ? 8.086 24.156 3.979 1 90.38 191 SER A CA 1
ATOM 1514 C C . SER A 1 191 ? 6.785 24.125 3.182 1 90.38 191 SER A C 1
ATOM 1516 O O . SER A 1 191 ? 5.824 24.812 3.529 1 90.38 191 SER A O 1
ATOM 1518 N N . LEU A 1 192 ? 6.715 23.375 2.121 1 93.5 192 LEU A N 1
ATOM 1519 C CA . LEU A 1 192 ? 5.578 23.266 1.211 1 93.5 192 LEU A CA 1
ATOM 1520 C C . LEU A 1 192 ? 5.242 24.609 0.588 1 93.5 192 LEU A C 1
ATOM 1522 O O . LEU A 1 192 ? 4.098 24.844 0.192 1 93.5 192 LEU A O 1
ATOM 1526 N N . ASP A 1 193 ? 6.152 25.5 0.513 1 92.44 193 ASP A N 1
ATOM 1527 C CA . ASP A 1 193 ? 5.902 26.859 0.051 1 92.44 193 ASP A CA 1
ATOM 1528 C C . ASP A 1 193 ? 5.484 26.875 -1.418 1 92.44 193 ASP A C 1
ATOM 1530 O O . ASP A 1 193 ? 4.707 27.734 -1.839 1 92.44 193 ASP A O 1
ATOM 1534 N N . ASP A 1 194 ? 5.953 25.953 -2.227 1 94.5 194 ASP A N 1
ATOM 1535 C CA . ASP A 1 194 ? 5.617 25.875 -3.645 1 94.5 194 ASP A CA 1
ATOM 1536 C C . ASP A 1 194 ? 4.293 25.141 -3.857 1 94.5 194 ASP A C 1
ATOM 1538 O O . ASP A 1 194 ? 3.834 24.984 -4.992 1 94.5 194 ASP A O 1
ATOM 1542 N N . TYR A 1 195 ? 3.65 24.734 -2.758 1 96.69 195 TYR A N 1
ATOM 1543 C CA . TYR A 1 195 ? 2.418 23.953 -2.793 1 96.69 195 TYR A CA 1
ATOM 1544 C C . TYR A 1 195 ? 1.384 24.531 -1.829 1 96.69 195 TYR A C 1
ATOM 1546 O O . TYR A 1 195 ? 1.061 23.906 -0.815 1 96.69 195 TYR A O 1
ATOM 1554 N N . PRO A 1 196 ? 0.792 25.641 -2.232 1 97.19 196 PRO A N 1
ATOM 1555 C CA . PRO A 1 196 ? -0.091 26.359 -1.313 1 97.19 196 PRO A CA 1
ATOM 1556 C C . PRO A 1 196 ? -1.307 25.531 -0.894 1 97.19 196 PRO A C 1
ATOM 1558 O O . PRO A 1 196 ? -1.781 25.656 0.238 1 97.19 196 PRO A O 1
ATOM 1561 N N . GLU A 1 197 ? -1.886 24.734 -1.809 1 98.19 197 GLU A N 1
ATOM 1562 C CA . GLU A 1 197 ? -3.031 23.906 -1.431 1 98.19 197 GLU A CA 1
ATOM 1563 C C . GLU A 1 197 ? -2.631 22.844 -0.417 1 98.19 197 GLU A C 1
ATOM 1565 O O . GLU A 1 197 ? -3.396 22.531 0.497 1 98.19 197 GLU A O 1
ATOM 1570 N N . CYS A 1 198 ? -1.429 22.266 -0.614 1 97.5 198 CYS A N 1
ATOM 1571 C CA . CYS A 1 198 ? -0.926 21.312 0.364 1 97.5 198 CYS A CA 1
ATOM 1572 C C . CYS A 1 198 ? -0.725 21.984 1.722 1 97.5 198 CYS A C 1
ATOM 1574 O O . CYS A 1 198 ? -1.062 21.406 2.756 1 97.5 198 CYS A O 1
ATOM 1576 N N . LYS A 1 199 ? -0.132 23.141 1.706 1 95.75 199 LYS A N 1
ATOM 1577 C CA . LYS A 1 199 ? 0.084 23.891 2.943 1 95.75 199 LYS A CA 1
ATOM 1578 C C . LYS A 1 199 ? -1.237 24.172 3.65 1 95.75 199 LYS A C 1
ATOM 1580 O O . LYS A 1 199 ? -1.351 24 4.863 1 95.75 199 LYS A O 1
ATOM 1585 N N . ALA A 1 200 ? -2.215 24.609 2.928 1 97.31 200 ALA A N 1
ATOM 1586 C CA . ALA A 1 200 ? -3.543 24.875 3.473 1 97.31 200 ALA A CA 1
ATOM 1587 C C . ALA A 1 200 ? -4.172 23.609 4.039 1 97.31 200 ALA A C 1
ATOM 1589 O O . ALA A 1 200 ? -4.844 23.641 5.074 1 97.31 200 ALA A O 1
ATOM 1590 N N . PHE A 1 201 ? -3.988 22.516 3.318 1 98.12 201 PHE A N 1
ATOM 1591 C CA . PHE A 1 201 ? -4.477 21.219 3.773 1 98.12 201 PHE A CA 1
ATOM 1592 C C . PHE A 1 201 ? -3.896 20.875 5.137 1 98.12 201 PHE A C 1
ATOM 1594 O O . PHE A 1 201 ? -4.625 20.453 6.035 1 98.12 201 PHE A O 1
ATOM 1601 N N . VAL A 1 202 ? -2.602 21.078 5.32 1 96.62 202 VAL A N 1
ATOM 1602 C CA . VAL A 1 202 ? -1.93 20.766 6.578 1 96.62 202 VAL A CA 1
ATOM 1603 C C . VAL A 1 202 ? -2.508 21.609 7.699 1 96.62 202 VAL A C 1
ATOM 1605 O O . VAL A 1 202 ? -2.824 21.109 8.781 1 96.62 202 VAL A O 1
ATOM 1608 N N . GLU A 1 203 ? -2.668 22.844 7.453 1 96.19 203 GLU A N 1
ATOM 1609 C CA . GLU A 1 203 ? -3.23 23.75 8.453 1 96.19 203 GLU A CA 1
ATOM 1610 C C . GLU A 1 203 ? -4.66 23.359 8.805 1 96.19 203 GLU A C 1
ATOM 1612 O O . GLU A 1 203 ? -5.043 23.375 9.977 1 96.19 203 GLU A O 1
ATOM 1617 N N . ARG A 1 204 ? -5.461 23.062 7.812 1 97.62 204 ARG A N 1
ATOM 1618 C CA . ARG A 1 204 ? -6.84 22.625 8.023 1 97.62 204 ARG A CA 1
ATOM 1619 C C . ARG A 1 204 ? -6.906 21.391 8.898 1 97.62 204 ARG A C 1
ATOM 1621 O O . ARG A 1 204 ? -7.695 21.328 9.844 1 97.62 204 ARG A O 1
ATOM 1628 N N . PHE A 1 205 ? -6.09 20.422 8.555 1 98.12 205 PHE A N 1
ATOM 1629 C CA . PHE A 1 205 ? -6.074 19.172 9.312 1 98.12 205 PHE A CA 1
ATOM 1630 C C . PHE A 1 205 ? -5.691 19.422 10.766 1 98.12 205 PHE A C 1
ATOM 1632 O O . PHE A 1 205 ? -6.328 18.891 11.68 1 98.12 205 PHE A O 1
ATOM 1639 N N . LYS A 1 206 ? -4.707 20.234 11.023 1 95.69 206 LYS A N 1
ATOM 1640 C CA . LYS A 1 206 ? -4.219 20.547 12.367 1 95.69 206 LYS A CA 1
ATOM 1641 C C . LYS A 1 206 ? -5.277 21.297 13.18 1 95.69 206 LYS A C 1
ATOM 1643 O O . LYS A 1 206 ? -5.258 21.266 14.414 1 95.69 206 LYS A O 1
ATOM 1648 N N . SER A 1 207 ? -6.141 21.938 12.484 1 96.88 207 SER A N 1
ATOM 1649 C CA . SER A 1 207 ? -7.129 22.766 13.148 1 96.88 207 SER A CA 1
ATOM 1650 C C . SER A 1 207 ? -8.336 21.953 13.602 1 96.88 207 SER A C 1
ATOM 1652 O O . SER A 1 207 ? -9.195 22.453 14.328 1 96.88 207 SER A O 1
ATOM 1654 N N . LEU A 1 208 ? -8.438 20.734 13.148 1 98.12 208 LEU A N 1
ATOM 1655 C CA . LEU A 1 208 ? -9.516 19.891 13.641 1 98.12 208 LEU A CA 1
ATOM 1656 C C . LEU A 1 208 ? -9.445 19.75 15.156 1 98.12 208 LEU A C 1
ATOM 1658 O O . LEU A 1 208 ? -8.391 19.453 15.719 1 98.12 208 LEU A O 1
ATOM 1662 N N . ALA A 1 209 ? -10.508 19.891 15.805 1 98.06 209 ALA A N 1
ATOM 1663 C CA . ALA A 1 209 ? -10.555 19.969 17.266 1 98.06 209 ALA A CA 1
ATOM 1664 C C . ALA A 1 209 ? -9.93 18.719 17.891 1 98.06 209 ALA A C 1
ATOM 1666 O O . ALA A 1 209 ? -9.055 18.828 18.75 1 98.06 209 ALA A O 1
ATOM 1667 N N . PRO A 1 210 ? -10.32 17.531 17.453 1 97.81 210 PRO A N 1
ATOM 1668 C CA . PRO A 1 210 ? -9.719 16.344 18.078 1 97.81 210 PRO A CA 1
ATOM 1669 C C . PRO A 1 210 ? -8.211 16.266 17.859 1 97.81 210 PRO A C 1
ATOM 1671 O O . PRO A 1 210 ? -7.492 15.727 18.703 1 97.81 210 PRO A O 1
ATOM 1674 N N . ILE A 1 211 ? -7.727 16.781 16.719 1 97.62 211 ILE A N 1
ATOM 1675 C CA . ILE A 1 211 ? -6.301 16.734 16.391 1 97.62 211 ILE A CA 1
ATOM 1676 C C . ILE A 1 211 ? -5.551 17.75 17.25 1 97.62 211 ILE A C 1
ATOM 1678 O O . ILE A 1 211 ? -4.484 17.438 17.797 1 97.62 211 ILE A O 1
ATOM 1682 N N . LYS A 1 212 ? -6.098 18.891 17.406 1 96.56 212 LYS A N 1
ATOM 1683 C CA . LYS A 1 212 ? -5.52 19.906 18.297 1 96.56 212 LYS A CA 1
ATOM 1684 C C . LYS A 1 212 ? -5.387 19.359 19.719 1 96.56 212 LYS A C 1
ATOM 1686 O O . LYS A 1 212 ? -4.355 19.562 20.359 1 96.56 212 LYS A O 1
ATOM 1691 N N . GLU A 1 213 ? -6.438 18.797 20.125 1 96.94 213 GLU A N 1
ATOM 1692 C CA . GLU A 1 213 ? -6.445 18.25 21.484 1 96.94 213 GLU A CA 1
ATOM 1693 C C . GLU A 1 213 ? -5.391 17.156 21.641 1 96.94 213 GLU A C 1
ATOM 1695 O O . GLU A 1 213 ? -4.719 17.078 22.672 1 96.94 213 GLU A O 1
ATOM 1700 N N . TYR A 1 214 ? -5.289 16.281 20.641 1 96.38 214 TYR A N 1
ATOM 1701 C CA . TYR A 1 214 ? -4.293 15.219 20.641 1 96.38 214 TYR A CA 1
ATOM 1702 C C . TYR A 1 214 ? -2.891 15.789 20.812 1 96.38 214 TYR A C 1
ATOM 1704 O O . TYR A 1 214 ? -2.125 15.32 21.672 1 96.38 214 TYR A O 1
ATOM 1712 N N . TYR A 1 215 ? -2.516 16.828 20.062 1 94.19 215 TYR A N 1
ATOM 1713 C CA . TYR A 1 215 ? -1.165 17.375 20.094 1 94.19 215 TYR A CA 1
ATOM 1714 C C . TYR A 1 215 ? -0.947 18.234 21.328 1 94.19 215 TYR A C 1
ATOM 1716 O O . TYR A 1 215 ? 0.183 18.375 21.797 1 94.19 215 TYR A O 1
ATOM 1724 N N . ALA A 1 216 ? -2.037 18.75 21.859 1 94.38 216 ALA A N 1
ATOM 1725 C CA . ALA A 1 216 ? -1.929 19.516 23.094 1 94.38 216 ALA A CA 1
ATOM 1726 C C . ALA A 1 216 ? -1.619 18.609 24.281 1 94.38 216 ALA A C 1
ATOM 1728 O O . ALA A 1 216 ? -0.974 19.016 25.25 1 94.38 216 ALA A O 1
ATOM 1729 N N . ASN A 1 217 ? -2.189 17.391 24.172 1 89.75 217 ASN A N 1
ATOM 1730 C CA . ASN A 1 217 ? -2.023 16.438 25.266 1 89.75 217 ASN A CA 1
ATOM 1731 C C . ASN A 1 217 ? -0.75 15.609 25.109 1 89.75 217 ASN A C 1
ATOM 1733 O O . ASN A 1 217 ? -0.376 14.852 26 1 89.75 217 ASN A O 1
ATOM 1737 N N . GLN A 1 218 ? -0.283 15.484 23.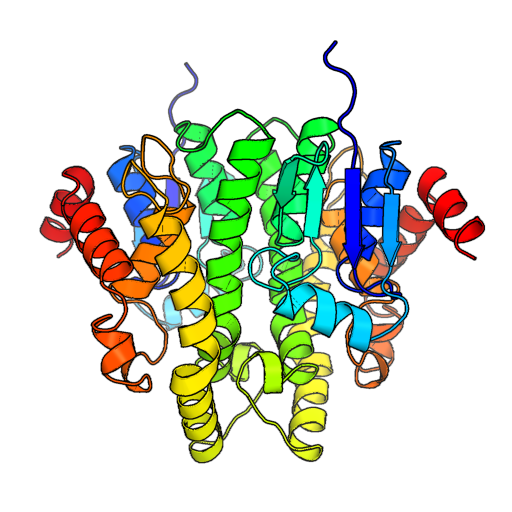828 1 75.81 218 GLN A N 1
ATOM 1738 C CA . GLN A 1 218 ? 0.945 14.727 23.594 1 75.81 218 GLN A CA 1
ATOM 1739 C C . GLN A 1 218 ? 2.137 15.391 24.281 1 75.81 218 GLN A C 1
ATOM 1741 O O . GLN A 1 218 ? 2.322 16.609 24.172 1 75.81 218 GLN A O 1
ATOM 1746 N N . LYS A 1 219 ? 2.363 14.859 25.594 1 53.34 219 LYS A N 1
ATOM 1747 C CA . LYS A 1 219 ? 3.514 15.266 26.391 1 53.34 219 LYS A CA 1
ATOM 1748 C C . LYS A 1 219 ? 4.824 14.906 25.703 1 53.34 219 LYS A C 1
ATOM 1750 O O . LYS A 1 219 ? 4.906 13.883 25.016 1 53.34 219 LYS A O 1
ATOM 1755 N N . MET B 1 1 ? -30.812 -4.41 -10.984 1 43.56 1 MET B N 1
ATOM 1756 C CA . MET B 1 1 ? -29.422 -4.582 -10.555 1 43.56 1 MET B CA 1
ATOM 1757 C C . MET B 1 1 ? -28.484 -3.701 -11.367 1 43.56 1 MET B C 1
ATOM 1759 O O . MET B 1 1 ? -28.609 -3.629 -12.594 1 43.56 1 MET B O 1
ATOM 1763 N N . ASP B 1 2 ? -27.938 -2.68 -10.867 1 55.56 2 ASP B N 1
ATOM 1764 C CA . ASP B 1 2 ? -27.141 -1.814 -11.727 1 55.56 2 ASP B CA 1
ATOM 1765 C C . ASP B 1 2 ? -26.172 -2.633 -12.586 1 55.56 2 ASP B C 1
ATOM 1767 O O . ASP B 1 2 ? -25.578 -3.6 -12.102 1 55.56 2 ASP B O 1
ATOM 1771 N N . PRO B 1 3 ? -26.266 -2.512 -13.883 1 75.81 3 PRO B N 1
ATOM 1772 C CA . PRO B 1 3 ? -25.391 -3.279 -14.773 1 75.81 3 PRO B CA 1
ATOM 1773 C C . PRO B 1 3 ? -23.922 -3.24 -14.344 1 75.81 3 PRO B C 1
ATOM 1775 O O . PRO B 1 3 ? -23.5 -2.305 -13.656 1 75.81 3 PRO B O 1
ATOM 1778 N N . ALA B 1 4 ? -23.25 -4.414 -14.445 1 87.69 4 ALA B N 1
ATOM 1779 C CA . ALA B 1 4 ? -21.812 -4.48 -14.195 1 87.69 4 ALA B CA 1
ATOM 1780 C C . ALA B 1 4 ? -21.078 -3.346 -14.898 1 87.69 4 ALA B C 1
ATOM 1782 O O . ALA B 1 4 ? -21.391 -3.016 -16.047 1 87.69 4 ALA B O 1
ATOM 1783 N N . PRO B 1 5 ? -20.203 -2.688 -14.258 1 95.25 5 PRO B N 1
ATOM 1784 C CA . PRO B 1 5 ? -19.469 -1.583 -14.883 1 95.25 5 PRO B CA 1
ATOM 1785 C C . PRO B 1 5 ? -18.609 -2.037 -16.062 1 95.25 5 PRO B C 1
ATOM 1787 O O . PRO B 1 5 ? -18.156 -3.188 -16.094 1 95.25 5 PRO B O 1
ATOM 1790 N N . LYS B 1 6 ? -18.469 -1.167 -17.016 1 97.38 6 LYS B N 1
ATOM 1791 C CA . LYS B 1 6 ? -17.484 -1.383 -18.062 1 97.38 6 LYS B CA 1
ATOM 1792 C C . LYS B 1 6 ? -16.078 -1.083 -17.578 1 97.38 6 LYS B C 1
ATOM 1794 O O . LYS B 1 6 ? -15.797 0.025 -17.109 1 97.38 6 LYS B O 1
ATOM 1799 N N . LEU B 1 7 ? -15.234 -2.09 -17.719 1 98.69 7 LEU B N 1
ATOM 1800 C CA . LEU B 1 7 ? -13.883 -1.98 -17.172 1 98.69 7 LEU B CA 1
ATOM 1801 C C . LEU B 1 7 ? -12.844 -2.027 -18.297 1 98.69 7 LEU B C 1
ATOM 1803 O O . LEU B 1 7 ? -12.898 -2.896 -19.172 1 98.69 7 LEU B O 1
ATOM 1807 N N . LYS B 1 8 ? -11.906 -1.047 -18.281 1 98.81 8 LYS B N 1
ATOM 1808 C CA . LYS B 1 8 ? -10.789 -1.016 -19.219 1 98.81 8 LYS B CA 1
ATOM 1809 C C . LYS B 1 8 ? -9.469 -0.764 -18.484 1 98.81 8 LYS B C 1
ATOM 1811 O O . LYS B 1 8 ? -9.32 0.25 -17.797 1 98.81 8 LYS B O 1
ATOM 1816 N N . LEU B 1 9 ? -8.508 -1.686 -18.609 1 98.81 9 LEU B N 1
ATOM 1817 C CA . LEU B 1 9 ? -7.215 -1.601 -17.938 1 98.81 9 LEU B CA 1
ATOM 1818 C C . LEU B 1 9 ? -6.129 -1.128 -18.891 1 98.81 9 LEU B C 1
ATOM 1820 O O . LEU B 1 9 ? -5.891 -1.758 -19.922 1 98.81 9 LEU B O 1
ATOM 1824 N N . TYR B 1 10 ? -5.531 0.01 -18.578 1 98.75 10 TYR B N 1
ATOM 1825 C CA . TYR B 1 10 ? -4.371 0.504 -19.297 1 98.75 10 TYR B CA 1
ATOM 1826 C C . TYR B 1 10 ? -3.074 0.045 -18.641 1 98.75 10 TYR B C 1
ATOM 1828 O O . TYR B 1 10 ? -2.811 0.369 -17.484 1 98.75 10 TYR B O 1
ATOM 1836 N N . TYR B 1 11 ? -2.293 -0.738 -19.375 1 97.75 11 TYR B N 1
ATOM 1837 C CA . TYR B 1 11 ? -1.019 -1.211 -18.844 1 97.75 11 TYR B CA 1
ATOM 1838 C C . TYR B 1 11 ? -0.079 -1.618 -19.969 1 97.75 11 TYR B C 1
ATOM 1840 O O . TYR B 1 11 ? -0.442 -1.545 -21.141 1 97.75 11 TYR B O 1
ATOM 1848 N N . PHE B 1 12 ? 1.121 -1.927 -19.641 1 95.81 12 PHE B N 1
ATOM 1849 C CA . PHE B 1 12 ? 2.113 -2.406 -20.594 1 95.81 12 PHE B CA 1
ATOM 1850 C C . PHE B 1 12 ? 1.793 -3.826 -21.047 1 95.81 12 PHE B C 1
ATOM 1852 O O . PHE B 1 12 ? 1.057 -4.547 -20.375 1 95.81 12 PHE B O 1
ATOM 1859 N N . ASN B 1 13 ? 2.377 -4.168 -22.156 1 94.25 13 ASN B N 1
ATOM 1860 C CA . ASN B 1 13 ? 2.246 -5.543 -22.625 1 94.25 13 ASN B CA 1
ATOM 1861 C C . ASN B 1 13 ? 3.213 -6.477 -21.906 1 94.25 13 ASN B C 1
ATOM 1863 O O . ASN B 1 13 ? 4.117 -7.039 -22.516 1 94.25 13 ASN B O 1
ATOM 1867 N N . MET B 1 14 ? 2.982 -6.66 -20.703 1 91.88 14 MET B N 1
ATOM 1868 C CA . MET B 1 14 ? 3.711 -7.516 -19.781 1 91.88 14 MET B CA 1
ATOM 1869 C C . MET B 1 14 ? 2.854 -7.852 -18.562 1 91.88 14 MET B C 1
ATOM 1871 O O . MET B 1 14 ? 1.803 -7.242 -18.344 1 91.88 14 MET B O 1
ATOM 1875 N N . LYS B 1 15 ? 3.086 -8.75 -17.766 1 91.88 15 LYS B N 1
ATOM 1876 C CA . LYS B 1 15 ? 2.326 -9.125 -16.578 1 91.88 15 LYS B CA 1
ATOM 1877 C C . LYS B 1 15 ? 2.4 -8.039 -15.508 1 91.88 15 LYS B C 1
ATOM 1879 O O . LYS B 1 15 ? 1.435 -7.305 -15.297 1 91.88 15 LYS B O 1
ATOM 1884 N N . GLY B 1 16 ? 3.627 -7.777 -14.898 1 91.75 16 GLY B N 1
ATOM 1885 C CA . GLY B 1 16 ? 3.844 -6.711 -13.938 1 91.75 16 GLY B CA 1
ATOM 1886 C C . GLY B 1 16 ? 2.701 -6.555 -12.953 1 91.75 16 GLY B C 1
ATOM 1887 O O . GLY B 1 16 ? 2.08 -7.543 -12.555 1 91.75 16 GLY B O 1
ATOM 1888 N N . LYS B 1 17 ? 2.406 -5.336 -12.547 1 94.19 17 LYS B N 1
ATOM 1889 C CA . LYS B 1 17 ? 1.372 -5.023 -11.562 1 94.19 17 LYS B CA 1
ATOM 1890 C C . LYS B 1 17 ? -0.022 -5.145 -12.172 1 94.19 17 LYS B C 1
ATOM 1892 O O . LYS B 1 17 ? -1.021 -5.176 -11.453 1 94.19 17 LYS B O 1
ATOM 1897 N N . GLY B 1 18 ? -0.095 -5.227 -13.484 1 96.19 18 GLY B N 1
ATOM 1898 C CA . GLY B 1 18 ? -1.37 -5.426 -14.156 1 96.19 18 GLY B CA 1
ATOM 1899 C C . GLY B 1 18 ? -1.876 -6.855 -14.062 1 96.19 18 GLY B C 1
ATOM 1900 O O . GLY B 1 18 ? -3.08 -7.098 -14.156 1 96.19 18 GLY B O 1
ATOM 1901 N N . GLU B 1 19 ? -0.998 -7.77 -13.797 1 96.31 19 GLU B N 1
ATOM 1902 C CA . GLU B 1 19 ? -1.333 -9.188 -13.898 1 96.31 19 GLU B CA 1
ATOM 1903 C C . GLU B 1 19 ? -2.305 -9.602 -12.797 1 96.31 19 GLU B C 1
ATOM 1905 O O . GLU B 1 19 ? -3.289 -10.297 -13.062 1 96.31 19 GLU B O 1
ATOM 1910 N N . PRO B 1 20 ? -2.051 -9.266 -11.531 1 97.5 20 PRO B N 1
ATOM 1911 C CA . PRO B 1 20 ? -3.035 -9.656 -10.516 1 97.5 20 PRO B CA 1
ATOM 1912 C C . PRO B 1 20 ? -4.43 -9.094 -10.805 1 97.5 20 PRO B C 1
ATOM 1914 O O . PRO B 1 20 ? -5.434 -9.727 -10.461 1 97.5 20 PRO B O 1
ATOM 1917 N N . ILE B 1 21 ? -4.516 -7.922 -11.422 1 98.44 21 ILE B N 1
ATOM 1918 C CA . ILE B 1 21 ? -5.797 -7.324 -11.781 1 98.44 21 ILE B CA 1
ATOM 1919 C C . ILE B 1 21 ? -6.477 -8.172 -12.852 1 98.44 21 ILE B C 1
ATOM 1921 O O . ILE B 1 21 ? -7.66 -8.5 -12.734 1 98.44 21 ILE B O 1
ATOM 1925 N N . ARG B 1 22 ? -5.707 -8.547 -13.875 1 97.81 22 ARG B N 1
ATOM 1926 C CA . ARG B 1 22 ? -6.211 -9.398 -14.938 1 97.81 22 ARG B CA 1
ATOM 1927 C C . ARG B 1 22 ? -6.703 -10.734 -14.391 1 97.81 22 ARG B C 1
ATOM 1929 O O . ARG B 1 22 ? -7.793 -11.188 -14.734 1 97.81 22 ARG B O 1
ATOM 1936 N N . LEU B 1 23 ? -5.902 -11.336 -13.547 1 97.75 23 LEU B N 1
ATOM 1937 C CA . LEU B 1 23 ? -6.23 -12.633 -12.961 1 97.75 23 LEU B CA 1
ATOM 1938 C C . LEU B 1 23 ? -7.484 -12.539 -12.102 1 97.75 23 LEU B C 1
ATOM 1940 O O . LEU B 1 23 ? -8.32 -13.445 -12.117 1 97.75 23 LEU B O 1
ATOM 1944 N N . LEU B 1 24 ? -7.602 -11.477 -11.297 1 98.62 24 LEU B N 1
ATOM 1945 C CA . LEU B 1 24 ? -8.781 -11.281 -10.461 1 98.62 24 LEU B CA 1
ATOM 1946 C C . LEU B 1 24 ? -10.039 -11.195 -11.312 1 98.62 24 LEU B C 1
ATOM 1948 O O . LEU B 1 24 ? -11.055 -11.812 -11 1 98.62 24 LEU B O 1
ATOM 1952 N N . CYS B 1 25 ? -9.992 -10.438 -12.414 1 98.44 25 CYS B N 1
ATOM 1953 C CA . CYS B 1 25 ? -11.133 -10.32 -13.312 1 98.44 25 CYS B CA 1
ATOM 1954 C C . CYS B 1 25 ? -11.477 -11.672 -13.922 1 98.44 25 CYS B C 1
ATOM 1956 O O . CYS B 1 25 ? -12.648 -12.055 -13.977 1 98.44 25 CYS B O 1
ATOM 1958 N N . ALA B 1 26 ? -10.5 -12.391 -14.352 1 98.06 26 ALA B N 1
ATOM 1959 C CA . ALA B 1 26 ? -10.719 -13.711 -14.93 1 98.06 26 ALA B CA 1
ATOM 1960 C C . ALA B 1 26 ? -11.383 -14.648 -13.922 1 98.06 26 ALA B C 1
ATOM 1962 O O . ALA B 1 26 ? -12.336 -15.352 -14.25 1 98.06 26 ALA B O 1
ATOM 1963 N N . TYR B 1 27 ? -10.883 -14.633 -12.719 1 98.38 27 TYR B N 1
ATOM 1964 C CA . TYR B 1 27 ? -11.367 -15.523 -11.664 1 98.38 27 TYR B CA 1
ATOM 1965 C C . TYR B 1 27 ? -12.82 -15.211 -11.312 1 98.38 27 TYR B C 1
ATOM 1967 O O . TYR B 1 27 ? -13.609 -16.125 -11.047 1 98.38 27 TYR B O 1
ATOM 1975 N N . THR B 1 28 ? -13.195 -13.93 -11.289 1 97.75 28 THR B N 1
ATOM 1976 C CA . THR B 1 28 ? -14.5 -13.508 -10.797 1 97.75 28 THR B CA 1
ATOM 1977 C C . THR B 1 28 ? -15.5 -13.383 -11.945 1 97.75 28 THR B C 1
ATOM 1979 O O . THR B 1 28 ? -16.688 -13.148 -11.719 1 97.75 28 THR B O 1
ATOM 1982 N N . GLY B 1 29 ? -14.992 -13.43 -13.156 1 96.75 29 GLY B N 1
ATOM 1983 C CA . GLY B 1 29 ? -15.867 -13.352 -14.32 1 96.75 29 GLY B CA 1
ATOM 1984 C C . GLY B 1 29 ? -16.188 -11.93 -14.734 1 96.75 29 GLY B C 1
ATOM 1985 O O . GLY B 1 29 ? -17.078 -11.703 -15.555 1 96.75 29 GLY B O 1
ATOM 1986 N N . LEU B 1 30 ? -15.469 -10.969 -14.195 1 97.31 30 LEU B N 1
ATOM 1987 C CA . LEU B 1 30 ? -15.633 -9.586 -14.633 1 97.31 30 LEU B CA 1
ATOM 1988 C C . LEU B 1 30 ? -15.086 -9.398 -16.047 1 97.31 30 LEU B C 1
ATOM 1990 O O . LEU B 1 30 ? -13.984 -9.852 -16.359 1 97.31 30 LEU B O 1
ATOM 1994 N N . GLU B 1 31 ? -15.883 -8.773 -16.859 1 96.88 31 GLU B N 1
ATOM 1995 C CA . GLU B 1 31 ? -15.398 -8.438 -18.203 1 96.88 31 GLU B CA 1
ATOM 1996 C C . GLU B 1 31 ? -14.414 -7.273 -18.156 1 96.88 31 GLU B C 1
ATOM 1998 O O . GLU B 1 31 ? -14.734 -6.211 -17.609 1 96.88 31 GLU B O 1
ATOM 2003 N N . LEU B 1 32 ? -13.273 -7.523 -18.719 1 98.19 32 LEU B N 1
ATOM 2004 C CA . LEU B 1 32 ? -12.195 -6.535 -18.688 1 98.19 32 LEU B CA 1
ATOM 2005 C C . LEU B 1 32 ? -11.648 -6.297 -20.094 1 98.19 32 LEU B C 1
ATOM 2007 O O . LEU B 1 32 ? -11.219 -7.234 -20.766 1 98.19 32 LEU B O 1
ATOM 2011 N N . GLU B 1 33 ? -11.766 -5.105 -20.547 1 98.56 33 GLU B N 1
ATOM 2012 C CA . GLU B 1 33 ? -10.961 -4.715 -21.703 1 98.56 33 GLU B CA 1
ATOM 2013 C C . GLU B 1 33 ? -9.508 -4.461 -21.297 1 98.56 33 GLU B C 1
ATOM 2015 O O . GLU B 1 33 ? -9.211 -3.492 -20.594 1 98.56 33 GLU B O 1
ATOM 2020 N N . ASP B 1 34 ? -8.648 -5.289 -21.719 1 98 34 ASP B N 1
ATOM 2021 C CA . ASP B 1 34 ? -7.23 -5.223 -21.375 1 98 34 ASP B CA 1
ATOM 2022 C C . ASP B 1 34 ? -6.449 -4.43 -22.422 1 98 34 ASP B C 1
ATOM 2024 O O . ASP B 1 34 ? -5.867 -5.016 -23.344 1 98 34 ASP B O 1
ATOM 2028 N N . TYR B 1 35 ? -6.379 -3.143 -22.25 1 98.31 35 TYR B N 1
ATOM 2029 C CA . TYR B 1 35 ? -5.664 -2.277 -23.188 1 98.31 35 TYR B CA 1
ATOM 2030 C C . TYR B 1 35 ? -4.164 -2.303 -22.906 1 98.31 35 TYR B C 1
ATOM 2032 O O . TYR B 1 35 ? -3.678 -1.604 -22.016 1 98.31 35 TYR B O 1
ATOM 2040 N N . ARG B 1 36 ? -3.445 -3.006 -23.703 1 97.56 36 ARG B N 1
ATOM 2041 C CA . ARG B 1 36 ? -1.995 -3.107 -23.578 1 97.56 36 ARG B CA 1
ATOM 2042 C C . ARG B 1 36 ? -1.298 -2.191 -24.578 1 97.56 36 ARG B C 1
ATOM 2044 O O . ARG B 1 36 ? -1.636 -2.186 -25.766 1 97.56 36 ARG B O 1
ATOM 2051 N N . PHE B 1 37 ? -0.444 -1.376 -24.016 1 98 37 PHE B N 1
ATOM 2052 C CA . PHE B 1 37 ? 0.271 -0.457 -24.891 1 98 37 PHE B CA 1
ATOM 2053 C C . PHE B 1 37 ? 1.021 -1.218 -25.984 1 98 37 PHE B C 1
ATOM 2055 O O . PHE B 1 37 ? 1.635 -2.252 -25.703 1 98 37 PHE B O 1
ATOM 2062 N N . ALA B 1 38 ? 1.037 -0.7 -27.156 1 96.25 38 ALA B N 1
ATOM 2063 C CA . ALA B 1 38 ? 1.745 -1.307 -28.281 1 96.25 38 ALA B CA 1
ATOM 2064 C C . ALA B 1 38 ? 3.244 -1.032 -28.203 1 96.25 38 ALA B C 1
ATOM 2066 O O . ALA B 1 38 ? 4.047 -1.756 -28.797 1 96.25 38 ALA B O 1
ATOM 2067 N N . SER B 1 39 ? 3.541 0.127 -27.547 1 95.62 39 SER B N 1
ATOM 2068 C CA . SER B 1 39 ? 4.934 0.539 -27.422 1 95.62 39 SER B CA 1
ATOM 2069 C C . SER B 1 39 ? 5.129 1.465 -26.219 1 95.62 39 SER B C 1
ATOM 2071 O O . SER B 1 39 ? 4.156 1.989 -25.672 1 95.62 39 SER B O 1
ATOM 2073 N N . SER B 1 40 ? 6.352 1.57 -25.844 1 94.19 40 SER B N 1
ATOM 2074 C CA . SER B 1 40 ? 6.676 2.545 -24.797 1 94.19 40 SER B CA 1
ATOM 2075 C C . SER B 1 40 ? 6.27 3.953 -25.219 1 94.19 40 SER B C 1
ATOM 2077 O O . SER B 1 40 ? 5.887 4.77 -24.391 1 94.19 40 SER B O 1
ATOM 2079 N N . GLN B 1 41 ? 6.34 4.227 -26.469 1 96.75 41 GLN B N 1
ATOM 2080 C CA . GLN B 1 41 ? 5.984 5.547 -26.969 1 96.75 41 GLN B CA 1
ATOM 2081 C C . GLN B 1 41 ? 4.496 5.828 -26.781 1 96.75 41 GLN B C 1
ATOM 2083 O O . GLN B 1 41 ? 4.105 6.969 -26.5 1 96.75 41 GLN B O 1
ATOM 2088 N N . GLU B 1 42 ? 3.74 4.848 -26.969 1 97.56 42 GLU B N 1
ATOM 2089 C CA . GLU B 1 42 ? 2.311 5.035 -26.734 1 97.56 42 GLU B CA 1
ATOM 2090 C C . GLU B 1 42 ? 2.033 5.449 -25.297 1 97.56 42 GLU B C 1
ATOM 2092 O O . GLU B 1 42 ? 1.204 6.328 -25.047 1 97.56 42 GLU B O 1
ATOM 2097 N N . PHE B 1 43 ? 2.713 4.797 -24.406 1 96.88 43 PHE B N 1
ATOM 2098 C CA . PHE B 1 43 ? 2.592 5.164 -23 1 96.88 43 PHE B CA 1
ATOM 2099 C C . PHE B 1 43 ? 2.967 6.625 -22.781 1 96.88 43 PHE B C 1
ATOM 2101 O O . PHE B 1 43 ? 2.223 7.375 -22.156 1 96.88 43 PHE B O 1
ATOM 2108 N N . VAL B 1 44 ? 4.078 7.012 -23.344 1 96.69 44 VAL B N 1
ATOM 2109 C CA . VAL B 1 44 ? 4.578 8.375 -23.203 1 96.69 44 VAL B CA 1
ATOM 2110 C C . VAL B 1 44 ? 3.576 9.359 -23.797 1 96.69 44 VAL B C 1
ATOM 2112 O O . VAL B 1 44 ? 3.271 10.391 -23.188 1 96.69 44 VAL B O 1
ATOM 2115 N N . ASP B 1 45 ? 3.039 9.055 -24.922 1 97.5 45 ASP B N 1
ATOM 2116 C CA . ASP B 1 45 ? 2.07 9.914 -25.594 1 97.5 45 ASP B CA 1
ATOM 2117 C C . ASP B 1 45 ? 0.815 10.094 -24.734 1 97.5 45 ASP B C 1
ATOM 2119 O O . ASP B 1 45 ? 0.327 11.219 -24.578 1 97.5 45 ASP B O 1
ATOM 2123 N N . LEU B 1 46 ? 0.327 9.008 -24.234 1 97.06 46 LEU B N 1
ATOM 2124 C CA . LEU B 1 46 ? -0.876 9.062 -23.406 1 97.06 46 LEU B CA 1
ATOM 2125 C C . LEU B 1 46 ? -0.623 9.867 -22.141 1 97.06 46 LEU B C 1
ATOM 2127 O O . LEU B 1 46 ? -1.491 10.617 -21.688 1 97.06 46 LEU B O 1
ATOM 2131 N N . LYS B 1 47 ? 0.527 9.617 -21.547 1 95.69 47 LYS B N 1
ATOM 2132 C CA . LYS B 1 47 ? 0.927 10.367 -20.359 1 95.69 47 LYS B CA 1
ATOM 2133 C C . LYS B 1 47 ? 0.989 11.859 -20.641 1 95.69 47 LYS B C 1
ATOM 2135 O O . LYS B 1 47 ? 0.411 12.664 -19.906 1 95.69 47 LYS B O 1
ATOM 2140 N N . GLU B 1 48 ? 1.613 12.289 -21.734 1 95.69 48 GLU B N 1
ATOM 2141 C CA . GLU B 1 48 ? 1.844 13.688 -22.078 1 95.69 48 GLU B CA 1
ATOM 2142 C C . GLU B 1 48 ? 0.548 14.367 -22.5 1 95.69 48 GLU B C 1
ATOM 2144 O O . GLU B 1 48 ? 0.377 15.57 -22.297 1 95.69 48 GLU B O 1
ATOM 2149 N N . ASN B 1 49 ? -0.376 13.625 -23.031 1 95.94 49 ASN B N 1
ATOM 2150 C CA . ASN B 1 49 ? -1.635 14.195 -23.5 1 95.94 49 ASN B CA 1
ATOM 2151 C C . ASN B 1 49 ? -2.674 14.242 -22.375 1 95.94 49 ASN B C 1
ATOM 2153 O O . ASN B 1 49 ? -3.816 14.641 -22.594 1 95.94 49 ASN B O 1
ATOM 2157 N N . GLY B 1 50 ? -2.277 13.742 -21.234 1 93.06 50 GLY B N 1
ATOM 2158 C CA . GLY B 1 50 ? -3.131 13.883 -20.062 1 93.06 50 GLY B CA 1
ATOM 2159 C C . GLY B 1 50 ? -4.215 12.82 -19.984 1 93.06 50 GLY B C 1
ATOM 2160 O O . GLY B 1 50 ? -5.195 12.984 -19.266 1 93.06 50 GLY B O 1
ATOM 2161 N N . LYS B 1 51 ? -4.004 11.734 -20.672 1 95 51 LYS B N 1
ATOM 2162 C CA . LYS B 1 51 ? -5.035 10.695 -20.734 1 95 51 LYS B CA 1
ATOM 2163 C C . LYS B 1 51 ? -4.883 9.719 -19.562 1 95 51 LYS B C 1
ATOM 2165 O O . LYS B 1 51 ? -5.785 8.922 -19.297 1 95 51 LYS B O 1
ATOM 2170 N N . LEU B 1 52 ? -3.729 9.75 -18.953 1 96.56 52 LEU B N 1
ATOM 2171 C CA . LEU B 1 52 ? -3.49 8.883 -17.797 1 96.56 52 LEU B CA 1
ATOM 2172 C C . LEU B 1 52 ? -3.492 9.688 -16.5 1 96.56 52 LEU B C 1
ATOM 2174 O O . LEU B 1 52 ? -2.715 10.633 -16.344 1 96.56 52 LEU B O 1
ATOM 2178 N N . ALA B 1 53 ? -4.359 9.227 -15.602 1 93.75 53 ALA B N 1
ATOM 2179 C CA . ALA B 1 53 ? -4.383 9.883 -14.297 1 93.75 53 ALA B CA 1
ATOM 2180 C C . ALA B 1 53 ? -3.008 9.836 -13.641 1 93.75 53 ALA B C 1
ATOM 2182 O O . ALA B 1 53 ? -2.426 8.766 -13.477 1 93.75 53 ALA B O 1
ATOM 2183 N N . PHE B 1 54 ? -2.465 11.062 -13.336 1 93.19 54 PHE B N 1
ATOM 2184 C CA . PHE B 1 54 ? -1.164 11.289 -12.719 1 93.19 54 PHE B CA 1
ATOM 2185 C C . PHE B 1 54 ? -0.053 10.656 -13.555 1 93.19 54 PHE B C 1
ATOM 2187 O O . PHE B 1 54 ? 1.031 10.375 -13.039 1 93.19 54 PHE B O 1
ATOM 2194 N N . GLY B 1 55 ? -0.402 10.297 -14.789 1 94.44 55 GLY B N 1
ATOM 2195 C CA . GLY B 1 55 ? 0.575 9.773 -15.734 1 94.44 55 GLY B CA 1
ATOM 2196 C C . GLY B 1 55 ? 1.065 8.383 -15.375 1 94.44 55 GLY B C 1
ATOM 2197 O O . GLY B 1 55 ? 2.193 8.008 -15.711 1 94.44 55 GLY B O 1
ATOM 2198 N N . GLN B 1 56 ? 0.29 7.656 -14.641 1 95.06 56 GLN B N 1
ATOM 2199 C CA . GLN B 1 56 ? 0.82 6.371 -14.195 1 95.06 56 GLN B CA 1
ATOM 2200 C C . GLN B 1 56 ? -0.109 5.227 -14.594 1 95.06 56 GLN B C 1
ATOM 2202 O O . GLN B 1 56 ? -1.286 5.449 -14.891 1 95.06 56 GLN B O 1
ATOM 2207 N N . VAL B 1 57 ? 0.359 4.059 -14.711 1 97.12 57 VAL B N 1
ATOM 2208 C CA . VAL B 1 57 ? -0.346 2.801 -14.93 1 97.12 57 VAL B CA 1
ATOM 2209 C C . VAL B 1 57 ? 0.133 1.759 -13.922 1 97.12 57 VAL B C 1
ATOM 2211 O O . VAL B 1 57 ? 1.237 1.867 -13.383 1 97.12 57 VAL B O 1
ATOM 2214 N N . PRO B 1 58 ? -0.691 0.774 -13.539 1 97.88 58 PRO B N 1
ATOM 2215 C CA . PRO B 1 58 ? -1.998 0.459 -14.117 1 97.88 58 PRO B CA 1
ATOM 2216 C C . PRO B 1 58 ? -3.053 1.52 -13.805 1 97.88 58 PRO B C 1
ATOM 2218 O O . PRO B 1 58 ? -3.041 2.109 -12.727 1 97.88 58 PRO B O 1
ATOM 2221 N N . MET B 1 59 ? -3.861 1.803 -14.766 1 98.81 59 MET B N 1
ATOM 2222 C CA . MET B 1 59 ? -5.039 2.654 -14.617 1 98.81 59 MET B CA 1
ATOM 2223 C C . MET B 1 59 ? -6.297 1.93 -15.094 1 98.81 59 MET B C 1
ATOM 2225 O O . MET B 1 59 ? -6.316 1.361 -16.188 1 98.81 59 MET B O 1
ATOM 2229 N N . LEU B 1 60 ? -7.273 1.847 -14.281 1 98.88 60 LEU B N 1
ATOM 2230 C CA . LEU B 1 60 ? -8.562 1.26 -14.625 1 98.88 60 LEU B CA 1
ATOM 2231 C C . LEU B 1 60 ? -9.586 2.344 -14.945 1 98.88 60 LEU B C 1
ATOM 2233 O O . LEU B 1 60 ? -9.867 3.201 -14.109 1 98.88 60 LEU B O 1
ATOM 2237 N N . GLU B 1 61 ? -10.016 2.381 -16.141 1 98.69 61 GLU B N 1
ATOM 2238 C CA . GLU B 1 61 ? -11.148 3.223 -16.531 1 98.69 61 GLU B CA 1
ATOM 2239 C C . GLU B 1 61 ? -12.477 2.525 -16.234 1 98.69 61 GLU B C 1
ATOM 2241 O O . GLU B 1 61 ? -12.68 1.373 -16.625 1 98.69 61 GLU B O 1
ATOM 2246 N N . VAL B 1 62 ? -13.375 3.18 -15.492 1 98.31 62 VAL B N 1
ATOM 2247 C CA . VAL B 1 62 ? -14.672 2.623 -15.117 1 98.31 62 VAL B CA 1
ATOM 2248 C C . VAL B 1 62 ? -15.789 3.395 -15.82 1 98.31 62 VAL B C 1
ATOM 2250 O O . VAL B 1 62 ? -15.945 4.602 -15.609 1 98.31 62 VAL B O 1
ATOM 2253 N N . ASP B 1 63 ? -16.578 2.773 -16.656 1 97.75 63 ASP B N 1
ATOM 2254 C CA . ASP B 1 63 ? -17.734 3.289 -17.375 1 97.75 63 ASP B CA 1
ATOM 2255 C C . ASP B 1 63 ? -17.344 4.465 -18.266 1 97.75 63 ASP B C 1
ATOM 2257 O O . ASP B 1 63 ? -18.141 5.395 -18.453 1 97.75 63 ASP B O 1
ATOM 2261 N N . GLY B 1 64 ? -16.109 4.465 -18.625 1 96.62 64 GLY B N 1
ATOM 2262 C CA . GLY B 1 64 ? -15.633 5.523 -19.516 1 96.62 64 GLY B CA 1
ATOM 2263 C C . GLY B 1 64 ? -15.633 6.891 -18.844 1 96.62 64 GLY B C 1
ATOM 2264 O O . GLY B 1 64 ? -15.438 7.906 -19.516 1 96.62 64 GLY B O 1
ATOM 2265 N N . LYS B 1 65 ? -15.82 6.949 -17.578 1 95.88 65 LYS B N 1
ATOM 2266 C CA . LYS B 1 65 ? -16.031 8.211 -16.875 1 95.88 65 LYS B CA 1
ATOM 2267 C C . LYS B 1 65 ? -15.008 8.398 -15.758 1 95.88 65 LYS B C 1
ATOM 2269 O O . LYS B 1 65 ? -14.578 9.523 -15.477 1 95.88 65 LYS B O 1
ATOM 2274 N N . HIS B 1 66 ? -14.625 7.301 -15.125 1 97.12 66 HIS B N 1
ATOM 2275 C CA . HIS B 1 66 ? -13.758 7.379 -13.961 1 97.12 66 HIS B CA 1
ATOM 2276 C C . HIS B 1 66 ? -12.414 6.699 -14.219 1 97.12 66 HIS B C 1
ATOM 2278 O O . HIS B 1 66 ? -12.359 5.68 -14.914 1 97.12 66 HIS B O 1
ATOM 2284 N N . GLN B 1 67 ? -11.336 7.277 -13.75 1 98.06 67 GLN B N 1
ATOM 2285 C CA . GLN B 1 67 ? -10 6.695 -13.812 1 98.06 67 GLN B CA 1
ATOM 2286 C C . GLN B 1 67 ? -9.477 6.355 -12.422 1 98.06 67 GLN B C 1
ATOM 2288 O O . GLN B 1 67 ? -9.422 7.219 -11.547 1 98.06 67 GLN B O 1
ATOM 2293 N N . LEU B 1 68 ? -9.18 5.141 -12.242 1 98.44 68 LEU B N 1
ATOM 2294 C CA . LEU B 1 68 ? -8.641 4.645 -10.984 1 98.44 68 LEU B CA 1
ATOM 2295 C C . LEU B 1 68 ? -7.203 4.164 -11.164 1 98.44 68 LEU B C 1
ATOM 2297 O O . LEU B 1 68 ? -6.922 3.361 -12.055 1 98.44 68 LEU B O 1
ATOM 2301 N N . ILE B 1 69 ? -6.34 4.695 -10.273 1 98.12 69 ILE B N 1
ATOM 2302 C CA . ILE B 1 69 ? -4.938 4.293 -10.344 1 98.12 69 ILE B CA 1
ATOM 2303 C C . ILE B 1 69 ? -4.547 3.57 -9.055 1 98.12 69 ILE B C 1
ATOM 2305 O O . ILE B 1 69 ? -5.359 3.436 -8.133 1 98.12 69 ILE B O 1
ATOM 2309 N N . GLN B 1 70 ? -3.291 3.137 -9.039 1 98.06 70 GLN B N 1
ATOM 2310 C CA . GLN B 1 70 ? -2.764 2.336 -7.938 1 98.06 70 GLN B CA 1
ATOM 2311 C C . GLN B 1 70 ? -3.34 0.922 -7.961 1 98.06 70 GLN B C 1
ATOM 2313 O O . GLN B 1 70 ? -4.531 0.727 -7.711 1 98.06 70 GLN B O 1
ATOM 2318 N N . SER B 1 71 ? -2.461 -0.036 -8.148 1 97.94 71 SER B N 1
ATOM 2319 C CA . SER B 1 71 ? -2.883 -1.42 -8.344 1 97.94 71 SER B CA 1
ATOM 2320 C C . SER B 1 71 ? -3.637 -1.942 -7.129 1 97.94 71 SER B C 1
ATOM 2322 O O . SER B 1 71 ? -4.617 -2.676 -7.266 1 97.94 71 SER B O 1
ATOM 2324 N N . GLY B 1 72 ? -3.201 -1.57 -5.898 1 98.19 72 GLY B N 1
ATOM 2325 C CA . GLY B 1 72 ? -3.904 -2.004 -4.699 1 98.19 72 GLY B CA 1
ATOM 2326 C C . GLY B 1 72 ? -5.328 -1.483 -4.625 1 98.19 72 GLY B C 1
ATOM 2327 O O . GLY B 1 72 ? -6.25 -2.229 -4.281 1 98.19 72 GLY B O 1
ATOM 2328 N N . ALA B 1 73 ? -5.523 -0.198 -4.938 1 98.62 73 ALA B N 1
ATOM 2329 C CA . ALA B 1 73 ? -6.855 0.408 -4.93 1 98.62 73 ALA B CA 1
ATOM 2330 C C . ALA B 1 73 ? -7.754 -0.237 -5.98 1 98.62 73 ALA B C 1
ATOM 2332 O O . ALA B 1 73 ? -8.93 -0.513 -5.715 1 98.62 73 ALA B O 1
ATOM 2333 N N . ILE B 1 74 ? -7.195 -0.483 -7.16 1 98.81 74 ILE B N 1
ATOM 2334 C CA . ILE B 1 74 ? -7.934 -1.117 -8.242 1 98.81 74 ILE B CA 1
ATOM 2335 C C . ILE B 1 74 ? -8.406 -2.504 -7.809 1 98.81 74 ILE B C 1
ATOM 2337 O O . ILE B 1 74 ? -9.57 -2.852 -7.98 1 98.81 74 ILE B O 1
ATOM 2341 N N . MET B 1 75 ? -7.527 -3.256 -7.203 1 98.69 75 MET B N 1
ATOM 2342 C CA . MET B 1 75 ? -7.855 -4.621 -6.797 1 98.69 75 MET B CA 1
ATOM 2343 C C . MET B 1 75 ? -8.898 -4.621 -5.688 1 98.69 75 MET B C 1
ATOM 2345 O O . MET B 1 75 ? -9.805 -5.457 -5.688 1 98.69 75 MET B O 1
ATOM 2349 N N . ARG B 1 76 ? -8.773 -3.705 -4.758 1 97.94 76 ARG B N 1
ATOM 2350 C CA . ARG B 1 76 ? -9.766 -3.623 -3.691 1 97.94 76 ARG B CA 1
ATOM 2351 C C . ARG B 1 76 ? -11.133 -3.221 -4.246 1 97.94 76 ARG B C 1
ATOM 2353 O O . ARG B 1 76 ? -12.164 -3.705 -3.781 1 97.94 76 ARG B O 1
ATOM 2360 N N . TYR B 1 77 ? -11.172 -2.359 -5.266 1 98.5 77 TYR B N 1
ATOM 2361 C CA . TYR B 1 77 ? -12.414 -1.983 -5.938 1 98.5 77 TYR B CA 1
ATOM 2362 C C . TYR B 1 77 ? -13.078 -3.199 -6.574 1 98.5 77 TYR B C 1
ATOM 2364 O O . TYR B 1 77 ? -14.258 -3.463 -6.332 1 98.5 77 TYR B O 1
ATOM 2372 N N . LEU B 1 78 ? -12.32 -3.963 -7.301 1 98.5 78 LEU B N 1
ATOM 2373 C CA . LEU B 1 78 ? -12.844 -5.137 -7.996 1 98.5 78 LEU B CA 1
ATOM 2374 C C . LEU B 1 78 ? -13.305 -6.199 -7 1 98.5 78 LEU B C 1
ATOM 2376 O O . LEU B 1 78 ? -14.312 -6.867 -7.223 1 98.5 78 LEU B O 1
ATOM 2380 N N . ALA B 1 79 ? -12.5 -6.324 -5.945 1 97.5 79 ALA B N 1
ATOM 2381 C CA . ALA B 1 79 ? -12.859 -7.293 -4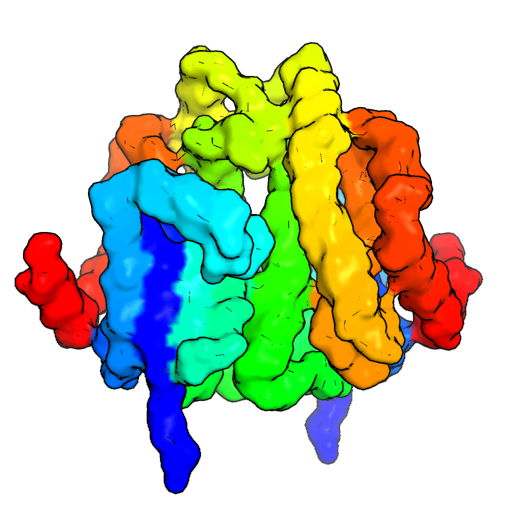.91 1 97.5 79 ALA B CA 1
ATOM 2382 C C . ALA B 1 79 ? -14.195 -6.934 -4.262 1 97.5 79 ALA B C 1
ATOM 2384 O O . ALA B 1 79 ? -14.977 -7.816 -3.904 1 97.5 79 ALA B O 1
ATOM 2385 N N . LYS B 1 80 ? -14.414 -5.648 -4.059 1 95.94 80 LYS B N 1
ATOM 2386 C CA . LYS B 1 80 ? -15.688 -5.207 -3.496 1 95.94 80 LYS B CA 1
ATOM 2387 C C . LYS B 1 80 ? -16.844 -5.52 -4.438 1 95.94 80 LYS B C 1
ATOM 2389 O O . LYS B 1 80 ? -17.906 -5.973 -3.998 1 95.94 80 LYS B O 1
ATOM 2394 N N . LEU B 1 81 ? -16.688 -5.336 -5.723 1 95.94 81 LEU B N 1
ATOM 2395 C CA . LEU B 1 81 ? -17.734 -5.582 -6.723 1 95.94 81 LEU B CA 1
ATOM 2396 C C . LEU B 1 81 ? -18.109 -7.059 -6.746 1 95.94 81 LEU B C 1
ATOM 2398 O O . LEU B 1 81 ? -19.266 -7.398 -7.039 1 95.94 81 LEU B O 1
ATOM 2402 N N . THR B 1 82 ? -17.172 -7.906 -6.379 1 96.5 82 THR B N 1
ATOM 2403 C CA . THR B 1 82 ? -17.375 -9.336 -6.582 1 96.5 82 THR B CA 1
ATOM 2404 C C . THR B 1 82 ? -17.469 -10.062 -5.242 1 96.5 82 THR B C 1
ATOM 2406 O O . THR B 1 82 ? -17.547 -11.297 -5.203 1 96.5 82 THR B O 1
ATOM 2409 N N . LYS B 1 83 ? -17.312 -9.328 -4.09 1 94.56 83 LYS B N 1
ATOM 2410 C CA . LYS B 1 83 ? -17.344 -9.883 -2.74 1 94.56 83 LYS B CA 1
ATOM 2411 C C . LYS B 1 83 ? -16.281 -10.953 -2.561 1 94.56 83 LYS B C 1
ATOM 2413 O O . LYS B 1 83 ? -16.547 -12.031 -2.021 1 94.56 83 LYS B O 1
ATOM 2418 N N . LEU B 1 84 ? -15.133 -10.672 -3.057 1 96.69 84 LEU B N 1
ATOM 2419 C CA . LEU B 1 84 ? -14.008 -11.609 -3.059 1 96.69 84 LEU B CA 1
ATOM 2420 C C . LEU B 1 84 ? -13.312 -11.617 -1.705 1 96.69 84 LEU B C 1
ATOM 2422 O O . LEU B 1 84 ? -12.5 -12.5 -1.429 1 96.69 84 LEU B O 1
ATOM 2426 N N . CYS B 1 85 ? -13.492 -10.625 -0.814 1 95.56 85 CYS B N 1
ATOM 2427 C CA . CYS B 1 85 ? -12.852 -10.531 0.49 1 95.56 85 CYS B CA 1
ATOM 2428 C C . CYS B 1 85 ? -13.875 -10.625 1.614 1 95.56 85 CYS B C 1
ATOM 2430 O O . CYS B 1 85 ? -15.039 -10.289 1.426 1 95.56 85 CYS B O 1
ATOM 2432 N N . PRO B 1 86 ? -13.398 -11.078 2.789 1 96.5 86 PRO B N 1
ATOM 2433 C CA . PRO B 1 86 ? -14.312 -11.18 3.926 1 96.5 86 PRO B CA 1
ATOM 2434 C C . PRO B 1 86 ? -14.984 -9.852 4.273 1 96.5 86 PRO B C 1
ATOM 2436 O O . PRO B 1 86 ? -14.359 -8.797 4.145 1 96.5 86 PRO B O 1
ATOM 2439 N N . GLU B 1 87 ? -16.188 -9.977 4.781 1 93.25 87 GLU B N 1
ATOM 2440 C CA . GLU B 1 87 ? -16.938 -8.781 5.199 1 93.25 87 GLU B CA 1
ATOM 2441 C C . GLU B 1 87 ? -16.562 -8.375 6.625 1 93.25 87 GLU B C 1
ATOM 2443 O O . GLU B 1 87 ? -16.625 -7.195 6.973 1 93.25 87 GLU B O 1
ATOM 2448 N N . ASP B 1 88 ? -16.25 -9.414 7.418 1 95.69 88 ASP B N 1
ATOM 2449 C CA . ASP B 1 88 ? -15.82 -9.109 8.781 1 95.69 88 ASP B CA 1
ATOM 2450 C C . ASP B 1 88 ? -14.609 -8.18 8.781 1 95.69 88 ASP B C 1
ATOM 2452 O O . ASP B 1 88 ? -13.602 -8.461 8.125 1 95.69 88 ASP B O 1
ATOM 2456 N N . PRO B 1 89 ? -14.711 -7.062 9.5 1 95.94 89 PRO B N 1
ATOM 2457 C CA . PRO B 1 89 ? -13.656 -6.051 9.414 1 95.94 89 PRO B CA 1
ATOM 2458 C C . PRO B 1 89 ? -12.281 -6.594 9.812 1 95.94 89 PRO B C 1
ATOM 2460 O O . PRO B 1 89 ? -11.281 -6.277 9.172 1 95.94 89 PRO B O 1
ATOM 2463 N N . LEU B 1 90 ? -12.234 -7.355 10.82 1 96.88 90 LEU B N 1
ATOM 2464 C CA . LEU B 1 90 ? -10.953 -7.867 11.281 1 96.88 90 LEU B CA 1
ATOM 2465 C C . LEU B 1 90 ? -10.367 -8.859 10.281 1 96.88 90 LEU B C 1
ATOM 2467 O O . LEU B 1 90 ? -9.18 -8.805 9.961 1 96.88 90 LEU B O 1
ATOM 2471 N N . GLU B 1 91 ? -11.18 -9.781 9.773 1 97.31 91 GLU B N 1
ATOM 2472 C CA . GLU B 1 91 ? -10.727 -10.734 8.766 1 97.31 91 GLU B CA 1
ATOM 2473 C C . GLU B 1 91 ? -10.281 -10.023 7.488 1 97.31 91 GLU B C 1
ATOM 2475 O O . GLU B 1 91 ? -9.281 -10.406 6.875 1 97.31 91 GLU B O 1
ATOM 2480 N N . ALA B 1 92 ? -11.047 -9.008 7.098 1 97.69 92 ALA B N 1
ATOM 2481 C CA . ALA B 1 92 ? -10.672 -8.211 5.93 1 97.69 92 ALA B CA 1
ATOM 2482 C C . ALA B 1 92 ? -9.328 -7.52 6.141 1 97.69 92 ALA B C 1
ATOM 2484 O O . ALA B 1 92 ? -8.516 -7.445 5.219 1 97.69 92 ALA B O 1
ATOM 2485 N N . ALA B 1 93 ? -9.086 -7.062 7.34 1 98.12 93 ALA B N 1
ATOM 2486 C CA . ALA B 1 93 ? -7.836 -6.383 7.656 1 98.12 93 ALA B CA 1
ATOM 2487 C C . ALA B 1 93 ? -6.656 -7.352 7.609 1 98.12 93 ALA B C 1
ATOM 2489 O O . ALA B 1 93 ? -5.551 -6.977 7.215 1 98.12 93 ALA B O 1
ATOM 2490 N N . LYS B 1 94 ? -6.891 -8.531 8.047 1 97.94 94 LYS B N 1
ATOM 2491 C CA . LYS B 1 94 ? -5.844 -9.547 7.961 1 97.94 94 LYS B CA 1
ATOM 2492 C C . LYS B 1 94 ? -5.461 -9.828 6.508 1 97.94 94 LYS B C 1
ATOM 2494 O O . LYS B 1 94 ? -4.281 -9.945 6.184 1 97.94 94 LYS B O 1
ATOM 2499 N N . VAL B 1 95 ? -6.461 -9.922 5.668 1 98.56 95 VAL B N 1
ATOM 2500 C CA . VAL B 1 95 ? -6.223 -10.086 4.238 1 98.56 95 VAL B CA 1
ATOM 2501 C C . VAL B 1 95 ? -5.43 -8.898 3.705 1 98.56 95 VAL B C 1
ATOM 2503 O O . VAL B 1 95 ? -4.441 -9.07 2.988 1 98.56 95 VAL B O 1
ATOM 2506 N N . ASP B 1 96 ? -5.797 -7.711 4.109 1 98.5 96 ASP B N 1
ATOM 2507 C CA . ASP B 1 96 ? -5.121 -6.496 3.666 1 98.5 96 ASP B CA 1
ATOM 2508 C C . ASP B 1 96 ? -3.67 -6.469 4.141 1 98.5 96 ASP B C 1
ATOM 2510 O O . ASP B 1 96 ? -2.787 -5.977 3.434 1 98.5 96 ASP B O 1
ATOM 2514 N N . ALA B 1 97 ? -3.455 -6.93 5.336 1 98.62 97 ALA B N 1
ATOM 2515 C CA . ALA B 1 97 ? -2.1 -6.953 5.875 1 98.62 97 ALA B CA 1
ATOM 2516 C C . ALA B 1 97 ? -1.19 -7.852 5.043 1 98.62 97 ALA B C 1
ATOM 2518 O O . ALA B 1 97 ? -0.055 -7.48 4.734 1 98.62 97 ALA B O 1
ATOM 2519 N N . ILE B 1 98 ? -1.688 -9 4.676 1 98.62 98 ILE B N 1
ATOM 2520 C CA . ILE B 1 98 ? -0.913 -9.938 3.863 1 98.62 98 ILE B CA 1
ATOM 2521 C C . ILE B 1 98 ? -0.708 -9.352 2.465 1 98.62 98 ILE B C 1
ATOM 2523 O O . ILE B 1 98 ? 0.369 -9.492 1.88 1 98.62 98 ILE B O 1
ATOM 2527 N N . PHE B 1 99 ? -1.744 -8.711 1.972 1 98.5 99 PHE B N 1
ATOM 2528 C CA . PHE B 1 99 ? -1.651 -8 0.703 1 98.5 99 PHE B CA 1
ATOM 2529 C C . PHE B 1 99 ? -0.551 -6.945 0.751 1 98.5 99 PHE B C 1
ATOM 2531 O O . PHE B 1 99 ? 0.299 -6.887 -0.139 1 98.5 99 PHE B O 1
ATOM 2538 N N . ASP B 1 100 ? -0.558 -6.121 1.791 1 98.12 100 ASP B N 1
ATOM 2539 C CA . ASP B 1 100 ? 0.422 -5.055 1.96 1 98.12 100 ASP B CA 1
ATOM 2540 C C . ASP B 1 100 ? 1.818 -5.625 2.199 1 98.12 100 ASP B C 1
ATOM 2542 O O . ASP B 1 100 ? 2.818 -5.016 1.81 1 98.12 100 ASP B O 1
ATOM 2546 N N . GLN B 1 101 ? 1.884 -6.77 2.811 1 97.5 101 GLN B N 1
ATOM 2547 C CA . GLN B 1 101 ? 3.164 -7.418 3.07 1 97.5 101 GLN B CA 1
ATOM 2548 C C . GLN B 1 101 ? 3.889 -7.746 1.768 1 97.5 101 GLN B C 1
ATOM 2550 O O . GLN B 1 101 ? 5.121 -7.719 1.713 1 97.5 101 GLN B O 1
ATOM 2555 N N . GLU B 1 102 ? 3.129 -8.094 0.761 1 96.62 102 GLU B N 1
ATOM 2556 C CA . GLU B 1 102 ? 3.73 -8.344 -0.545 1 96.62 102 GLU B CA 1
ATOM 2557 C C . GLU B 1 102 ? 4.562 -7.152 -1.011 1 96.62 102 GLU B C 1
ATOM 2559 O O . GLU B 1 102 ? 5.699 -7.32 -1.459 1 96.62 102 GLU B O 1
ATOM 2564 N N . ASN B 1 103 ? 3.967 -5.953 -0.92 1 94.5 103 ASN B N 1
ATOM 2565 C CA . ASN B 1 103 ? 4.68 -4.742 -1.312 1 94.5 103 ASN B CA 1
ATOM 2566 C C . ASN B 1 103 ? 5.938 -4.535 -0.472 1 94.5 103 ASN B C 1
ATOM 2568 O O . ASN B 1 103 ? 6.988 -4.176 -1 1 94.5 103 ASN B O 1
ATOM 2572 N N . ASP B 1 104 ? 5.816 -4.758 0.786 1 94.81 104 ASP B N 1
ATOM 2573 C CA . ASP B 1 104 ? 6.957 -4.594 1.679 1 94.81 104 ASP B CA 1
ATOM 2574 C C . ASP B 1 104 ? 8.07 -5.578 1.332 1 94.81 104 ASP B C 1
ATOM 2576 O O . ASP B 1 104 ? 9.25 -5.215 1.328 1 94.81 104 ASP B O 1
ATOM 2580 N N . ALA B 1 105 ? 7.73 -6.805 1.068 1 95 105 ALA B N 1
ATOM 2581 C CA . ALA B 1 105 ? 8.68 -7.871 0.783 1 95 105 ALA B CA 1
ATOM 2582 C C . ALA B 1 105 ? 9.508 -7.559 -0.462 1 95 105 ALA B C 1
ATOM 2584 O O . ALA B 1 105 ? 10.695 -7.863 -0.519 1 95 105 ALA B O 1
ATOM 2585 N N . PHE B 1 106 ? 8.883 -6.891 -1.369 1 94.19 106 PHE B N 1
ATOM 2586 C CA . PHE B 1 106 ? 9.555 -6.754 -2.656 1 94.19 106 PHE B CA 1
ATOM 2587 C C . PHE B 1 106 ? 9.969 -5.309 -2.902 1 94.19 106 PHE B C 1
ATOM 2589 O O . PHE B 1 106 ? 10.398 -4.961 -4.004 1 94.19 106 PHE B O 1
ATOM 2596 N N . MET B 1 107 ? 9.875 -4.43 -1.936 1 94.25 107 MET B N 1
ATOM 2597 C CA . MET B 1 107 ? 10.203 -3.016 -2.088 1 94.25 107 MET B CA 1
ATOM 2598 C C . MET B 1 107 ? 11.656 -2.836 -2.516 1 94.25 107 MET B C 1
ATOM 2600 O O . MET B 1 107 ? 11.945 -2.088 -3.451 1 94.25 107 MET B O 1
ATOM 2604 N N . GLY B 1 108 ? 12.562 -3.559 -1.827 1 93.31 108 GLY B N 1
ATOM 2605 C CA . GLY B 1 108 ? 13.969 -3.463 -2.197 1 93.31 108 GLY B CA 1
ATOM 2606 C C . GLY B 1 108 ? 14.234 -3.895 -3.627 1 93.31 108 GLY B C 1
ATOM 2607 O O . GLY B 1 108 ? 14.938 -3.203 -4.367 1 93.31 108 GLY B O 1
ATOM 2608 N N . ALA B 1 109 ? 13.648 -5.02 -4.02 1 92.69 109 ALA B N 1
ATOM 2609 C CA . ALA B 1 109 ? 13.836 -5.535 -5.375 1 92.69 109 ALA B CA 1
ATOM 2610 C C . ALA B 1 109 ? 13.258 -4.57 -6.41 1 92.69 109 ALA B C 1
ATOM 2612 O O . ALA B 1 109 ? 13.836 -4.379 -7.48 1 92.69 109 ALA B O 1
ATOM 2613 N N . THR B 1 110 ? 12.086 -3.982 -6.07 1 93.06 110 THR B N 1
ATOM 2614 C CA . THR B 1 110 ? 11.453 -3.023 -6.965 1 93.06 110 THR B CA 1
ATOM 2615 C C . THR B 1 110 ? 12.336 -1.792 -7.152 1 93.06 110 THR B C 1
ATOM 2617 O O . THR B 1 110 ? 12.609 -1.387 -8.281 1 93.06 110 THR B O 1
ATOM 2620 N N . VAL B 1 111 ? 12.844 -1.246 -6.082 1 93.44 111 VAL B N 1
ATOM 2621 C CA . VAL B 1 111 ? 13.648 -0.031 -6.145 1 93.44 111 VAL B CA 1
ATOM 2622 C C . VAL B 1 111 ? 14.984 -0.325 -6.832 1 93.44 111 VAL B C 1
ATOM 2624 O O . VAL B 1 111 ? 15.469 0.479 -7.633 1 93.44 111 VAL B O 1
ATOM 2627 N N . ALA B 1 112 ? 15.562 -1.493 -6.543 1 92.25 112 ALA B N 1
ATOM 2628 C CA . ALA B 1 112 ? 16.828 -1.866 -7.18 1 92.25 112 ALA B CA 1
ATOM 2629 C C . ALA B 1 112 ? 16.641 -2.047 -8.688 1 92.25 112 ALA B C 1
ATOM 2631 O O . ALA B 1 112 ? 17.594 -1.851 -9.453 1 92.25 112 ALA B O 1
ATOM 2632 N N . SER B 1 113 ? 15.406 -2.387 -9.07 1 91.25 113 SER B N 1
ATOM 2633 C CA . SER B 1 113 ? 15.133 -2.66 -10.484 1 91.25 113 SER B CA 1
ATOM 2634 C C . SER B 1 113 ? 14.766 -1.384 -11.234 1 91.25 113 SER B C 1
ATOM 2636 O O . SER B 1 113 ? 15.023 -1.264 -12.43 1 91.25 113 SER B O 1
ATOM 2638 N N . TYR B 1 114 ? 14.062 -0.488 -10.555 1 89.75 114 TYR B N 1
ATOM 2639 C CA . TYR B 1 114 ? 13.57 0.73 -11.188 1 89.75 114 TYR B CA 1
ATOM 2640 C C . TYR B 1 114 ? 14.125 1.968 -10.492 1 89.75 114 TYR B C 1
ATOM 2642 O O . TYR B 1 114 ? 13.375 2.877 -10.133 1 89.75 114 TYR B O 1
ATOM 2650 N N . THR B 1 115 ? 15.406 2.057 -10.383 1 83.62 115 THR B N 1
ATOM 2651 C CA . THR B 1 115 ? 16.141 2.996 -9.547 1 83.62 115 THR B CA 1
ATOM 2652 C C . THR B 1 115 ? 15.766 4.434 -9.883 1 83.62 115 THR B C 1
ATOM 2654 O O . THR B 1 115 ? 15.281 5.172 -9.023 1 83.62 115 THR B O 1
ATOM 2657 N N . THR B 1 116 ? 15.797 4.801 -11.148 1 85.38 116 THR B N 1
ATOM 2658 C CA . THR B 1 116 ? 15.586 6.188 -11.547 1 85.38 116 THR B CA 1
ATOM 2659 C C . THR B 1 116 ? 14.156 6.625 -11.234 1 85.38 116 THR B C 1
ATOM 2661 O O . THR B 1 116 ? 13.906 7.797 -10.945 1 85.38 116 THR B O 1
ATOM 2664 N N . ARG B 1 117 ? 13.258 5.66 -1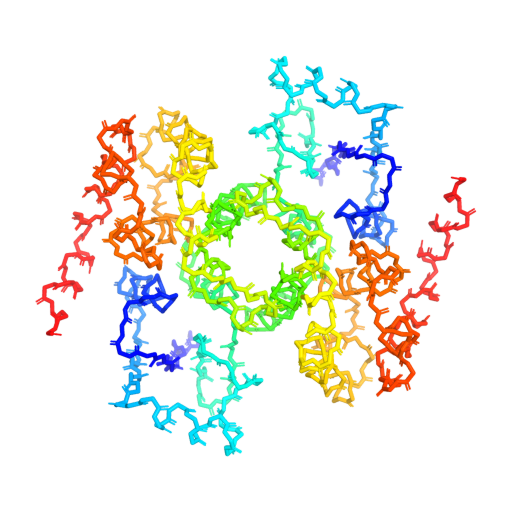1.18 1 89.38 117 ARG B N 1
ATOM 2665 C CA . ARG B 1 117 ? 11.859 5.957 -10.883 1 89.38 117 ARG B CA 1
ATOM 2666 C C . ARG B 1 117 ? 11.703 6.473 -9.453 1 89.38 117 ARG B C 1
ATOM 2668 O O . ARG B 1 117 ? 10.836 7.301 -9.18 1 89.38 117 ARG B O 1
ATOM 2675 N N . PHE B 1 118 ? 12.641 6.086 -8.602 1 93.12 118 PHE B N 1
ATOM 2676 C CA . PHE B 1 118 ? 12.484 6.398 -7.184 1 93.12 118 PHE B CA 1
ATOM 2677 C C . PHE B 1 118 ? 13.594 7.332 -6.711 1 93.12 118 PHE B C 1
ATOM 2679 O O . PHE B 1 118 ? 13.781 7.516 -5.508 1 93.12 118 PHE B O 1
ATOM 2686 N N . GLY B 1 119 ? 14.422 7.82 -7.641 1 94 119 GLY B N 1
ATOM 2687 C CA . GLY B 1 119 ? 15.438 8.828 -7.363 1 94 119 GLY B CA 1
ATOM 2688 C C . GLY B 1 119 ? 16.719 8.242 -6.789 1 94 119 GLY B C 1
ATOM 2689 O O . GLY B 1 119 ? 17.5 8.953 -6.176 1 94 119 GLY B O 1
ATOM 2690 N N . ILE B 1 120 ? 16.812 6.914 -6.902 1 93.38 120 ILE B N 1
ATOM 2691 C CA . ILE B 1 120 ? 18 6.234 -6.387 1 93.38 120 ILE B CA 1
ATOM 2692 C C . ILE B 1 120 ? 18.781 5.605 -7.543 1 93.38 120 ILE B C 1
ATOM 2694 O O . ILE B 1 120 ? 18.297 4.668 -8.188 1 93.38 120 ILE B O 1
ATOM 2698 N N . GLU B 1 121 ? 19.859 6.152 -7.812 1 90.38 121 GLU B N 1
ATOM 2699 C CA . GLU B 1 121 ? 20.703 5.609 -8.867 1 90.38 121 GLU B CA 1
ATOM 2700 C C . GLU B 1 121 ? 21.734 4.629 -8.297 1 90.38 121 GLU B C 1
ATOM 2702 O O . GLU B 1 121 ? 22.312 4.879 -7.238 1 90.38 121 GLU B O 1
ATOM 2707 N N . MET B 1 122 ? 21.812 3.498 -8.961 1 89.12 122 MET B N 1
ATOM 2708 C CA . MET B 1 122 ? 22.766 2.475 -8.57 1 89.12 122 MET B CA 1
ATOM 2709 C C . MET B 1 122 ? 23.578 1.991 -9.773 1 89.12 122 MET B C 1
ATOM 2711 O O . MET B 1 122 ? 23.016 1.785 -10.852 1 89.12 122 MET B O 1
ATOM 2715 N N . ASP B 1 123 ? 24.891 1.899 -9.531 1 88.56 123 ASP B N 1
ATOM 2716 C CA . ASP B 1 123 ? 25.672 1.238 -10.57 1 88.56 123 ASP B CA 1
ATOM 2717 C C . ASP B 1 123 ? 25.469 -0.275 -10.531 1 88.56 123 ASP B C 1
ATOM 2719 O O . ASP B 1 123 ? 24.781 -0.792 -9.648 1 88.56 123 ASP B O 1
ATOM 2723 N N . ASP B 1 124 ? 26.031 -0.945 -11.508 1 89.94 124 ASP B N 1
ATOM 2724 C CA . ASP B 1 124 ? 25.797 -2.377 -11.664 1 89.94 124 ASP B CA 1
ATOM 2725 C C . ASP B 1 124 ? 26.297 -3.152 -10.453 1 89.94 124 ASP B C 1
ATOM 2727 O O . ASP B 1 124 ? 25.672 -4.117 -10.016 1 89.94 124 ASP B O 1
ATOM 2731 N N . ALA B 1 125 ? 27.406 -2.729 -9.961 1 91.44 125 ALA B N 1
ATOM 2732 C CA . ALA B 1 125 ? 27.984 -3.42 -8.812 1 91.44 125 ALA B CA 1
ATOM 2733 C C . ALA B 1 125 ? 27.094 -3.27 -7.578 1 91.44 125 ALA B C 1
ATOM 2735 O O . ALA B 1 125 ? 26.891 -4.23 -6.836 1 91.44 125 ALA B O 1
ATOM 2736 N N . THR B 1 126 ? 26.609 -2.098 -7.348 1 89.38 126 THR B N 1
ATOM 2737 C CA . THR B 1 126 ? 25.719 -1.829 -6.223 1 89.38 126 THR B CA 1
ATOM 2738 C C . THR B 1 126 ? 24.406 -2.607 -6.371 1 89.38 126 THR B C 1
ATOM 2740 O O . THR B 1 126 ? 23.891 -3.148 -5.395 1 89.38 126 THR B O 1
ATOM 2743 N N . LYS B 1 127 ? 23.938 -2.646 -7.543 1 91.06 127 LYS B N 1
ATOM 2744 C CA . LYS B 1 127 ? 22.719 -3.393 -7.824 1 91.06 127 LYS B CA 1
ATOM 2745 C C . LYS B 1 127 ? 22.891 -4.879 -7.523 1 91.06 127 LYS B C 1
ATOM 2747 O O . LYS B 1 127 ? 22.031 -5.504 -6.91 1 91.06 127 LYS B O 1
ATOM 2752 N N . GLN B 1 128 ? 23.938 -5.383 -7.984 1 93.62 128 GLN B N 1
ATOM 2753 C CA . GLN B 1 128 ? 24.203 -6.797 -7.742 1 93.62 128 GLN B CA 1
ATOM 2754 C C . GLN B 1 128 ? 24.312 -7.09 -6.246 1 93.62 128 GLN B C 1
ATOM 2756 O O . GLN B 1 128 ? 23.781 -8.094 -5.766 1 93.62 128 GLN B O 1
ATOM 2761 N N . LYS B 1 129 ? 25 -6.223 -5.555 1 94.06 129 LYS B N 1
ATOM 2762 C CA . LYS B 1 129 ? 25.125 -6.379 -4.105 1 94.06 129 LYS B CA 1
ATOM 2763 C C . LYS B 1 129 ? 23.75 -6.328 -3.436 1 94.06 129 LYS B C 1
ATOM 2765 O O . LYS B 1 129 ? 23.484 -7.082 -2.496 1 94.06 129 LYS B O 1
ATOM 2770 N N . ALA B 1 130 ? 22.938 -5.473 -3.891 1 94.25 130 ALA B N 1
ATOM 2771 C CA . ALA B 1 130 ? 21.594 -5.355 -3.355 1 94.25 130 ALA B CA 1
ATOM 2772 C C . ALA B 1 130 ? 20.812 -6.648 -3.555 1 94.25 130 ALA B C 1
ATOM 2774 O O . ALA B 1 130 ? 20.203 -7.172 -2.613 1 94.25 130 ALA B O 1
ATOM 2775 N N . PHE B 1 131 ? 20.828 -7.18 -4.742 1 94.69 131 PHE B N 1
ATOM 2776 C CA . PHE B 1 131 ? 20.078 -8.391 -5.027 1 94.69 131 PHE B CA 1
ATOM 2777 C C . PHE B 1 131 ? 20.641 -9.578 -4.254 1 94.69 131 PHE B C 1
ATOM 2779 O O . PHE B 1 131 ? 19.906 -10.477 -3.852 1 94.69 131 PHE B O 1
ATOM 2786 N N . ASP B 1 132 ? 21.969 -9.516 -4.02 1 95.44 132 ASP B N 1
ATOM 2787 C CA . ASP B 1 132 ? 22.562 -10.547 -3.168 1 95.44 132 ASP B CA 1
ATOM 2788 C C . ASP B 1 132 ? 21.984 -10.477 -1.752 1 95.44 132 ASP B C 1
ATOM 2790 O O . ASP B 1 132 ? 21.609 -11.5 -1.178 1 95.44 132 ASP B O 1
ATOM 2794 N N . THR B 1 133 ? 21.953 -9.312 -1.228 1 96 133 THR B N 1
ATOM 2795 C CA . THR B 1 133 ? 21.438 -9.109 0.119 1 96 133 THR B CA 1
ATOM 2796 C C . THR B 1 133 ? 19.938 -9.43 0.172 1 96 133 THR B C 1
ATOM 2798 O O . THR B 1 133 ? 19.469 -10.078 1.112 1 96 133 THR B O 1
ATOM 2801 N N . ILE B 1 134 ? 19.219 -9.016 -0.808 1 95.38 134 ILE B N 1
ATOM 2802 C CA . ILE B 1 134 ? 17.781 -9.281 -0.898 1 95.38 134 ILE B CA 1
ATOM 2803 C C . ILE B 1 134 ? 17.531 -10.781 -0.937 1 95.38 134 ILE B C 1
ATOM 2805 O O . ILE B 1 134 ? 16.656 -11.297 -0.232 1 95.38 134 ILE B O 1
ATOM 2809 N N . SER B 1 135 ? 18.328 -11.461 -1.697 1 94.88 135 SER B N 1
ATOM 2810 C CA . SER B 1 135 ? 18.203 -12.906 -1.847 1 94.88 135 SER B CA 1
ATOM 2811 C C . SER B 1 135 ? 18.547 -13.625 -0.551 1 94.88 135 SER B C 1
ATOM 2813 O O . SER B 1 135 ? 17.938 -14.648 -0.221 1 94.88 135 SER B O 1
ATOM 2815 N N . LYS B 1 136 ? 19.453 -13.086 0.156 1 95.06 136 LYS B N 1
ATOM 2816 C CA . LYS B 1 136 ? 20.016 -13.812 1.293 1 95.06 136 LYS B CA 1
ATOM 2817 C C . LYS B 1 136 ? 19.281 -13.453 2.584 1 95.06 136 LYS B C 1
ATOM 2819 O O . LYS B 1 136 ? 19.188 -14.273 3.498 1 95.06 136 LYS B O 1
ATOM 2824 N N . GLU B 1 137 ? 18.75 -12.266 2.643 1 95 137 GLU B N 1
ATOM 2825 C CA . GLU B 1 137 ? 18.297 -11.789 3.947 1 95 137 GLU B CA 1
ATOM 2826 C C . GLU B 1 137 ? 16.844 -11.328 3.893 1 95 137 GLU B C 1
ATOM 2828 O O . GLU B 1 137 ? 16.016 -11.766 4.695 1 95 137 GLU B O 1
ATOM 2833 N N . ILE B 1 138 ? 16.516 -10.516 2.914 1 95.44 138 ILE B N 1
ATOM 2834 C CA . ILE B 1 138 ? 15.25 -9.797 2.947 1 95.44 138 ILE B CA 1
ATOM 2835 C C . ILE B 1 138 ? 14.117 -10.742 2.561 1 95.44 138 ILE B C 1
ATOM 2837 O O . ILE B 1 138 ? 13.219 -11 3.367 1 95.44 138 ILE B O 1
ATOM 2841 N N . LEU B 1 139 ? 14.195 -11.305 1.347 1 95.19 139 LEU B N 1
ATOM 2842 C CA . LEU B 1 139 ? 13.094 -12.117 0.837 1 95.19 139 LEU B CA 1
ATOM 2843 C C . LEU B 1 139 ? 12.922 -13.383 1.671 1 95.19 139 LEU B C 1
ATOM 2845 O O . LEU B 1 139 ? 11.797 -13.812 1.926 1 95.19 139 LEU B O 1
ATOM 2849 N N . PRO B 1 140 ? 14.031 -14.016 2.178 1 96 140 PRO B N 1
ATOM 2850 C CA . PRO B 1 140 ? 13.859 -15.195 3.025 1 96 140 PRO B CA 1
ATOM 2851 C C . PRO B 1 140 ? 13.047 -14.906 4.285 1 96 140 PRO B C 1
ATOM 2853 O O . PRO B 1 140 ? 12.242 -15.742 4.711 1 96 140 PRO B O 1
ATOM 2856 N N . ARG B 1 141 ? 13.219 -13.758 4.875 1 95.06 141 ARG B N 1
ATOM 2857 C CA . ARG B 1 141 ? 12.43 -13.391 6.043 1 95.06 141 ARG B CA 1
ATOM 2858 C C . ARG B 1 141 ? 10.945 -13.312 5.703 1 95.06 141 ARG B C 1
ATOM 2860 O O . ARG B 1 141 ? 10.109 -13.891 6.398 1 95.06 141 ARG B O 1
ATOM 2867 N N . HIS B 1 142 ? 10.633 -12.648 4.645 1 96.19 142 HIS B N 1
ATOM 2868 C CA . HIS B 1 142 ? 9.25 -12.461 4.242 1 96.19 142 HIS B CA 1
ATOM 2869 C C . HIS B 1 142 ? 8.625 -13.766 3.762 1 96.19 142 HIS B C 1
ATOM 2871 O O . HIS B 1 142 ? 7.477 -14.07 4.086 1 96.19 142 HIS B O 1
ATOM 2877 N N . LEU B 1 143 ? 9.367 -14.531 2.98 1 96.5 143 LEU B N 1
ATOM 2878 C CA . LEU B 1 143 ? 8.859 -15.805 2.486 1 96.5 143 LEU B CA 1
ATOM 2879 C C . LEU B 1 143 ? 8.711 -16.812 3.623 1 96.5 143 LEU B C 1
ATOM 2881 O O . LEU B 1 143 ? 7.805 -17.641 3.604 1 96.5 143 LEU B O 1
ATOM 2885 N N . GLY B 1 144 ? 9.625 -16.703 4.602 1 96.88 144 GLY B N 1
ATOM 2886 C CA . GLY B 1 144 ? 9.438 -17.5 5.801 1 96.88 144 GLY B CA 1
ATOM 2887 C C . GLY B 1 144 ? 8.125 -17.219 6.512 1 96.88 144 GLY B C 1
ATOM 2888 O O . GLY B 1 144 ? 7.445 -18.141 6.953 1 96.88 144 GLY B O 1
ATOM 2889 N N . ASN B 1 145 ? 7.793 -15.969 6.648 1 96.94 145 ASN B N 1
ATOM 2890 C CA . ASN B 1 145 ? 6.512 -15.578 7.23 1 96.94 145 ASN B CA 1
ATOM 2891 C C . ASN B 1 145 ? 5.34 -16.125 6.418 1 96.94 145 ASN B C 1
ATOM 2893 O O . ASN B 1 145 ? 4.371 -16.641 6.984 1 96.94 145 ASN B O 1
ATOM 2897 N N . LEU B 1 146 ? 5.445 -15.992 5.102 1 97.81 146 LEU B N 1
ATOM 2898 C CA . LEU B 1 146 ? 4.391 -16.5 4.234 1 97.81 146 LEU B CA 1
ATOM 2899 C C . LEU B 1 146 ? 4.254 -18.016 4.375 1 97.81 146 LEU B C 1
ATOM 2901 O O . LEU B 1 146 ? 3.139 -18.547 4.398 1 97.81 146 LEU B O 1
ATOM 2905 N N . GLU B 1 147 ? 5.367 -18.688 4.418 1 97.75 147 GLU B N 1
ATOM 2906 C CA . GLU B 1 147 ? 5.395 -20.125 4.621 1 97.75 147 GLU B CA 1
ATOM 2907 C C . GLU B 1 147 ? 4.645 -20.516 5.891 1 97.75 147 GLU B C 1
ATOM 2909 O O . GLU B 1 147 ? 3.863 -21.469 5.887 1 97.75 147 GLU B O 1
ATOM 2914 N N . ARG B 1 148 ? 4.855 -19.797 6.91 1 96.88 148 ARG B N 1
ATOM 2915 C CA . ARG B 1 148 ? 4.195 -20.078 8.18 1 96.88 148 ARG B CA 1
ATOM 2916 C C . ARG B 1 148 ? 2.693 -19.844 8.078 1 96.88 148 ARG B C 1
ATOM 2918 O O . ARG B 1 148 ? 1.901 -20.625 8.617 1 96.88 148 ARG B O 1
ATOM 2925 N N . LEU B 1 149 ? 2.271 -18.797 7.465 1 97.88 149 LEU B N 1
ATOM 2926 C CA . LEU B 1 149 ? 0.853 -18.516 7.27 1 97.88 149 LEU B CA 1
ATOM 2927 C C . LEU B 1 149 ? 0.181 -19.641 6.496 1 97.88 149 LEU B C 1
ATOM 2929 O O . LEU B 1 149 ? -0.903 -20.109 6.867 1 97.88 149 LEU B O 1
ATOM 2933 N N . LEU B 1 150 ? 0.849 -20.047 5.461 1 98.5 150 LEU B N 1
ATOM 2934 C CA . LEU B 1 150 ? 0.288 -21.078 4.605 1 98.5 150 LEU B CA 1
ATOM 2935 C C . LEU B 1 150 ? 0.237 -22.422 5.34 1 98.5 150 LEU B C 1
ATOM 2937 O O . LEU B 1 150 ? -0.716 -23.188 5.176 1 98.5 150 LEU B O 1
ATOM 2941 N N . LYS B 1 151 ? 1.237 -22.688 6.113 1 97.75 151 LYS B N 1
ATOM 2942 C CA . LYS B 1 151 ? 1.241 -23.906 6.922 1 97.75 151 LYS B CA 1
ATOM 2943 C C . LYS B 1 151 ? 0.076 -23.922 7.906 1 97.75 151 LYS B C 1
ATOM 2945 O O . LYS B 1 151 ? -0.518 -24.969 8.164 1 97.75 151 LYS B O 1
ATOM 2950 N N . ALA B 1 152 ? -0.248 -22.812 8.406 1 96.88 152 ALA B N 1
ATOM 2951 C CA . ALA B 1 152 ? -1.314 -22.688 9.398 1 96.88 152 ALA B CA 1
ATOM 2952 C C . ALA B 1 152 ? -2.686 -22.672 8.727 1 96.88 152 ALA B C 1
ATOM 2954 O O . ALA B 1 152 ? -3.711 -22.844 9.391 1 96.88 152 ALA B O 1
ATOM 2955 N N . SER B 1 153 ? -2.721 -22.438 7.449 1 97.44 153 SER B N 1
ATOM 2956 C CA . SER B 1 153 ? -3.969 -22.328 6.699 1 97.44 153 SER B CA 1
ATOM 2957 C C . SER B 1 153 ? -4.559 -23.703 6.395 1 97.44 153 SER B C 1
ATOM 2959 O O . SER B 1 153 ? -3.922 -24.516 5.734 1 97.44 153 SER B O 1
ATOM 2961 N N . SER B 1 154 ? -5.77 -23.953 6.82 1 96.69 154 SER B N 1
ATOM 2962 C CA . SER B 1 154 ? -6.441 -25.219 6.523 1 96.69 154 SER B CA 1
ATOM 2963 C C . SER B 1 154 ? -6.984 -25.234 5.098 1 96.69 154 SER B C 1
ATOM 2965 O O . SER B 1 154 ? -7.312 -26.297 4.566 1 96.69 154 SER B O 1
ATOM 2967 N N . THR B 1 155 ? -7.059 -24.125 4.449 1 96.81 155 THR B N 1
ATOM 2968 C CA . THR B 1 155 ? -7.688 -24.031 3.137 1 96.81 155 THR B CA 1
ATOM 2969 C C . THR B 1 155 ? -6.633 -23.938 2.035 1 96.81 155 THR B C 1
ATOM 2971 O O . THR B 1 155 ? -6.945 -24.109 0.855 1 96.81 155 THR B O 1
ATOM 2974 N N . GLY B 1 156 ? -5.406 -23.594 2.443 1 97.38 156 GLY B N 1
ATOM 2975 C CA . GLY B 1 156 ? -4.324 -23.484 1.479 1 97.38 156 GLY B CA 1
ATOM 2976 C C . GLY B 1 156 ? -4.168 -22.078 0.911 1 97.38 156 GLY B C 1
ATOM 2977 O O . GLY B 1 156 ? -3.248 -21.828 0.134 1 97.38 156 GLY B O 1
ATOM 2978 N N . TRP B 1 157 ? -5.062 -21.172 1.257 1 98.62 157 TRP B N 1
ATOM 2979 C CA . TRP B 1 157 ? -4.922 -19.766 0.857 1 98.62 157 TRP B CA 1
ATOM 2980 C C . TRP B 1 157 ? -4.188 -18.969 1.926 1 98.62 157 TRP B C 1
ATOM 2982 O O . TRP B 1 157 ? -4.219 -19.328 3.107 1 98.62 157 TRP B O 1
ATOM 2992 N N . VAL B 1 158 ? -3.533 -17.906 1.602 1 98.38 158 VAL B N 1
ATOM 2993 C CA . VAL B 1 158 ? -2.516 -17.266 2.426 1 98.38 158 VAL B CA 1
ATOM 2994 C C . VAL B 1 158 ? -3.156 -16.703 3.688 1 98.38 158 VAL B C 1
ATOM 2996 O O . VAL B 1 158 ? -2.529 -16.656 4.75 1 98.38 158 VAL B O 1
ATOM 2999 N N . ALA B 1 159 ? -4.426 -16.25 3.596 1 97.69 159 ALA B N 1
ATOM 3000 C CA . ALA B 1 159 ? -5.09 -15.672 4.762 1 97.69 159 ALA B CA 1
ATOM 3001 C C . ALA B 1 159 ? -5.965 -16.703 5.465 1 97.69 159 ALA B C 1
ATOM 3003 O O . ALA B 1 159 ? -6.703 -16.375 6.395 1 97.69 159 ALA B O 1
ATOM 3004 N N . GLY B 1 160 ? -5.953 -17.922 4.992 1 97.5 160 GLY B N 1
ATOM 3005 C CA . GLY B 1 160 ? -6.75 -18.984 5.582 1 97.5 160 GLY B CA 1
ATOM 3006 C C . GLY B 1 160 ? -8.227 -18.859 5.254 1 97.5 160 GLY B C 1
ATOM 3007 O O . GLY B 1 160 ? -9.062 -19.484 5.914 1 97.5 160 GLY B O 1
ATOM 3008 N N . THR B 1 161 ? -8.57 -18.031 4.297 1 97.94 161 THR B N 1
ATOM 3009 C CA . THR B 1 161 ? -9.961 -17.859 3.887 1 97.94 161 THR B CA 1
ATOM 3010 C C . THR B 1 161 ? -10.445 -19.047 3.082 1 97.94 161 THR B C 1
ATOM 3012 O O . THR B 1 161 ? -9.641 -19.844 2.584 1 97.94 161 THR B O 1
ATOM 3015 N N . GLU B 1 162 ? -11.75 -19.188 2.957 1 96.81 162 GLU B N 1
ATOM 3016 C CA . GLU B 1 162 ? -12.344 -20.312 2.248 1 96.81 162 GLU B CA 1
ATOM 3017 C C . GLU B 1 162 ? -12.023 -20.25 0.756 1 96.81 162 GLU B C 1
ATOM 3019 O O . GLU B 1 162 ? -11.844 -21.297 0.115 1 96.81 162 GLU B O 1
ATOM 3024 N N . THR B 1 163 ? -12.047 -19.109 0.216 1 97.25 163 THR B N 1
ATOM 3025 C CA . THR B 1 163 ? -11.727 -18.844 -1.182 1 97.25 163 THR B CA 1
ATOM 3026 C C . THR B 1 163 ? -10.547 -17.875 -1.294 1 97.25 163 THR B C 1
ATOM 3028 O O . THR B 1 163 ? -10.195 -17.203 -0.322 1 97.25 163 THR B O 1
ATOM 3031 N N . PRO B 1 164 ? -9.875 -17.875 -2.465 1 98.44 164 PRO B N 1
ATOM 3032 C CA . PRO B 1 164 ? -8.789 -16.906 -2.609 1 98.44 164 PRO B CA 1
ATOM 3033 C C . PRO B 1 164 ? -9.258 -15.461 -2.445 1 98.44 164 PRO B C 1
ATOM 3035 O O . PRO B 1 164 ? -10.414 -15.148 -2.75 1 98.44 164 PRO B O 1
ATOM 3038 N N . THR B 1 165 ? -8.406 -14.625 -1.962 1 98.69 165 THR B N 1
ATOM 3039 C CA . THR B 1 165 ? -8.641 -13.195 -1.83 1 98.69 165 THR B CA 1
ATOM 3040 C C . THR B 1 165 ? -7.598 -12.398 -2.615 1 98.69 165 THR B C 1
ATOM 3042 O O . THR B 1 165 ? -6.742 -12.984 -3.285 1 98.69 165 THR B O 1
ATOM 3045 N N . ILE B 1 166 ? -7.598 -11.078 -2.529 1 98.69 166 ILE B N 1
ATOM 3046 C CA . ILE B 1 166 ? -6.664 -10.227 -3.258 1 98.69 166 ILE B CA 1
ATOM 3047 C C . ILE B 1 166 ? -5.234 -10.539 -2.822 1 98.69 166 ILE B C 1
ATOM 3049 O O . ILE B 1 166 ? -4.293 -10.398 -3.607 1 98.69 166 ILE B O 1
ATOM 3053 N N . ALA B 1 167 ? -5.062 -10.961 -1.547 1 98.75 167 ALA B N 1
ATOM 3054 C CA . ALA B 1 167 ? -3.73 -11.312 -1.062 1 98.75 167 ALA B CA 1
ATOM 3055 C C . ALA B 1 167 ? -3.145 -12.469 -1.871 1 98.75 167 ALA B C 1
ATOM 3057 O O . ALA B 1 167 ? -1.961 -12.453 -2.219 1 98.75 167 ALA B O 1
ATOM 3058 N N . ASP B 1 168 ? -3.955 -13.422 -2.195 1 98.75 168 ASP B N 1
ATOM 3059 C CA . ASP B 1 168 ? -3.48 -14.57 -2.965 1 98.75 168 ASP B CA 1
ATOM 3060 C C . ASP B 1 168 ? -3.08 -14.148 -4.379 1 98.75 168 ASP B C 1
ATOM 3062 O O . ASP B 1 168 ? -2.084 -14.641 -4.918 1 98.75 168 ASP B O 1
ATOM 3066 N N . PHE B 1 169 ? -3.811 -13.25 -4.984 1 98.44 169 PHE B N 1
ATOM 3067 C CA . PHE B 1 169 ? -3.572 -12.836 -6.359 1 98.44 169 PHE B CA 1
ATOM 3068 C C . PHE B 1 169 ? -2.24 -12.102 -6.484 1 98.44 169 PHE B C 1
ATOM 3070 O O . PHE B 1 169 ? -1.465 -12.367 -7.406 1 98.44 169 PHE B O 1
ATOM 3077 N N . VAL B 1 170 ? -1.918 -11.219 -5.555 1 97.56 170 VAL B N 1
ATOM 3078 C CA . VAL B 1 170 ? -0.701 -10.422 -5.688 1 97.56 170 VAL B CA 1
ATOM 3079 C C . VAL B 1 170 ? 0.519 -11.289 -5.387 1 97.56 170 VAL B C 1
ATOM 3081 O O . VAL B 1 170 ? 1.562 -11.156 -6.031 1 97.56 170 VAL B O 1
ATOM 3084 N N . TRP B 1 171 ? 0.41 -12.156 -4.391 1 97.44 171 TRP B N 1
ATOM 3085 C CA . TRP B 1 171 ? 1.542 -13.016 -4.062 1 97.44 171 TRP B CA 1
ATOM 3086 C C . TRP B 1 171 ? 1.791 -14.031 -5.176 1 97.44 171 TRP B C 1
ATOM 3088 O O . TRP B 1 171 ? 2.939 -14.297 -5.535 1 97.44 171 TRP B O 1
ATOM 3098 N N . PHE B 1 172 ? 0.745 -14.602 -5.746 1 97.38 172 PHE B N 1
ATOM 3099 C CA . PHE B 1 172 ? 0.916 -15.516 -6.871 1 97.38 172 PHE B CA 1
ATOM 3100 C C . PHE B 1 172 ? 1.611 -14.812 -8.031 1 97.38 172 PHE B C 1
ATOM 3102 O O . PHE B 1 172 ? 2.551 -15.359 -8.617 1 97.38 172 PHE B O 1
ATOM 3109 N N . ALA B 1 173 ? 1.125 -13.617 -8.383 1 94.81 173 ALA B N 1
ATOM 3110 C CA . ALA B 1 173 ? 1.692 -12.891 -9.508 1 94.81 173 ALA B CA 1
ATOM 3111 C C . ALA B 1 173 ? 3.191 -12.672 -9.32 1 94.81 173 ALA B C 1
ATOM 3113 O O . ALA B 1 173 ? 3.957 -12.719 -10.289 1 94.81 173 ALA B O 1
ATOM 3114 N N . ARG B 1 174 ? 3.625 -12.422 -8.062 1 93.5 174 ARG B N 1
ATOM 3115 C CA . ARG B 1 174 ? 5.047 -12.25 -7.785 1 93.5 174 ARG B CA 1
ATOM 3116 C C . ARG B 1 174 ? 5.812 -13.547 -8.031 1 93.5 174 ARG B C 1
ATOM 3118 O O . ARG B 1 174 ? 6.91 -13.523 -8.594 1 93.5 174 ARG B O 1
ATOM 3125 N N . PHE B 1 175 ? 5.258 -14.641 -7.648 1 92.06 175 PHE B N 1
ATOM 3126 C CA . PHE B 1 175 ? 5.949 -15.922 -7.707 1 92.06 175 PHE B CA 1
ATOM 3127 C C . PHE B 1 175 ? 5.992 -16.453 -9.141 1 92.06 175 PHE B C 1
ATOM 3129 O O . PHE B 1 175 ? 6.938 -17.141 -9.523 1 92.06 175 PHE B O 1
ATOM 3136 N N . ASP B 1 176 ? 5.02 -16.297 -9.859 1 80.69 176 ASP B N 1
ATOM 3137 C CA . ASP B 1 176 ? 4.969 -16.812 -11.227 1 80.69 176 ASP B CA 1
ATOM 3138 C C . ASP B 1 176 ? 5.93 -16.062 -12.133 1 80.69 176 ASP B C 1
ATOM 3140 O O . ASP B 1 176 ? 6.738 -16.672 -12.844 1 80.69 176 ASP B O 1
ATOM 3144 N N . ASP B 1 177 ? 5.812 -14.75 -12.242 1 67.88 177 ASP B N 1
ATOM 3145 C CA . ASP B 1 177 ? 6.73 -14.164 -13.211 1 67.88 177 ASP B CA 1
ATOM 3146 C C . ASP B 1 177 ? 7.023 -12.703 -12.875 1 67.88 177 ASP B C 1
ATOM 3148 O O . ASP B 1 177 ? 7.719 -12.016 -13.633 1 67.88 177 ASP B O 1
ATOM 3152 N N . TYR B 1 178 ? 6.59 -12.438 -11.734 1 66.69 178 TYR B N 1
ATOM 3153 C CA . TYR B 1 178 ? 6.805 -11 -11.625 1 66.69 178 TYR B CA 1
ATOM 3154 C C . TYR B 1 178 ? 7.668 -10.664 -10.422 1 66.69 178 TYR B C 1
ATOM 3156 O O . TYR B 1 178 ? 7.203 -10.727 -9.281 1 66.69 178 TYR B O 1
ATOM 3164 N N . ILE B 1 179 ? 8.906 -10.812 -10.492 1 69.75 179 ILE B N 1
ATOM 3165 C CA . ILE B 1 179 ? 9.891 -10.109 -9.68 1 69.75 179 ILE B CA 1
ATOM 3166 C C . ILE B 1 179 ? 10.852 -9.344 -10.586 1 69.75 179 ILE B C 1
ATOM 3168 O O . ILE B 1 179 ? 11.594 -9.945 -11.367 1 69.75 179 ILE B O 1
ATOM 3172 N N . PRO B 1 180 ? 10.609 -8.023 -10.617 1 70.62 180 PRO B N 1
ATOM 3173 C CA . PRO B 1 180 ? 11.547 -7.309 -11.484 1 70.62 180 PRO B CA 1
ATOM 3174 C C . PRO B 1 180 ? 12.984 -7.777 -11.312 1 70.62 180 PRO B C 1
ATOM 3176 O O . PRO B 1 180 ? 13.461 -7.934 -10.18 1 70.62 180 PRO B O 1
ATOM 3179 N N . ASN B 1 181 ? 13.586 -8.055 -12.445 1 80.88 181 ASN B N 1
ATOM 3180 C CA . ASN B 1 181 ? 14.953 -8.547 -12.477 1 80.88 181 ASN B CA 1
ATOM 3181 C C . ASN B 1 181 ? 15.102 -9.852 -11.703 1 80.88 181 ASN B C 1
ATOM 3183 O O . ASN B 1 181 ? 16.047 -10.023 -10.945 1 80.88 181 ASN B O 1
ATOM 3187 N N . ARG B 1 182 ? 14.109 -10.617 -11.883 1 84.44 182 ARG B N 1
ATOM 3188 C CA . ARG B 1 182 ? 14.039 -11.93 -11.234 1 84.44 182 ARG B CA 1
ATOM 3189 C C . ARG B 1 182 ? 15.328 -12.719 -11.445 1 84.44 182 ARG B C 1
ATOM 3191 O O . ARG B 1 182 ? 15.734 -13.492 -10.578 1 84.44 182 ARG B O 1
ATOM 3198 N N . LYS B 1 183 ? 15.984 -12.523 -12.555 1 86.38 183 LYS B N 1
ATOM 3199 C CA . LYS B 1 183 ? 17.188 -13.281 -12.883 1 86.38 183 LYS B CA 1
ATOM 3200 C C . LYS B 1 183 ? 18.312 -12.977 -11.906 1 86.38 183 LYS B C 1
ATOM 3202 O O . LYS B 1 183 ? 19.25 -13.766 -11.773 1 86.38 183 LYS B O 1
ATOM 3207 N N . GLN B 1 184 ? 18.219 -11.867 -11.25 1 89.25 184 GLN B N 1
ATOM 3208 C CA . GLN B 1 184 ? 19.266 -11.469 -10.312 1 89.25 184 GLN B CA 1
ATOM 3209 C C . GLN B 1 184 ? 19.047 -12.117 -8.945 1 89.25 184 GLN B C 1
ATOM 3211 O O . GLN B 1 184 ? 19.953 -12.102 -8.102 1 89.25 184 GLN B O 1
ATOM 3216 N N . LEU B 1 185 ? 17.891 -12.688 -8.734 1 89.5 185 LEU B N 1
ATOM 3217 C CA . LEU B 1 185 ? 17.625 -13.383 -7.484 1 89.5 185 LEU B CA 1
ATOM 3218 C C . LEU B 1 185 ? 18.281 -14.758 -7.473 1 89.5 185 LEU B C 1
ATOM 3220 O O . LEU B 1 185 ? 18.547 -15.328 -8.531 1 89.5 185 LEU B O 1
ATOM 3224 N N . SER B 1 186 ? 18.562 -15.258 -6.277 1 89.12 186 SER B N 1
ATOM 3225 C CA . SER B 1 186 ? 19.141 -16.594 -6.168 1 89.12 186 SER B CA 1
ATOM 3226 C C . SER B 1 186 ? 18.203 -17.641 -6.742 1 89.12 186 SER B C 1
ATOM 3228 O O . SER B 1 186 ? 16.984 -17.484 -6.699 1 89.12 186 SER B O 1
ATOM 3230 N N . GLU B 1 187 ? 18.766 -18.703 -7.238 1 87.94 187 GLU B N 1
ATOM 3231 C CA . GLU B 1 187 ? 17.984 -19.797 -7.824 1 87.94 187 GLU B CA 1
ATOM 3232 C C . GLU B 1 187 ? 17.016 -20.375 -6.812 1 87.94 187 GLU B C 1
ATOM 3234 O O . GLU B 1 187 ? 15.883 -20.719 -7.16 1 87.94 187 GLU B O 1
ATOM 3239 N N . ASN B 1 188 ? 17.391 -20.469 -5.574 1 83.25 188 ASN B N 1
ATOM 3240 C CA . ASN B 1 188 ? 16.562 -21.031 -4.52 1 83.25 188 ASN B CA 1
ATOM 3241 C C . ASN B 1 188 ? 15.297 -20.219 -4.297 1 83.25 188 ASN B C 1
ATOM 3243 O O . ASN B 1 188 ? 14.242 -20.766 -3.982 1 83.25 188 ASN B O 1
ATOM 3247 N N . LEU B 1 189 ? 15.469 -18.938 -4.477 1 87.38 189 LEU B N 1
ATOM 3248 C CA . LEU B 1 189 ? 14.312 -18.062 -4.324 1 87.38 189 LEU B CA 1
ATOM 3249 C C . LEU B 1 189 ? 13.398 -18.156 -5.547 1 87.38 189 LEU B C 1
ATOM 3251 O O . LEU B 1 189 ? 12.172 -18.188 -5.41 1 87.38 189 LEU B O 1
ATOM 3255 N N . ARG B 1 190 ? 14.016 -18.266 -6.652 1 88.69 190 ARG B N 1
ATOM 3256 C CA . ARG B 1 190 ? 13.242 -18.328 -7.887 1 88.69 190 ARG B CA 1
ATOM 3257 C C . ARG B 1 190 ? 12.43 -19.609 -7.965 1 88.69 190 ARG B C 1
ATOM 3259 O O . ARG B 1 190 ? 11.289 -19.609 -8.422 1 88.69 190 ARG B O 1
ATOM 3266 N N . SER B 1 191 ? 12.984 -20.688 -7.5 1 90.06 191 SER B N 1
ATOM 3267 C CA . SER B 1 191 ? 12.344 -21.984 -7.609 1 90.06 191 SER B CA 1
ATOM 3268 C C . SER B 1 191 ? 11.438 -22.266 -6.418 1 90.06 191 SER B C 1
ATOM 3270 O O . SER B 1 191 ? 10.633 -23.188 -6.445 1 90.06 191 SER B O 1
ATOM 3272 N N . LEU B 1 192 ? 11.523 -21.5 -5.367 1 93.25 192 LEU B N 1
ATOM 3273 C CA . LEU B 1 192 ? 10.781 -21.641 -4.121 1 93.25 192 LEU B CA 1
ATOM 3274 C C . LEU B 1 192 ? 11.039 -23 -3.48 1 93.25 192 LEU B C 1
ATOM 3276 O O . LEU B 1 192 ? 10.203 -23.516 -2.732 1 93.25 192 LEU B O 1
ATOM 3280 N N . ASP B 1 193 ? 12.109 -23.625 -3.742 1 92.12 193 ASP B N 1
ATOM 3281 C CA . ASP B 1 193 ? 12.398 -24.969 -3.287 1 92.12 193 ASP B CA 1
ATOM 3282 C C . ASP B 1 193 ? 12.516 -25.031 -1.767 1 92.12 193 ASP B C 1
ATOM 3284 O O . ASP B 1 193 ? 12.18 -26.047 -1.148 1 92.12 193 ASP B O 1
ATOM 3288 N N . ASP B 1 194 ? 12.969 -23.984 -1.118 1 94.19 194 ASP B N 1
ATOM 3289 C CA . ASP B 1 194 ? 13.125 -23.922 0.332 1 94.19 194 ASP B CA 1
ATOM 3290 C C . ASP B 1 194 ? 11.805 -23.562 1.01 1 94.19 194 ASP B C 1
ATOM 3292 O O . ASP B 1 194 ? 11.734 -23.484 2.238 1 94.19 194 ASP B O 1
ATOM 3296 N N . TYR B 1 195 ? 10.75 -23.391 0.211 1 96.56 195 TYR B N 1
ATOM 3297 C CA . TYR B 1 195 ? 9.445 -22.953 0.695 1 96.56 195 TYR B CA 1
ATOM 3298 C C . TYR B 1 195 ? 8.336 -23.828 0.114 1 96.56 195 TYR B C 1
ATOM 3300 O O . TYR B 1 195 ? 7.535 -23.359 -0.7 1 96.56 195 TYR B O 1
ATOM 3308 N N . PRO B 1 196 ? 8.227 -25.016 0.646 1 97.12 196 PRO B N 1
ATOM 3309 C CA . PRO B 1 196 ? 7.301 -25.984 0.051 1 97.12 196 PRO B CA 1
ATOM 3310 C C . PRO B 1 196 ? 5.844 -25.531 0.111 1 97.12 196 PRO B C 1
ATOM 3312 O O . PRO B 1 196 ? 5.062 -25.828 -0.796 1 97.12 196 PRO B O 1
ATOM 3315 N N . GLU B 1 197 ? 5.422 -24.875 1.207 1 98.19 197 GLU B N 1
ATOM 3316 C CA . GLU B 1 197 ? 4.047 -24.391 1.28 1 98.19 197 GLU B CA 1
ATOM 3317 C C . GLU B 1 197 ? 3.783 -23.312 0.241 1 98.19 197 GLU B C 1
ATOM 3319 O O . GLU B 1 197 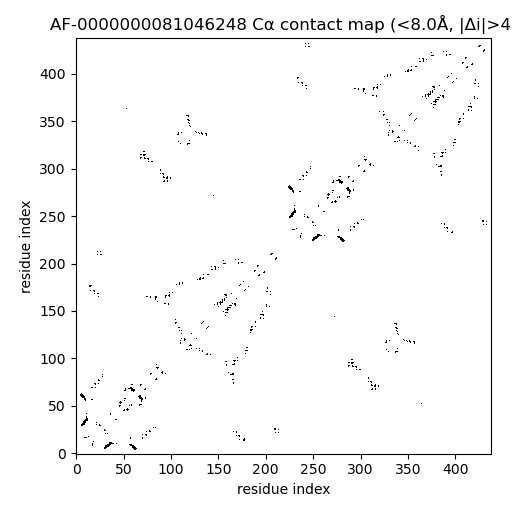? 2.695 -23.25 -0.338 1 98.19 197 GLU B O 1
ATOM 3324 N N . CYS B 1 198 ? 4.789 -22.438 0.037 1 97.44 198 CYS B N 1
ATOM 3325 C CA . CYS B 1 198 ? 4.66 -21.438 -1.01 1 97.44 198 CYS B CA 1
ATOM 3326 C C . CYS B 1 198 ? 4.551 -22.078 -2.383 1 97.44 198 CYS B C 1
ATOM 3328 O O . CYS B 1 198 ? 3.742 -21.656 -3.213 1 97.44 198 CYS B O 1
ATOM 3330 N N . LYS B 1 199 ? 5.387 -23.047 -2.629 1 95.62 199 LYS B N 1
ATOM 3331 C CA . LYS B 1 199 ? 5.352 -23.766 -3.898 1 95.62 199 LYS B CA 1
ATOM 3332 C C . LYS B 1 199 ? 3.99 -24.422 -4.121 1 95.62 199 LYS B C 1
ATOM 3334 O O . LYS B 1 199 ? 3.426 -24.344 -5.215 1 95.62 199 LYS B O 1
ATOM 3339 N N . ALA B 1 200 ? 3.465 -25.062 -3.123 1 97.19 200 ALA B N 1
ATOM 3340 C CA . ALA B 1 200 ? 2.15 -25.688 -3.191 1 97.19 200 ALA B CA 1
ATOM 3341 C C . ALA B 1 200 ? 1.058 -24.656 -3.449 1 97.19 200 ALA B C 1
ATOM 3343 O O . ALA B 1 200 ? 0.108 -24.922 -4.191 1 97.19 200 ALA B O 1
ATOM 3344 N N . PHE B 1 201 ? 1.197 -23.531 -2.783 1 98.12 201 PHE B N 1
ATOM 3345 C CA . PHE B 1 201 ? 0.264 -22.422 -2.982 1 98.12 201 PHE B CA 1
ATOM 3346 C C . PHE B 1 201 ? 0.231 -22 -4.445 1 98.12 201 PHE B C 1
ATOM 3348 O O . PHE B 1 201 ? -0.845 -21.828 -5.02 1 98.12 201 PHE B O 1
ATOM 3355 N N . VAL B 1 202 ? 1.382 -21.859 -5.07 1 96.56 202 VAL B N 1
ATOM 3356 C CA . VAL B 1 202 ? 1.479 -21.438 -6.465 1 96.56 202 VAL B CA 1
ATOM 3357 C C . VAL B 1 202 ? 0.794 -22.469 -7.363 1 96.56 202 VAL B C 1
ATOM 3359 O O . VAL B 1 202 ? 0.01 -22.109 -8.242 1 96.56 202 VAL B O 1
ATOM 3362 N N . GLU B 1 203 ? 1.05 -23.688 -7.133 1 96.06 203 GLU B N 1
ATOM 3363 C CA . GLU B 1 203 ? 0.438 -24.75 -7.922 1 96.06 203 GLU B CA 1
ATOM 3364 C C . GLU B 1 203 ? -1.078 -24.766 -7.75 1 96.06 203 GLU B C 1
ATOM 3366 O O . GLU B 1 203 ? -1.818 -24.938 -8.719 1 96.06 203 GLU B O 1
ATOM 3371 N N . ARG B 1 204 ? -1.533 -24.641 -6.531 1 9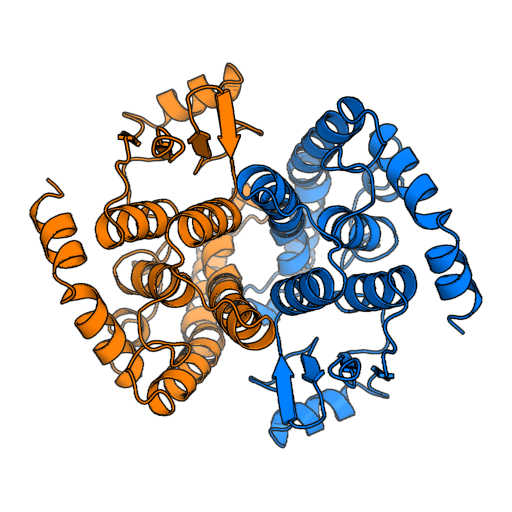7.62 204 ARG B N 1
ATOM 3372 C CA . ARG B 1 204 ? -2.961 -24.594 -6.234 1 97.62 204 ARG B CA 1
ATOM 3373 C C . ARG B 1 204 ? -3.641 -23.453 -6.977 1 97.62 204 ARG B C 1
ATOM 3375 O O . ARG B 1 204 ? -4.695 -23.641 -7.586 1 97.62 204 ARG B O 1
ATOM 3382 N N . PHE B 1 205 ? -3.041 -22.281 -6.891 1 98.12 205 PHE B N 1
ATOM 3383 C CA . PHE B 1 205 ? -3.607 -21.109 -7.543 1 98.12 205 PHE B CA 1
ATOM 3384 C C . PHE B 1 205 ? -3.693 -21.312 -9.047 1 98.12 205 PHE B C 1
ATOM 3386 O O . PHE B 1 205 ? -4.719 -21.016 -9.664 1 98.12 205 PHE B O 1
ATOM 3393 N N . LYS B 1 206 ? -2.678 -21.859 -9.672 1 95.69 206 LYS B N 1
ATOM 3394 C CA . LYS B 1 206 ? -2.615 -22.094 -11.109 1 95.69 206 LYS B CA 1
ATOM 3395 C C . LYS B 1 206 ? -3.65 -23.125 -11.547 1 95.69 206 LYS B C 1
ATOM 3397 O O . LYS B 1 206 ? -4.062 -23.141 -12.711 1 95.69 206 LYS B O 1
ATOM 3402 N N . SER B 1 207 ? -4.027 -23.938 -10.641 1 96.81 207 SER B N 1
ATOM 3403 C CA . SER B 1 207 ? -4.934 -25.031 -10.969 1 96.81 207 SER B CA 1
ATOM 3404 C C . SER B 1 207 ? -6.387 -24.578 -10.93 1 96.81 207 SER B C 1
ATOM 3406 O O . SER B 1 207 ? -7.285 -25.312 -11.344 1 96.81 207 SER B O 1
ATOM 3408 N N . LEU B 1 208 ? -6.637 -23.406 -10.422 1 98.12 208 LEU B N 1
ATOM 3409 C CA . LEU B 1 208 ? -8 -22.891 -10.477 1 98.12 208 LEU B CA 1
ATOM 3410 C C . LEU B 1 208 ? -8.492 -22.828 -11.914 1 98.12 208 LEU B C 1
ATOM 3412 O O . LEU B 1 208 ? -7.809 -22.281 -12.781 1 98.12 208 LEU B O 1
ATOM 3416 N N . ALA B 1 209 ? -9.641 -23.266 -12.156 1 98.06 209 ALA B N 1
ATOM 3417 C CA . ALA B 1 209 ? -10.164 -23.422 -13.516 1 98.06 209 ALA B CA 1
ATOM 3418 C C . ALA B 1 209 ? -10.133 -22.078 -14.258 1 98.06 209 ALA B C 1
ATOM 3420 O O . ALA B 1 209 ? -9.617 -22 -15.375 1 98.06 209 ALA B O 1
ATOM 3421 N N . PRO B 1 210 ? -10.641 -21.016 -13.664 1 97.88 210 PRO B N 1
ATOM 3422 C CA . PRO B 1 210 ? -10.625 -19.75 -14.398 1 97.88 210 PRO B CA 1
ATOM 3423 C C . PRO B 1 210 ? -9.203 -19.266 -14.703 1 97.88 210 PRO B C 1
ATOM 3425 O O . PRO B 1 210 ? -8.977 -18.594 -15.719 1 97.88 210 PRO B O 1
ATOM 3428 N N . ILE B 1 211 ? -8.25 -19.578 -13.82 1 97.62 211 ILE B N 1
ATOM 3429 C CA . ILE B 1 211 ? -6.863 -19.156 -14 1 97.62 211 ILE B CA 1
ATOM 3430 C C . ILE B 1 211 ? -6.215 -19.969 -15.109 1 97.62 211 ILE B C 1
ATOM 3432 O O . ILE B 1 211 ? -5.512 -19.422 -15.969 1 97.62 211 ILE B O 1
ATOM 3436 N N . LYS B 1 212 ? -6.457 -21.234 -15.125 1 96.56 212 LYS B N 1
ATOM 3437 C CA . LYS B 1 212 ? -5.977 -22.094 -16.203 1 96.56 212 LYS B CA 1
ATOM 3438 C C . LYS B 1 212 ? -6.48 -21.609 -17.562 1 96.56 212 LYS B C 1
ATOM 3440 O O . LYS B 1 212 ? -5.719 -21.562 -18.531 1 96.56 212 LYS B O 1
ATOM 3445 N N . GLU B 1 213 ? -7.719 -21.359 -17.562 1 96.94 213 GLU B N 1
ATOM 3446 C CA . GLU B 1 213 ? -8.328 -20.891 -18.812 1 96.94 213 GLU B CA 1
ATOM 3447 C C . GLU B 1 213 ? -7.707 -19.562 -19.266 1 96.94 213 GLU B C 1
ATOM 3449 O O . GLU B 1 213 ? -7.465 -19.359 -20.453 1 96.94 213 GLU B O 1
ATOM 3454 N N . TYR B 1 214 ? -7.512 -18.641 -18.312 1 96.38 214 TYR B N 1
ATOM 3455 C CA . TYR B 1 214 ? -6.891 -17.359 -18.609 1 96.38 214 TYR B CA 1
ATOM 3456 C C . TYR B 1 214 ? -5.527 -17.562 -19.281 1 96.38 214 TYR B C 1
ATOM 3458 O O . TYR B 1 214 ? -5.246 -16.953 -20.312 1 96.38 214 TYR B O 1
ATOM 3466 N N . TYR B 1 215 ? -4.66 -18.422 -18.734 1 94.19 215 TYR B N 1
ATOM 3467 C CA . TYR B 1 215 ? -3.305 -18.609 -19.25 1 94.19 215 TYR B CA 1
ATOM 3468 C C . TYR B 1 215 ? -3.311 -19.438 -20.531 1 94.19 215 TYR B C 1
ATOM 3470 O O . TYR B 1 215 ? -2.416 -19.297 -21.359 1 94.19 215 TYR B O 1
ATOM 3478 N N . ALA B 1 216 ? -4.34 -20.25 -20.688 1 94.38 216 ALA B N 1
ATOM 3479 C CA . ALA B 1 216 ? -4.465 -21.016 -21.922 1 94.38 216 ALA B CA 1
ATOM 3480 C C . ALA B 1 216 ? -4.824 -20.109 -23.094 1 94.38 216 ALA B C 1
ATOM 3482 O O . ALA B 1 216 ? -4.465 -20.391 -24.234 1 94.38 216 ALA B O 1
ATOM 3483 N N . ASN B 1 217 ? -5.613 -19.078 -22.734 1 89.75 217 ASN B N 1
ATOM 3484 C CA . ASN B 1 217 ? -6.082 -18.172 -23.766 1 89.75 217 ASN B CA 1
ATOM 3485 C C . ASN B 1 217 ? -5.078 -17.047 -24.016 1 89.75 217 ASN B C 1
ATOM 3487 O O . ASN B 1 217 ? -5.23 -16.281 -24.969 1 89.75 217 ASN B O 1
ATOM 3491 N N . GLN B 1 218 ? -4.266 -16.719 -22.969 1 76.12 218 GLN B N 1
ATOM 3492 C CA . GLN B 1 218 ? -3.262 -15.68 -23.141 1 76.12 218 GLN B CA 1
ATOM 3493 C C . GLN B 1 218 ? -2.234 -16.078 -24.203 1 76.12 218 GLN B C 1
ATOM 3495 O O . GLN B 1 218 ? -1.74 -17.203 -24.203 1 76.12 218 GLN B O 1
ATOM 3500 N N . LYS B 1 219 ? -2.598 -15.625 -25.5 1 53.47 219 LYS B N 1
ATOM 3501 C CA . LYS B 1 219 ? -1.71 -15.805 -26.656 1 53.47 219 LYS B CA 1
ATOM 3502 C C . LYS B 1 219 ? -0.373 -15.102 -26.422 1 53.47 219 LYS B C 1
ATOM 3504 O O . LYS B 1 219 ? -0.325 -14.023 -25.828 1 53.47 219 LYS B O 1
#

InterPro domains:
  IPR004045 Glutathione S-transferase, N-terminal [PF02798] (8-79)
  IPR004045 Glutathione S-transferase, N-terminal [PS50404] (5-86)
  IPR004046 Glutathione S-transferase, C-terminal [PF14497] (121-217)
  IPR010987 Glutathione S-transferase, C-terminal-like [PS50405] (88-219)
  IPR036249 Thioredoxin-like superfamily [SSF52833] (5-80)
  IPR036282 Glutathione S-transferase, C-terminal domain superfamily [SSF47616] (84-218)
  IPR040079 Glutathione transferase family [SFLDS00019] (5-217)
  IPR050213 Glutathione S-transferase superfamily [PTHR11571] (5-217)

Organism: NCBI:txid2856

Radius of gyration: 21.08 Å; Cα contacts (8 Å, |Δi|>4): 671; chains: 2; bounding box: 57×53×55 Å

pLDDT: mean 94.23, std 7.35, range [43.31, 98.88]

Sequence (438 aa):
MDPAPKLKLYYFNMKGKGEPIRLLCAYTGLELEDYRFASSQEFVDLKENGKLAFGQVPMLEVDGKHQLIQSGAIMRYLAKLTKLCPEDPLEAAKVDAIFDQENDAFMGATVASYTTRFGIEMDDATKQKAFDTISKEILPRHLGNLERLLKASSTGWVAGTETPTIADFVWFARFDDYIPNRKQLSENLRSLDDYPECKAFVERFKSLAPIKEYYANQKMDPAPKLKLYYFNMKGKGEPIRLLCAYTGLELEDYRFASSQEFVDLKENGKLAFGQVPMLEVDGKHQLIQSGAIMRYLAKLTKLC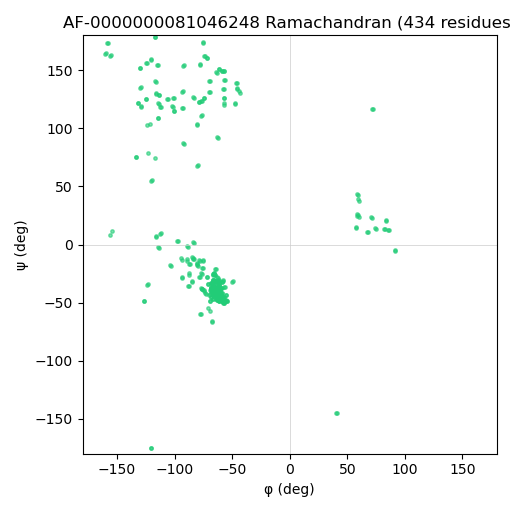PEDPLEAAKVDAIFDQENDAFMGATVASYTTRFGIEMDDATKQKAFDTISKEILPRHLGNLERLLKASSTGWVAGTETPTIADFVWFARFDDYIPNRKQLSENLRSLDDYPECKAFVERFKSLAPIKEYYANQK